Protein AF-A0A812ZH41-F1 (afdb_monomer_lite)

Foldseek 3Di:
DLVVLLVVLVDDFDFDPFDDVVPQDFQFWKWFQDPNDTFIWGFRDADPVQQWTWTQTPVGIDTDHSVNCRVGIDGAFEEEEEDDFLCCQNQLVVLVVVCVPSNYFYKYWFYPQFPQPAADPLDDRHDHPPHLQLSLVLCVVVVVQSRGQEYEHHDPCLQHNVLSCCQVPALNRHQYEYEALNVLAPHGDDLRQHHLAHAYEYEHELQECSCPPDFPVRSVVSSQVSHDQNHQRYKYWYWQHAASPGDNQLCNLQVNLSRQLRSVVNVVDVVSNVVSVVSSLVSCQVVQTWTKMWGGHPVGIDIDTGHDDDGHDHHDDDDDDDDQDDADDQDRSLRTRMGGSVLRNVQALVSLQVSLVVLQVVLVPDDQDPVGDVSSVVSNSPSSSSNSSSVSSVSVPPPPPPPPPPPPPPPPPDDPPDFDFDDDPPDDDTDGDDPDDDDDDDDD

Sequence (444 aa):
MAAQAMDLLAQPWVRGPPAHRDELQSGDKVFLRQANRWEAGTIVGADAKSQTVHVQLASGVYALSLAESASLLQKAARLLIVAPGAGVKTLGARFRALGAEPGFQVEVAGRKGVLYDRYPECWDTGAGAPNLRTFGEDLVRMGIHRRADCLIFGSRGGQVVLPLMWSALGDEVPPSVVVNGGCAMQLPGPVVRWPHRAVTVMLLGGQDFFRGNLSAEEYMMRTCQCVGPSNTTTAFFYVPEMKHMPQDAVIQATLGCLVEAALDWSKGGLTAVMKHLGEAQEALIRIGFGGVLRFTTQSGWQEQRFGPQVPDRPPAPLSPRAPKPPRPPCPPGTAVSVLPVDLAVEDSPESHQRLAAQARQLAAARPISSSGDPVRSRLLEFADGQLAEAWAAEDDAPKSQPAPKAVMPQRMVGYPPGAGISVDRSQTRPRITYPGATQRPLQR

pLDDT: mean 81.5, std 17.75, range [27.86, 98.5]

Radius of gyration: 27.04 Å; chains: 1; bounding box: 84×55×77 Å

Secondary structure (DSSP, 8-state):
-HHHHHHHHHS-----STT-GGG--TT-EEEEEETTEEEEEEEEEEETTTTEEEEEESS-EEEEEHHHHHHHEEEPEEEEEETTTS-HHHHHHHHHHHHHSTTEEEEEES-SSSTT-S-BTTSTT-BSSSSHHHHHHHHHHTTGGGG-SEEEEEHHIIIIIHHHHHHHHGGGS--EEEET-GGGS--SSS-PPPPTT--EEEEEEEE-GGGTT--HHHHHHHHHHHS-TT--SEEEEEEEEEESS--HHHHHHHHHHHHHHHHHHTTT-HHHHHHHHHHHHHHHHHTT--EEEEEEETTEEEEEEES--PPP-PPPPPPP-PPPPP-----TTTT--EEEHHHHHH--HHHHHHHHHHHHHHHHHS---TT--HHHHHHHHHHHHHHHHHHHHHHHS----------------PPPTT------TTSSS-----TT--PPP---

Structure (mmCIF, N/CA/C/O backbone):
data_AF-A0A812ZH41-F1
#
_entry.id   AF-A0A812ZH41-F1
#
loop_
_atom_site.group_PDB
_atom_site.id
_atom_site.type_symbol
_atom_site.label_atom_id
_atom_site.label_alt_id
_atom_site.label_comp_id
_atom_site.label_asym_id
_atom_site.label_entity_id
_atom_site.label_seq_id
_atom_site.pdbx_PDB_ins_code
_atom_site.Cartn_x
_atom_site.Cartn_y
_atom_site.Cartn_z
_atom_site.occupancy
_atom_site.B_iso_or_equiv
_atom_site.auth_seq_id
_atom_site.auth_comp_id
_atom_site.auth_asym_id
_atom_site.auth_atom_id
_atom_site.pdbx_PDB_model_num
ATOM 1 N N . MET A 1 1 ? 2.082 -3.961 24.107 1.00 40.06 1 MET A N 1
ATOM 2 C CA . MET A 1 1 ? 2.219 -4.191 22.651 1.00 40.06 1 MET A CA 1
ATOM 3 C C . MET A 1 1 ? 1.652 -5.534 22.207 1.00 40.06 1 MET A C 1
ATOM 5 O O . MET A 1 1 ? 0.681 -5.525 21.469 1.00 40.06 1 MET A O 1
ATOM 9 N N . ALA A 1 2 ? 2.149 -6.683 22.678 1.00 39.31 2 ALA A N 1
ATOM 10 C CA . ALA A 1 2 ? 1.603 -7.972 22.232 1.00 39.31 2 ALA A CA 1
ATOM 11 C C . ALA A 1 2 ? 0.127 -8.200 22.643 1.00 39.31 2 ALA A C 1
ATOM 13 O O . ALA A 1 2 ? -0.639 -8.744 21.865 1.00 39.31 2 ALA A O 1
ATOM 14 N N . ALA A 1 3 ? -0.323 -7.680 23.794 1.00 41.88 3 ALA A N 1
ATOM 15 C CA . ALA A 1 3 ? -1.749 -7.665 24.157 1.00 41.88 3 ALA A CA 1
ATOM 16 C C . ALA A 1 3 ? -2.635 -6.850 23.180 1.00 41.88 3 ALA A C 1
ATOM 18 O O . ALA A 1 3 ? -3.713 -7.306 22.827 1.00 41.88 3 ALA A O 1
ATOM 19 N N . GLN A 1 4 ? -2.153 -5.713 22.652 1.00 45.88 4 GLN A N 1
ATOM 20 C CA . GLN A 1 4 ? -2.891 -4.884 21.678 1.00 45.88 4 GLN A CA 1
ATOM 21 C C . GLN A 1 4 ? -3.083 -5.585 20.325 1.00 45.88 4 GLN A C 1
ATOM 23 O O . GLN A 1 4 ? -4.148 -5.481 19.729 1.00 45.88 4 GLN A O 1
ATOM 28 N N . ALA A 1 5 ? -2.078 -6.328 19.844 1.00 45.50 5 ALA A N 1
ATOM 29 C CA . ALA A 1 5 ? -2.214 -7.129 18.622 1.00 45.50 5 ALA A CA 1
ATOM 30 C C . ALA A 1 5 ? -3.290 -8.225 18.767 1.00 45.50 5 ALA A C 1
ATOM 32 O O . ALA A 1 5 ? -3.936 -8.598 17.790 1.00 45.50 5 ALA A O 1
ATOM 33 N N . MET A 1 6 ? -3.502 -8.710 19.993 1.00 53.78 6 MET A N 1
ATOM 34 C CA . MET A 1 6 ? -4.447 -9.783 20.302 1.00 53.78 6 MET A CA 1
ATOM 35 C C . MET A 1 6 ? -5.865 -9.266 20.556 1.00 53.78 6 MET A C 1
ATOM 37 O O . MET A 1 6 ? -6.817 -9.910 20.119 1.00 53.78 6 MET A O 1
ATOM 41 N N . ASP A 1 7 ? -6.012 -8.085 21.166 1.00 47.84 7 ASP A N 1
ATOM 42 C CA . ASP A 1 7 ? -7.301 -7.387 21.257 1.00 47.84 7 ASP A CA 1
ATOM 43 C C . ASP A 1 7 ? -7.842 -7.046 19.866 1.00 47.84 7 ASP A C 1
ATOM 45 O O . ASP A 1 7 ? -9.025 -7.249 19.601 1.00 47.84 7 ASP A O 1
ATOM 49 N N . LEU A 1 8 ? -6.966 -6.644 18.937 1.00 49.53 8 LEU A N 1
ATOM 50 C CA . LEU A 1 8 ? -7.339 -6.411 17.543 1.00 49.53 8 LEU A CA 1
ATOM 51 C C . LEU A 1 8 ? -7.978 -7.654 16.902 1.00 49.53 8 LEU A C 1
ATOM 53 O O . LEU A 1 8 ? -8.994 -7.517 16.237 1.00 49.53 8 LEU A O 1
ATOM 57 N N . LEU A 1 9 ? -7.458 -8.868 17.131 1.00 43.50 9 LEU A N 1
ATOM 58 C CA . LEU A 1 9 ? -8.024 -10.113 16.574 1.00 43.50 9 LEU A CA 1
ATOM 59 C C . LEU A 1 9 ? -9.399 -10.497 17.156 1.00 43.50 9 LEU A C 1
ATOM 61 O O . LEU A 1 9 ? -10.120 -11.293 16.543 1.00 43.50 9 LEU A O 1
ATOM 65 N N . ALA A 1 10 ? -9.756 -9.964 18.327 1.00 39.06 10 ALA A N 1
ATOM 66 C CA . ALA A 1 10 ? -10.977 -10.302 19.055 1.00 39.06 10 ALA A CA 1
ATOM 67 C C . ALA A 1 10 ? -12.159 -9.353 18.774 1.00 39.06 10 ALA A C 1
ATOM 69 O O . ALA A 1 10 ? -13.282 -9.661 19.177 1.00 39.06 10 ALA A O 1
ATOM 70 N N . GLN A 1 11 ? -11.942 -8.226 18.086 1.00 42.41 11 GLN A N 1
ATOM 71 C CA . GLN A 1 11 ? -12.984 -7.224 17.852 1.00 42.41 11 GLN A CA 1
ATOM 72 C C . GLN A 1 11 ? -13.826 -7.499 16.590 1.00 42.41 11 GLN A C 1
ATOM 74 O O . GLN A 1 11 ? -13.294 -7.930 15.563 1.00 42.41 11 GLN A O 1
ATOM 79 N N . PRO A 1 12 ? -15.150 -7.246 16.625 1.00 35.41 12 PRO A N 1
ATOM 80 C CA . PRO A 1 12 ? -15.993 -7.284 15.434 1.00 35.41 12 PRO A CA 1
ATOM 81 C C . PRO A 1 12 ? -15.591 -6.171 14.452 1.00 35.41 12 PRO A C 1
ATOM 83 O O . PRO A 1 12 ? -15.533 -4.994 14.796 1.00 35.41 12 PRO A O 1
ATOM 86 N N . TRP A 1 13 ? -15.292 -6.568 13.216 1.00 42.53 13 TRP A N 1
ATOM 87 C CA . TRP A 1 13 ? -14.715 -5.713 12.179 1.00 42.53 13 TRP A CA 1
ATOM 88 C C . TRP A 1 13 ? -15.789 -4.861 11.488 1.00 42.53 13 TRP A C 1
ATOM 90 O O . TRP A 1 13 ? -16.573 -5.387 10.695 1.00 42.53 13 TRP A O 1
ATOM 100 N N . VAL A 1 14 ? -15.808 -3.552 11.750 1.00 33.44 14 VAL A N 1
ATOM 101 C CA . VAL A 1 14 ? -16.703 -2.587 11.087 1.00 33.44 14 VAL A CA 1
ATOM 102 C C . VAL A 1 14 ? -15.865 -1.511 10.388 1.00 33.44 14 VAL A C 1
ATOM 104 O O . VAL A 1 14 ? -14.903 -0.997 10.955 1.00 33.44 14 VAL A O 1
ATOM 107 N N . ARG A 1 15 ? -16.212 -1.223 9.129 1.00 31.88 15 ARG A N 1
ATOM 108 C CA . ARG A 1 15 ? -15.662 -0.138 8.302 1.00 31.88 15 ARG A CA 1
ATOM 109 C C . ARG A 1 15 ? -16.492 1.115 8.594 1.00 31.88 15 ARG A C 1
ATOM 111 O O . ARG A 1 15 ? -17.716 1.012 8.547 1.00 31.88 15 ARG A O 1
ATOM 118 N N . GLY A 1 16 ? -15.861 2.257 8.849 1.00 27.86 16 GLY A N 1
ATOM 119 C CA . GLY A 1 16 ? -16.568 3.479 9.233 1.00 27.86 16 GLY A CA 1
ATOM 120 C C . GLY A 1 16 ? -16.010 4.753 8.595 1.00 27.86 16 GLY A C 1
ATOM 121 O O . GLY A 1 16 ? -14.794 4.946 8.638 1.00 27.86 16 GLY A O 1
ATOM 122 N N . PRO A 1 17 ? -16.849 5.628 7.998 1.00 33.75 17 PRO A N 1
ATOM 123 C CA . PRO A 1 17 ? -16.530 7.043 7.791 1.00 33.75 17 PRO A CA 1
ATOM 124 C C . PRO A 1 17 ? -16.693 7.806 9.141 1.00 33.75 17 PRO A C 1
ATOM 126 O O . PRO A 1 17 ? -16.861 7.150 10.163 1.00 33.75 17 PRO A O 1
ATOM 129 N N . PRO A 1 18 ? -16.557 9.153 9.199 1.00 41.50 18 PRO A N 1
ATOM 130 C CA . PRO A 1 18 ? -15.956 9.888 10.327 1.00 41.50 18 PRO A CA 1
ATOM 131 C C . PRO A 1 18 ? -16.470 9.438 11.693 1.00 41.50 18 PRO A C 1
ATOM 133 O O . PRO A 1 18 ? -17.672 9.277 11.853 1.00 41.50 18 PRO A O 1
ATOM 136 N N . ALA A 1 19 ? -15.543 9.293 12.646 1.00 42.78 19 ALA A N 1
ATOM 137 C CA . ALA A 1 19 ? -15.723 8.800 14.010 1.00 42.78 19 ALA A CA 1
ATOM 138 C C . ALA A 1 19 ? -17.108 9.093 14.622 1.00 42.78 19 ALA A C 1
ATOM 140 O O . ALA A 1 19 ? -17.282 10.009 15.427 1.00 42.78 19 ALA A O 1
ATOM 141 N N . HIS A 1 20 ? -18.097 8.272 14.273 1.00 46.06 20 HIS A N 1
ATOM 142 C CA . HIS A 1 20 ? -19.313 8.167 15.044 1.00 46.06 20 HIS A CA 1
ATOM 143 C C . HIS A 1 20 ? -18.928 7.471 16.348 1.00 46.06 20 HIS A C 1
ATOM 145 O O . HIS A 1 20 ? -18.070 6.586 16.367 1.00 46.06 20 HIS A O 1
ATOM 151 N N . ARG A 1 21 ? -19.528 7.920 17.453 1.00 42.94 21 ARG A N 1
ATOM 152 C CA . ARG A 1 21 ? -19.265 7.454 18.823 1.00 42.94 21 ARG A CA 1
ATOM 153 C C . ARG A 1 21 ? -19.041 5.944 18.928 1.00 42.94 21 ARG A C 1
ATOM 155 O O . ARG A 1 21 ? -18.167 5.515 19.673 1.00 42.94 21 ARG A O 1
ATOM 162 N N . ASP A 1 22 ? -19.826 5.174 18.185 1.00 48.16 22 ASP A N 1
ATOM 163 C CA . ASP A 1 22 ? -19.874 3.714 18.260 1.00 48.16 22 ASP A CA 1
ATOM 164 C C . ASP A 1 22 ? -18.604 3.034 17.723 1.00 48.16 22 ASP A C 1
ATOM 166 O O . ASP A 1 22 ? -18.435 1.825 17.862 1.00 48.16 22 ASP A O 1
ATOM 170 N N . GLU A 1 23 ? -17.680 3.807 17.151 1.00 62.31 23 GLU A N 1
ATOM 171 C CA . GLU A 1 23 ? -16.445 3.293 16.579 1.00 62.31 23 GLU A CA 1
ATOM 172 C C . GLU A 1 23 ? -15.175 3.735 17.309 1.00 62.31 23 GLU A C 1
ATOM 174 O O . GLU A 1 23 ? -14.107 3.231 16.963 1.00 62.31 23 GLU A O 1
ATOM 179 N N . LEU A 1 24 ? -15.238 4.698 18.237 1.00 72.19 24 LEU A N 1
ATOM 180 C CA . LEU A 1 24 ? -14.061 5.154 18.985 1.00 72.19 24 LEU A CA 1
ATOM 181 C C . LEU A 1 24 ? -13.848 4.264 20.206 1.00 72.19 24 LEU A C 1
ATOM 183 O O . LEU A 1 24 ? -14.658 4.256 21.133 1.00 72.19 24 LEU A O 1
ATOM 187 N N . GLN A 1 25 ? -12.738 3.536 20.220 1.00 79.75 25 GLN A N 1
ATOM 188 C CA . GLN A 1 25 ? -12.397 2.614 21.296 1.00 79.75 25 GLN A CA 1
ATOM 189 C C . GLN A 1 25 ? -11.159 3.073 22.058 1.00 79.75 25 GLN A C 1
ATOM 191 O O . GLN A 1 25 ? -10.279 3.725 21.503 1.00 79.75 25 GLN A O 1
ATOM 196 N N . SER A 1 26 ? -11.073 2.714 23.343 1.00 81.94 26 SER A N 1
ATOM 197 C CA . SER A 1 26 ? -9.855 2.953 24.123 1.00 81.94 26 SER A CA 1
ATOM 198 C C . SER A 1 26 ? -8.654 2.303 23.425 1.00 81.94 26 SER A C 1
ATOM 200 O O . SER A 1 26 ? -8.713 1.142 23.024 1.00 81.94 26 SER A O 1
ATOM 202 N N . GLY A 1 27 ? -7.580 3.068 23.248 1.00 78.31 27 GLY A N 1
ATOM 203 C CA . GLY A 1 27 ? -6.397 2.694 22.479 1.00 78.31 27 GLY A CA 1
ATOM 204 C C . GLY A 1 27 ? -6.391 3.168 21.022 1.00 78.31 27 GLY A C 1
ATOM 205 O O . GLY A 1 27 ? -5.328 3.115 20.402 1.00 78.31 27 GLY A O 1
ATOM 206 N N . ASP A 1 28 ? -7.508 3.665 20.476 1.00 76.56 28 ASP A N 1
ATOM 207 C CA . ASP A 1 28 ? -7.534 4.206 19.113 1.00 76.56 28 ASP A CA 1
ATOM 208 C C . ASP A 1 28 ? -6.623 5.432 18.991 1.00 76.56 28 ASP A C 1
ATOM 210 O O . ASP A 1 28 ? -6.720 6.381 19.776 1.00 76.56 28 ASP A O 1
ATOM 214 N N . LYS A 1 29 ? -5.767 5.433 17.962 1.00 75.88 29 LYS A N 1
ATOM 215 C CA . LYS A 1 29 ? -4.987 6.611 17.572 1.00 75.88 29 LYS A CA 1
ATOM 216 C C . LYS A 1 29 ? -5.894 7.609 16.859 1.00 75.88 29 LYS A C 1
ATOM 218 O O . LYS A 1 29 ? -6.523 7.287 15.848 1.00 75.88 29 LYS A O 1
ATOM 223 N N . VAL A 1 30 ? -5.931 8.828 17.376 1.00 81.00 30 VAL A N 1
ATOM 224 C CA . VAL A 1 30 ? -6.743 9.919 16.838 1.00 81.00 30 VAL A CA 1
ATOM 225 C C . VAL A 1 30 ? -5.931 11.196 16.743 1.00 81.00 30 VAL A C 1
ATOM 227 O O . VAL A 1 30 ? -4.846 11.321 17.302 1.00 81.00 30 VAL A O 1
ATOM 230 N N . PHE A 1 31 ? -6.504 12.171 16.070 1.00 75.50 31 PHE A N 1
ATOM 231 C CA . PHE A 1 31 ? -6.032 13.532 16.019 1.00 75.50 31 PHE A CA 1
ATOM 232 C C . PHE A 1 31 ? -7.056 14.450 16.621 1.00 75.50 31 PHE A C 1
ATOM 234 O O . PHE A 1 31 ? -8.205 14.389 16.206 1.00 75.50 31 PHE A O 1
ATOM 241 N N . LEU A 1 32 ? -6.634 15.327 17.524 1.00 82.69 32 LEU A N 1
ATOM 242 C CA . LEU A 1 32 ? -7.471 16.396 18.042 1.00 82.69 32 LEU A CA 1
ATOM 243 C C . LEU A 1 32 ? -7.082 17.720 17.388 1.00 82.69 32 LEU A C 1
ATOM 245 O O . LEU A 1 32 ? -5.932 18.153 17.467 1.00 82.69 32 LEU A O 1
ATOM 249 N N . ARG A 1 33 ? -8.040 18.381 16.738 1.00 80.56 33 ARG A N 1
ATOM 250 C CA . ARG A 1 33 ? -7.854 19.729 16.205 1.00 80.56 33 ARG A CA 1
ATOM 251 C C . ARG A 1 33 ? -7.844 20.747 17.348 1.00 80.56 33 ARG A C 1
ATOM 253 O O . ARG A 1 33 ? -8.880 21.020 17.944 1.00 80.56 33 ARG A O 1
ATOM 260 N N . GLN A 1 34 ? -6.693 21.365 17.603 1.00 79.25 34 GLN A N 1
ATOM 261 C CA . GLN A 1 34 ? -6.516 22.462 18.557 1.00 79.25 34 GLN A CA 1
ATOM 262 C C . GLN A 1 34 ? -5.941 23.694 17.860 1.00 79.25 34 GLN A C 1
ATOM 264 O O . GLN A 1 34 ? -4.915 23.608 17.193 1.00 79.25 34 GLN A O 1
ATOM 269 N N . ALA A 1 35 ? -6.588 24.857 18.004 1.00 79.00 35 ALA A N 1
ATOM 270 C CA . ALA A 1 35 ? -6.084 26.139 17.487 1.00 79.00 35 ALA A CA 1
ATOM 271 C C . ALA A 1 35 ? -5.582 26.080 16.020 1.00 79.00 35 ALA A C 1
ATOM 273 O O . ALA A 1 35 ? -4.521 26.605 15.685 1.00 79.00 35 ALA A O 1
ATOM 274 N N . ASN A 1 36 ? -6.349 25.419 15.140 1.00 70.88 36 ASN A N 1
ATOM 275 C CA . ASN A 1 36 ? -6.017 25.167 13.724 1.00 70.88 36 ASN A CA 1
ATOM 276 C C . ASN A 1 36 ? -4.796 24.269 13.456 1.00 70.88 36 ASN A C 1
ATOM 278 O O . ASN A 1 36 ? -4.291 24.239 12.336 1.00 70.88 36 ASN A O 1
ATOM 282 N N . ARG A 1 37 ? -4.352 23.497 14.444 1.00 74.00 37 ARG A N 1
ATOM 283 C CA . ARG A 1 37 ? -3.359 22.432 14.293 1.00 74.00 37 ARG A CA 1
ATOM 284 C C . ARG A 1 37 ? -3.976 21.102 14.694 1.00 74.00 37 ARG A C 1
ATOM 286 O O . ARG A 1 37 ? -4.887 21.064 15.513 1.00 74.00 37 ARG A O 1
ATOM 293 N N . TRP A 1 38 ? -3.490 20.021 14.107 1.00 76.94 38 TRP A N 1
ATOM 294 C CA . TRP A 1 38 ? -3.841 18.672 14.530 1.00 76.94 38 TRP A CA 1
ATOM 295 C C . TRP A 1 38 ? -2.767 18.169 15.490 1.00 76.94 38 TRP A C 1
ATOM 297 O O . TRP A 1 38 ? -1.584 18.197 15.151 1.00 76.94 38 TRP A O 1
ATOM 307 N N . GLU A 1 39 ? -3.171 17.736 16.681 1.00 81.94 39 GLU A N 1
ATOM 308 C CA . GLU A 1 39 ? -2.288 17.098 17.659 1.00 81.94 39 GLU A CA 1
ATOM 309 C C . GLU A 1 39 ? -2.610 15.604 17.745 1.00 81.94 39 GLU A C 1
ATOM 311 O O . GLU A 1 39 ? -3.777 15.211 17.803 1.00 81.94 39 GLU A O 1
ATOM 316 N N . ALA A 1 40 ? -1.570 14.770 17.725 1.00 81.06 40 ALA A N 1
ATOM 317 C CA . ALA A 1 40 ? -1.702 13.324 17.834 1.00 81.06 40 ALA A CA 1
ATOM 318 C C . ALA A 1 40 ? -2.143 12.926 19.247 1.00 81.06 40 ALA A C 1
ATOM 320 O O . ALA A 1 40 ? -1.605 13.418 20.240 1.00 81.06 40 ALA A O 1
ATOM 321 N N . GLY A 1 41 ? -3.082 11.992 19.326 1.00 85.56 41 GLY A N 1
ATOM 322 C CA . GLY A 1 41 ? -3.667 11.533 20.570 1.00 85.56 41 GLY A CA 1
ATOM 323 C C . GLY A 1 41 ? -4.043 10.065 20.569 1.00 85.56 41 GLY A C 1
ATOM 324 O O . GLY A 1 41 ? -3.988 9.367 19.557 1.00 85.56 41 GLY A O 1
ATOM 325 N N . THR A 1 42 ? -4.442 9.584 21.739 1.00 85.50 42 THR A N 1
ATOM 326 C CA . THR A 1 42 ? -5.017 8.250 21.919 1.00 85.50 42 THR A CA 1
ATOM 327 C C . THR A 1 42 ? -6.304 8.362 22.719 1.00 85.50 42 THR A C 1
ATOM 329 O O . THR A 1 42 ? -6.342 9.053 23.736 1.00 85.50 42 THR A O 1
ATOM 332 N N . ILE A 1 43 ? -7.364 7.686 22.284 1.00 85.81 43 ILE A N 1
ATOM 333 C CA . ILE A 1 43 ? -8.584 7.569 23.085 1.00 85.81 43 ILE A CA 1
ATOM 334 C C . ILE A 1 43 ? -8.247 6.777 24.347 1.00 85.81 43 ILE A C 1
ATOM 336 O O . ILE A 1 43 ? -7.798 5.640 24.257 1.00 85.81 43 ILE A O 1
ATOM 340 N N . VAL A 1 44 ? -8.455 7.349 25.530 1.00 92.50 44 VAL A N 1
ATOM 341 C CA . VAL A 1 44 ? -8.242 6.632 26.803 1.00 92.50 44 VAL A CA 1
ATOM 342 C C . VAL A 1 44 ? -9.541 6.087 27.380 1.00 92.50 44 VAL A C 1
ATOM 344 O O . VAL A 1 44 ? -9.525 5.091 28.100 1.00 92.50 44 VAL A O 1
ATOM 347 N N . GLY A 1 45 ? -10.680 6.661 26.997 1.00 89.44 45 GLY A N 1
ATOM 348 C CA . GLY A 1 45 ? -11.993 6.154 27.370 1.00 89.44 45 GLY A CA 1
ATOM 349 C C . GLY A 1 45 ? -13.127 6.947 26.736 1.00 89.44 45 GLY A C 1
ATOM 350 O O . GLY A 1 45 ? -12.919 8.025 26.183 1.00 89.44 45 GLY A O 1
ATOM 351 N N . ALA A 1 46 ? -14.335 6.413 26.847 1.00 87.94 46 ALA A N 1
ATOM 352 C CA . ALA A 1 46 ? -15.566 7.109 26.510 1.00 87.94 46 ALA A CA 1
ATOM 353 C C . ALA A 1 46 ? -16.564 6.896 27.648 1.00 87.94 46 ALA A C 1
ATOM 355 O O . ALA A 1 46 ? -16.709 5.777 28.145 1.00 87.94 46 ALA A O 1
ATOM 356 N N . ASP A 1 47 ? -17.247 7.957 28.065 1.00 87.06 47 ASP A N 1
ATOM 357 C CA . ASP A 1 47 ? -18.296 7.874 29.073 1.00 87.06 47 ASP A CA 1
ATOM 358 C C . ASP A 1 47 ? -19.668 7.943 28.398 1.00 87.06 47 ASP A C 1
ATOM 360 O O . ASP A 1 47 ? -20.091 8.946 27.808 1.00 87.06 47 ASP A O 1
ATOM 364 N N . ALA A 1 48 ? -20.384 6.822 28.495 1.00 82.88 48 ALA A N 1
ATOM 365 C CA . ALA A 1 48 ? -21.720 6.686 27.953 1.00 82.88 48 ALA A CA 1
ATOM 366 C C . ALA A 1 48 ? -22.710 7.677 28.592 1.00 82.88 48 ALA A C 1
ATOM 368 O O . ALA A 1 48 ? -23.578 8.213 27.902 1.00 82.88 48 ALA A O 1
ATOM 369 N N . LYS A 1 49 ? -22.574 7.941 29.897 1.00 85.50 49 LYS A N 1
ATOM 370 C CA . LYS A 1 49 ? -23.506 8.773 30.665 1.00 85.50 49 LYS A CA 1
ATOM 371 C C . LYS A 1 49 ? -23.301 10.252 30.377 1.00 85.50 49 LYS A C 1
ATOM 373 O O . LYS A 1 49 ? -24.275 10.940 30.092 1.00 85.50 49 LYS A O 1
ATOM 378 N N . SER A 1 50 ? -22.055 10.725 30.406 1.00 85.56 50 SER A N 1
ATOM 379 C CA . SER A 1 50 ? -21.745 12.133 30.126 1.00 85.56 50 SER A CA 1
ATOM 380 C C . SER A 1 50 ? -21.654 12.465 28.635 1.00 85.56 50 SER A C 1
ATOM 382 O O . SER A 1 50 ? -21.554 13.638 28.296 1.00 85.56 50 SER A O 1
ATOM 384 N N . GLN A 1 51 ? -21.734 11.467 27.743 1.00 88.88 51 GLN A N 1
ATOM 385 C CA . GLN A 1 51 ? -21.593 11.666 26.294 1.00 88.88 51 GLN A CA 1
ATOM 386 C C . GLN A 1 51 ? -20.258 12.353 25.964 1.00 88.88 51 GLN A C 1
ATOM 388 O O . GLN A 1 51 ? -20.206 13.303 25.180 1.00 88.88 51 GLN A O 1
ATOM 393 N N . THR A 1 52 ? -19.179 11.875 26.586 1.00 89.94 52 THR A N 1
ATOM 394 C CA . THR A 1 52 ? -17.832 12.406 26.370 1.00 89.94 52 THR A CA 1
ATOM 395 C C . THR A 1 52 ? -16.856 11.330 25.916 1.00 89.94 52 THR A C 1
ATOM 397 O O . THR A 1 52 ? -17.008 10.143 26.213 1.00 89.94 52 THR A O 1
ATOM 400 N N . VAL A 1 53 ? -15.847 11.763 25.168 1.00 89.06 53 VAL A N 1
ATOM 401 C CA . VAL A 1 53 ? -14.688 10.978 24.755 1.00 89.06 53 VAL A CA 1
ATOM 402 C C . VAL A 1 53 ? -13.451 11.624 25.363 1.00 89.06 53 VAL A C 1
ATOM 404 O O . VAL A 1 53 ? -13.243 12.830 25.233 1.00 89.06 53 VAL A O 1
ATOM 407 N N . HIS A 1 54 ? -12.626 10.819 26.022 1.00 92.88 54 HIS A N 1
ATOM 408 C CA . HIS A 1 54 ? -11.386 11.261 26.638 1.00 92.88 54 HIS A CA 1
ATOM 409 C C . HIS A 1 54 ? -10.209 10.940 25.724 1.00 92.88 54 HIS A C 1
ATOM 411 O O . HIS A 1 54 ? -9.977 9.779 25.378 1.00 92.88 54 HIS A O 1
ATOM 417 N N . VAL A 1 55 ? -9.446 11.967 25.365 1.00 90.38 55 VAL A N 1
ATOM 418 C CA . VAL A 1 55 ? -8.297 11.870 24.465 1.00 90.38 55 VAL A CA 1
ATOM 419 C C . VAL A 1 55 ? -7.038 12.279 25.211 1.00 90.38 55 VAL A C 1
ATOM 421 O O . VAL A 1 55 ? -6.934 13.402 25.696 1.00 90.38 55 VAL A O 1
ATOM 424 N N . GLN A 1 56 ? -6.077 11.365 25.303 1.00 93.50 56 GLN A N 1
ATOM 425 C CA . GLN A 1 56 ? -4.735 11.646 25.797 1.00 93.50 56 GLN A CA 1
ATOM 426 C C . GLN A 1 56 ? -3.897 12.220 24.659 1.00 93.50 56 GLN A C 1
ATOM 428 O O . GLN A 1 56 ? -3.611 11.525 23.686 1.00 93.50 56 GLN A O 1
ATOM 433 N N . LEU A 1 57 ? -3.486 13.471 24.814 1.00 90.19 57 LEU A N 1
ATOM 434 C CA . LEU A 1 57 ? -2.482 14.148 24.000 1.00 90.19 57 LEU A CA 1
ATOM 435 C C . LEU A 1 57 ? -1.151 14.237 24.760 1.00 90.19 57 LEU A C 1
ATOM 437 O O . LEU A 1 57 ? -1.080 13.887 25.942 1.00 90.19 57 LEU A O 1
ATOM 441 N N . ALA A 1 58 ? -0.099 14.744 24.113 1.00 88.38 58 ALA A N 1
ATOM 442 C CA . ALA A 1 58 ? 1.163 15.044 24.797 1.00 88.38 58 ALA A CA 1
ATOM 443 C C . ALA A 1 58 ? 0.994 16.184 25.819 1.00 88.38 58 ALA A C 1
ATOM 445 O O . ALA A 1 58 ? 1.656 16.202 26.855 1.00 88.38 58 ALA A O 1
ATOM 446 N N . SER A 1 59 ? 0.077 17.109 25.534 1.00 91.25 59 SER A N 1
ATOM 447 C CA . SER A 1 59 ? -0.270 18.262 26.366 1.00 91.25 59 SER A CA 1
ATOM 448 C C . SER A 1 59 ? -1.176 17.942 27.567 1.00 91.25 59 SER A C 1
ATOM 450 O O . SER A 1 59 ? -1.244 18.739 28.502 1.00 91.25 59 SER A O 1
ATOM 452 N N . GLY A 1 60 ? -1.850 16.785 27.588 1.00 94.56 60 GLY A N 1
ATOM 453 C CA . GLY A 1 60 ? -2.746 16.388 28.679 1.00 94.56 60 GLY A CA 1
ATOM 454 C C . GLY A 1 60 ? -3.903 15.494 28.231 1.00 94.56 60 GLY A C 1
ATOM 455 O O . GLY A 1 60 ? -3.939 15.028 27.095 1.00 94.56 60 GLY A O 1
ATOM 456 N N . VAL A 1 61 ? -4.859 15.247 29.132 1.00 95.06 61 VAL A N 1
ATOM 457 C CA . VAL A 1 61 ? -6.106 14.525 28.823 1.00 95.06 61 VAL A CA 1
ATOM 458 C C . VAL A 1 61 ? -7.229 15.527 28.597 1.00 95.06 61 VAL A C 1
ATOM 460 O O . VAL A 1 61 ? -7.496 16.368 29.452 1.00 95.06 61 VAL A O 1
ATOM 463 N N . TYR A 1 62 ? -7.920 15.394 27.472 1.00 94.44 62 TYR A N 1
ATOM 464 C CA . TYR A 1 62 ? -9.015 16.263 27.063 1.00 94.44 62 TYR A CA 1
ATOM 465 C C . TYR A 1 62 ? -10.314 15.470 27.048 1.00 94.44 62 TYR A C 1
ATOM 467 O O . TYR A 1 62 ? -10.372 14.397 26.454 1.00 94.44 62 TYR A O 1
ATOM 475 N N . ALA A 1 63 ? -11.352 15.993 27.694 1.00 94.44 63 ALA A N 1
ATOM 476 C CA . ALA A 1 63 ? -12.706 15.473 27.571 1.00 94.44 63 ALA A CA 1
ATOM 477 C C . ALA A 1 63 ? -13.435 16.280 26.494 1.00 94.44 63 ALA A C 1
ATOM 479 O O . ALA A 1 63 ? -13.560 17.496 26.615 1.00 94.44 63 ALA A O 1
ATOM 480 N N . LEU A 1 64 ? -13.887 15.605 25.446 1.00 90.38 64 LEU A N 1
ATOM 481 C CA . LEU A 1 64 ? -14.646 16.194 24.349 1.00 90.38 64 LEU A CA 1
ATOM 482 C C . LEU A 1 64 ? -16.070 15.670 24.426 1.00 90.38 64 LEU A C 1
ATOM 484 O O . LEU A 1 64 ? -16.264 14.465 24.581 1.00 90.38 64 LEU A O 1
ATOM 488 N N . SER A 1 65 ? -17.069 16.534 24.283 1.00 89.94 65 SER A N 1
ATOM 489 C CA . SER A 1 65 ? -18.429 16.068 24.007 1.00 89.94 65 SER A CA 1
ATOM 490 C C . SER A 1 65 ? -18.471 15.291 22.686 1.00 89.94 65 SER A C 1
ATOM 492 O O . SER A 1 65 ? -17.611 15.466 21.825 1.00 89.94 65 SER A O 1
ATOM 494 N N . LEU A 1 66 ? -19.490 14.456 22.469 1.00 81.50 66 LEU A N 1
ATOM 495 C CA . LEU A 1 66 ? -19.624 13.729 21.195 1.00 81.50 66 LEU A CA 1
ATOM 496 C C . LEU A 1 66 ? -19.730 14.639 19.965 1.00 81.50 66 LEU A C 1
ATOM 498 O O . LEU A 1 66 ? -19.251 14.295 18.883 1.00 81.50 66 LEU A O 1
ATOM 502 N N . ALA A 1 67 ? -20.370 15.797 20.122 1.00 82.12 67 ALA A N 1
ATOM 503 C CA . ALA A 1 67 ? -20.490 16.777 19.049 1.00 82.12 67 ALA A CA 1
ATOM 504 C C . ALA A 1 67 ? -19.120 17.390 18.706 1.00 82.12 67 ALA A C 1
ATOM 506 O O . ALA A 1 67 ? -18.765 17.528 17.532 1.00 82.12 67 ALA A O 1
ATOM 507 N N . GLU A 1 68 ? -18.316 17.696 19.727 1.00 85.31 68 GLU A N 1
ATOM 508 C CA . GLU A 1 68 ? -16.932 18.135 19.546 1.00 85.31 68 GLU A CA 1
ATOM 509 C C . GLU A 1 68 ? -16.077 17.017 18.958 1.00 85.31 68 GLU A C 1
ATOM 511 O O . GLU A 1 68 ? -15.332 17.264 18.019 1.00 85.31 68 GLU A O 1
ATOM 516 N N . SER A 1 69 ? -16.215 15.774 19.424 1.00 81.38 69 SER A N 1
ATOM 517 C CA . SER A 1 69 ? -15.413 14.666 18.910 1.00 81.38 69 SER A CA 1
ATOM 518 C C . SER A 1 69 ? -15.657 14.423 17.423 1.00 81.38 69 SER A C 1
ATOM 520 O O . SER A 1 69 ? -14.707 14.200 16.688 1.00 81.38 69 SER A O 1
ATOM 522 N N . ALA A 1 70 ? -16.898 14.540 16.944 1.00 75.06 70 ALA A N 1
ATOM 523 C CA . ALA A 1 70 ? -17.206 14.349 15.525 1.00 75.06 70 ALA A CA 1
ATOM 524 C C . ALA A 1 70 ? -16.567 15.411 14.604 1.00 75.06 70 ALA A C 1
ATOM 526 O O . ALA A 1 70 ? -16.340 15.148 13.426 1.00 75.06 70 ALA A O 1
ATOM 527 N N . SER A 1 71 ? -16.290 16.612 15.123 1.00 76.50 71 SER A N 1
ATOM 528 C CA . SER A 1 71 ? -15.742 17.737 14.346 1.00 76.50 71 SER A CA 1
ATOM 529 C C . SER A 1 71 ? -14.254 17.994 14.594 1.00 76.50 71 SER A C 1
ATOM 531 O O . SER A 1 71 ? -13.559 18.523 13.723 1.00 76.50 71 SER A O 1
ATOM 533 N N . LEU A 1 72 ? -13.765 17.627 15.776 1.00 81.81 72 LEU A N 1
ATOM 534 C CA . LEU A 1 72 ? -12.403 17.872 16.228 1.00 81.81 72 LEU A CA 1
ATOM 535 C C . LEU A 1 72 ? -11.556 16.605 16.255 1.00 81.81 72 LEU A C 1
ATOM 537 O O . LEU A 1 72 ? -10.341 16.751 16.357 1.00 81.81 72 LEU A O 1
ATOM 541 N N . LEU A 1 73 ? -12.148 15.404 16.165 1.00 81.56 73 LEU A N 1
ATOM 542 C CA . LEU A 1 73 ? -11.397 14.158 16.048 1.00 81.56 73 LEU A CA 1
ATOM 543 C C . LEU A 1 73 ? -11.351 13.617 14.628 1.00 81.56 73 LEU A C 1
ATOM 545 O O . LEU A 1 73 ? -12.360 13.504 13.938 1.00 81.56 73 LEU A O 1
ATOM 549 N N . GLN A 1 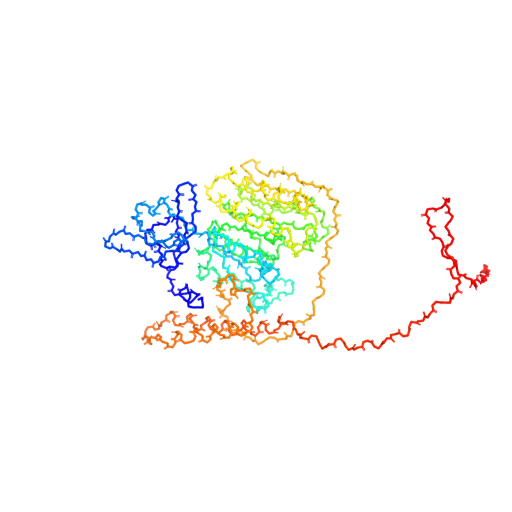74 ? -10.160 13.183 14.238 1.00 77.44 74 GLN A N 1
ATOM 550 C CA . GLN A 1 74 ? -9.946 12.382 13.043 1.00 77.44 74 GLN A CA 1
ATOM 551 C C . GLN A 1 74 ? -9.178 11.116 13.426 1.00 77.44 74 GLN A C 1
ATOM 553 O O . GLN A 1 74 ? -8.173 11.191 14.125 1.00 77.44 74 GLN A O 1
ATOM 558 N N . LYS A 1 75 ? -9.640 9.939 12.995 1.00 79.00 75 LYS A N 1
ATOM 559 C CA . LYS A 1 75 ? -8.865 8.701 13.162 1.00 79.00 75 LYS A CA 1
ATOM 560 C C . LYS A 1 75 ? -7.650 8.724 12.236 1.00 79.00 75 LYS A C 1
ATOM 562 O O . LYS A 1 75 ? -7.745 9.216 11.111 1.00 79.00 75 LYS A O 1
ATOM 567 N N . ALA A 1 76 ? -6.529 8.183 12.707 1.00 81.75 76 ALA A N 1
ATOM 568 C CA . ALA A 1 76 ? -5.392 7.915 11.832 1.00 81.75 76 ALA A CA 1
ATOM 569 C C . ALA A 1 76 ? -5.810 6.920 10.738 1.00 81.75 76 ALA A C 1
ATOM 571 O O . ALA A 1 76 ? -6.517 5.951 11.025 1.00 81.75 76 ALA A O 1
ATOM 572 N N . ALA A 1 77 ? -5.375 7.151 9.500 1.00 88.06 77 ALA A N 1
ATOM 573 C CA . ALA A 1 77 ? -5.698 6.258 8.398 1.00 88.06 77 ALA A CA 1
ATOM 574 C C . ALA A 1 77 ? -4.964 4.921 8.575 1.00 88.06 77 ALA A C 1
ATOM 576 O O . ALA A 1 77 ? -3.757 4.874 8.830 1.00 88.06 77 ALA A O 1
ATOM 577 N N . ARG A 1 78 ? -5.695 3.818 8.441 1.00 91.06 78 ARG A N 1
ATOM 578 C CA . ARG A 1 78 ? -5.169 2.460 8.568 1.00 91.06 78 ARG A CA 1
ATOM 579 C C . ARG A 1 78 ? -4.573 2.007 7.245 1.00 91.06 78 ARG A C 1
ATOM 581 O O . ARG A 1 78 ? -5.285 1.759 6.272 1.00 91.06 78 ARG A O 1
ATOM 588 N N . LEU A 1 79 ? -3.254 1.884 7.224 1.00 95.19 79 LEU A N 1
ATOM 589 C CA . LEU A 1 79 ? -2.489 1.416 6.080 1.00 95.19 79 LEU A CA 1
ATOM 590 C C . LEU A 1 79 ? -2.170 -0.060 6.278 1.00 95.19 79 LEU A C 1
ATOM 592 O O . LEU A 1 79 ? -1.531 -0.425 7.264 1.00 95.19 79 LEU A O 1
ATOM 596 N N . LEU A 1 80 ? -2.577 -0.907 5.337 1.00 96.00 80 LEU A N 1
ATOM 597 C CA . LEU A 1 80 ? -2.271 -2.332 5.392 1.00 96.00 80 LEU A CA 1
ATOM 598 C C . LEU A 1 80 ? -1.315 -2.723 4.272 1.00 96.00 80 LEU A C 1
ATOM 600 O O . LEU A 1 80 ? -1.666 -2.727 3.093 1.00 96.00 80 LEU A O 1
ATOM 604 N N . ILE A 1 81 ? -0.109 -3.116 4.659 1.00 95.94 81 ILE A N 1
ATOM 605 C CA . ILE A 1 81 ? 0.892 -3.651 3.747 1.00 95.94 81 ILE A CA 1
ATOM 606 C C . ILE A 1 81 ? 0.615 -5.134 3.535 1.00 95.94 81 ILE A C 1
ATOM 608 O O . ILE A 1 81 ? 0.641 -5.922 4.478 1.00 95.94 81 ILE A O 1
ATOM 612 N N . VAL A 1 82 ? 0.393 -5.532 2.289 1.00 94.44 82 VAL A N 1
ATOM 613 C CA . VAL A 1 82 ? 0.164 -6.928 1.924 1.00 94.44 82 VAL A CA 1
ATOM 614 C C . VAL A 1 82 ? 1.496 -7.570 1.549 1.00 94.44 82 VAL A C 1
ATOM 616 O O . VAL A 1 82 ? 2.107 -7.263 0.519 1.00 94.44 82 VAL A O 1
ATOM 619 N N . ALA A 1 83 ? 1.962 -8.468 2.411 1.00 89.50 83 ALA A N 1
ATOM 620 C CA . ALA A 1 83 ? 3.188 -9.223 2.242 1.00 89.50 83 ALA A CA 1
ATOM 621 C C . ALA A 1 83 ? 2.885 -10.696 1.917 1.00 89.50 83 ALA A C 1
ATOM 623 O O . ALA A 1 83 ? 1.960 -11.293 2.466 1.00 89.50 83 ALA A O 1
ATOM 624 N N . PRO A 1 84 ? 3.681 -11.312 1.032 1.00 82.44 84 PRO A N 1
ATOM 625 C CA . PRO A 1 84 ? 4.971 -10.854 0.528 1.00 82.44 84 PRO A CA 1
ATOM 626 C C . PRO A 1 84 ? 4.879 -9.938 -0.696 1.00 82.44 84 PRO A C 1
ATOM 628 O O . PRO A 1 84 ? 3.915 -9.945 -1.451 1.00 82.44 84 PRO A O 1
ATOM 631 N N . GLY A 1 85 ? 5.967 -9.203 -0.939 1.00 81.25 85 GLY A N 1
ATOM 632 C CA . GLY A 1 85 ? 6.192 -8.481 -2.195 1.00 81.25 85 GLY A CA 1
ATOM 633 C C . GLY A 1 85 ? 6.375 -6.974 -2.037 1.00 81.25 85 GLY A C 1
ATOM 634 O O . GLY A 1 85 ? 7.199 -6.408 -2.747 1.00 81.25 85 GLY A O 1
ATOM 635 N N . ALA A 1 86 ? 5.751 -6.353 -1.032 1.00 83.38 86 ALA A N 1
ATOM 636 C CA . ALA A 1 86 ? 5.969 -4.941 -0.690 1.00 83.38 86 ALA A CA 1
ATOM 637 C C . ALA A 1 86 ? 7.355 -4.646 -0.074 1.00 83.38 86 ALA A C 1
ATOM 639 O O . ALA A 1 86 ? 7.664 -3.510 0.257 1.00 83.38 86 ALA A O 1
ATOM 640 N N . GLY A 1 87 ? 8.205 -5.664 0.103 1.00 85.25 87 GLY A N 1
ATOM 641 C CA . GLY A 1 87 ? 9.572 -5.474 0.587 1.00 85.25 87 GLY A CA 1
ATOM 642 C C . GLY A 1 87 ? 9.688 -5.180 2.083 1.00 85.25 87 GLY A C 1
ATOM 643 O O . GLY A 1 87 ? 10.673 -4.568 2.464 1.00 85.25 87 GLY A O 1
ATOM 644 N N . VAL A 1 88 ? 8.757 -5.642 2.933 1.00 88.31 88 VAL A N 1
ATOM 645 C CA . VAL A 1 88 ? 8.715 -5.362 4.393 1.00 88.31 88 VAL A CA 1
ATOM 646 C C . VAL A 1 88 ? 10.074 -5.472 5.091 1.00 88.31 88 VAL A C 1
ATOM 648 O O . VAL A 1 88 ? 10.445 -4.574 5.830 1.00 88.31 88 VAL A O 1
ATOM 651 N N . LYS A 1 89 ? 10.874 -6.506 4.810 1.00 83.38 89 LYS A N 1
ATOM 652 C CA . LYS A 1 89 ? 12.214 -6.662 5.408 1.00 83.38 89 LYS A CA 1
ATOM 653 C C . LYS A 1 89 ? 13.229 -5.615 4.929 1.00 83.38 89 LYS A C 1
ATOM 655 O O . LYS A 1 89 ? 14.088 -5.191 5.689 1.00 83.38 89 LYS A O 1
ATOM 660 N N . THR A 1 90 ? 13.152 -5.212 3.663 1.00 84.88 90 THR A N 1
ATOM 661 C CA . THR A 1 90 ? 14.089 -4.257 3.045 1.00 84.88 90 THR A CA 1
ATOM 662 C C . THR A 1 90 ? 13.672 -2.808 3.295 1.00 84.88 90 THR A C 1
ATOM 664 O O . THR A 1 90 ? 14.525 -1.960 3.514 1.00 84.88 90 THR A O 1
ATOM 667 N N . LEU A 1 91 ? 12.367 -2.536 3.297 1.00 89.75 91 LEU A N 1
ATOM 668 C CA . LEU A 1 91 ? 11.762 -1.215 3.476 1.00 89.75 91 LEU A CA 1
ATOM 669 C C . LEU A 1 91 ? 11.188 -1.023 4.888 1.00 89.75 91 LEU A C 1
ATOM 671 O O . LEU A 1 91 ? 10.472 -0.060 5.141 1.00 89.75 91 LEU A O 1
ATOM 675 N N . GLY A 1 92 ? 11.493 -1.922 5.825 1.00 90.50 92 GLY A N 1
ATOM 676 C CA . GLY A 1 92 ? 10.878 -1.947 7.152 1.00 90.50 92 GLY A CA 1
ATOM 677 C C . GLY A 1 92 ? 11.086 -0.661 7.940 1.00 90.50 92 GLY A C 1
ATOM 678 O O . GLY A 1 92 ? 10.143 -0.150 8.533 1.00 90.50 92 GLY A O 1
ATOM 679 N N . ALA A 1 93 ? 12.281 -0.067 7.865 1.00 91.31 93 ALA A N 1
ATOM 680 C CA . ALA A 1 93 ? 12.551 1.240 8.466 1.00 91.31 93 ALA A CA 1
ATOM 681 C C . ALA A 1 93 ? 11.640 2.348 7.904 1.00 91.31 93 ALA A C 1
ATOM 683 O O . ALA A 1 93 ? 11.243 3.247 8.638 1.00 91.31 93 ALA A O 1
ATOM 684 N N . ARG A 1 94 ? 11.265 2.264 6.621 1.00 92.56 94 ARG A N 1
ATOM 685 C CA . ARG A 1 94 ? 10.370 3.225 5.960 1.00 92.56 94 ARG A CA 1
ATOM 686 C C . ARG A 1 94 ? 8.920 3.007 6.339 1.00 92.56 94 ARG A C 1
ATOM 688 O O . ARG A 1 94 ? 8.236 3.976 6.632 1.00 92.56 94 ARG A O 1
ATOM 695 N N . PHE A 1 95 ? 8.478 1.759 6.430 1.00 94.31 95 PHE A N 1
ATOM 696 C CA . PHE A 1 95 ? 7.140 1.465 6.937 1.00 94.31 95 PHE A CA 1
ATOM 697 C C . PHE A 1 95 ? 6.984 1.835 8.418 1.00 94.31 95 PHE A C 1
ATOM 699 O O . PHE A 1 95 ? 5.930 2.332 8.804 1.00 94.31 95 PHE A O 1
ATOM 706 N N . ARG A 1 96 ? 8.032 1.670 9.239 1.00 92.81 96 ARG A N 1
ATOM 707 C CA . ARG A 1 96 ? 8.047 2.177 10.621 1.00 92.81 96 ARG A CA 1
ATOM 708 C C . ARG A 1 96 ? 8.008 3.698 10.677 1.00 92.81 96 ARG A C 1
ATOM 710 O O . ARG A 1 96 ? 7.228 4.237 11.447 1.00 92.81 96 ARG A O 1
ATOM 717 N N . ALA A 1 97 ? 8.807 4.383 9.855 1.00 92.12 97 ALA A N 1
ATOM 718 C CA . ALA A 1 97 ? 8.766 5.842 9.770 1.00 92.12 97 ALA A CA 1
ATOM 719 C C . ALA A 1 97 ? 7.360 6.331 9.392 1.00 92.12 97 ALA A C 1
ATOM 721 O O . ALA A 1 97 ? 6.822 7.190 10.078 1.00 92.12 97 ALA A O 1
ATOM 722 N N . LEU A 1 98 ? 6.730 5.694 8.400 1.00 92.50 98 LEU A N 1
ATOM 723 C CA . LEU A 1 98 ? 5.350 5.973 8.007 1.00 92.50 98 LEU A CA 1
ATOM 724 C C . LEU A 1 98 ? 4.356 5.706 9.152 1.00 92.50 98 LEU A C 1
ATOM 726 O O . LEU A 1 98 ? 3.440 6.483 9.354 1.00 92.50 98 LEU A O 1
ATOM 730 N N . GLY A 1 99 ? 4.537 4.641 9.940 1.00 88.44 99 GLY A N 1
ATOM 731 C CA . GLY A 1 99 ? 3.690 4.351 11.110 1.00 88.44 99 GLY A CA 1
ATOM 732 C C . GLY A 1 99 ? 3.959 5.225 12.339 1.00 88.44 99 GLY A C 1
ATOM 733 O O . GLY A 1 99 ? 3.148 5.240 13.271 1.00 88.44 99 GLY A O 1
ATOM 734 N N . ALA A 1 100 ? 5.093 5.928 12.354 1.00 86.38 100 ALA A N 1
ATOM 735 C CA . ALA A 1 100 ? 5.423 6.950 13.337 1.00 86.38 100 ALA A CA 1
ATOM 736 C C . ALA A 1 100 ? 4.869 8.325 12.939 1.00 86.38 100 ALA A C 1
ATOM 738 O O . ALA A 1 100 ? 4.731 9.193 13.804 1.00 86.38 100 ALA A O 1
ATOM 739 N N . GLU A 1 101 ? 4.525 8.528 11.662 1.00 85.38 101 GLU A N 1
ATOM 740 C CA . GLU A 1 101 ? 3.760 9.698 11.257 1.00 85.38 101 GLU A CA 1
ATOM 741 C C . GLU A 1 101 ? 2.395 9.648 11.948 1.00 85.38 101 GLU A C 1
ATOM 743 O O . GLU A 1 101 ? 1.694 8.635 11.868 1.00 85.38 101 GLU A O 1
ATOM 748 N N . PRO A 1 102 ? 1.978 10.736 12.615 1.00 72.88 102 PRO A N 1
ATOM 749 C CA . PRO A 1 102 ? 0.696 10.777 13.306 1.00 72.88 102 PRO A CA 1
ATOM 750 C C . PRO A 1 102 ? -0.489 10.347 12.431 1.00 72.88 102 PRO A C 1
ATOM 752 O O . PRO A 1 102 ? -1.471 9.819 12.947 1.00 72.88 102 PRO A O 1
ATOM 755 N N . GLY A 1 103 ? -0.378 10.580 11.111 1.00 80.12 103 GLY A N 1
ATOM 756 C CA . GLY A 1 103 ? -1.407 10.372 10.084 1.00 80.12 103 GLY A CA 1
ATOM 757 C C . GLY A 1 103 ? -1.876 8.940 9.957 1.00 80.12 103 GLY A C 1
ATOM 758 O O . GLY A 1 103 ? -2.984 8.702 9.473 1.00 80.12 103 GLY A O 1
ATOM 759 N N . PHE A 1 104 ? -1.035 8.000 10.383 1.00 87.06 104 PHE A N 1
ATOM 760 C CA . PHE A 1 104 ? -1.114 6.635 9.918 1.00 87.06 104 PHE A CA 1
ATOM 761 C C . PHE A 1 104 ? -1.009 5.619 11.049 1.00 87.06 104 PHE A C 1
ATOM 763 O O . PHE A 1 104 ? -0.228 5.728 11.995 1.00 87.06 104 PHE A O 1
ATOM 770 N N . GLN A 1 105 ? -1.790 4.556 10.903 1.00 88.25 105 GLN A N 1
ATOM 771 C CA . GLN A 1 105 ? -1.596 3.300 11.604 1.00 88.25 105 GLN A CA 1
ATOM 772 C C . GLN A 1 105 ? -1.168 2.265 10.569 1.00 88.25 105 GLN A C 1
ATOM 774 O O . GLN A 1 105 ? -1.967 1.875 9.723 1.00 88.25 105 GLN A O 1
ATOM 779 N N . VAL A 1 106 ? 0.088 1.822 10.630 1.00 91.88 106 VAL A N 1
ATOM 780 C CA . VAL A 1 106 ? 0.634 0.869 9.656 1.00 91.88 106 VAL A CA 1
ATOM 781 C C . VAL A 1 106 ? 0.605 -0.547 10.218 1.00 91.88 106 VAL A C 1
ATOM 783 O O . VAL A 1 106 ? 1.202 -0.846 11.257 1.00 91.88 106 VAL A O 1
ATOM 786 N N . GLU A 1 107 ? -0.067 -1.428 9.491 1.00 93.06 107 GLU A N 1
ATOM 787 C CA . GLU A 1 107 ? -0.159 -2.858 9.751 1.00 93.06 107 GLU A CA 1
ATOM 788 C C . GLU A 1 107 ? 0.417 -3.642 8.566 1.00 93.06 107 GLU A C 1
ATOM 790 O O . GLU A 1 107 ? 0.473 -3.163 7.432 1.00 93.06 107 GLU A O 1
ATOM 795 N N . VAL A 1 108 ? 0.839 -4.875 8.820 1.00 92.25 108 VAL A N 1
ATOM 796 C CA . VAL A 1 108 ? 1.318 -5.808 7.802 1.00 92.25 108 VAL A CA 1
ATOM 797 C C . VAL A 1 108 ? 0.457 -7.059 7.859 1.00 92.25 108 VAL A C 1
ATOM 799 O O . VAL A 1 108 ? 0.359 -7.692 8.908 1.00 92.25 108 VAL A O 1
ATOM 802 N N . ALA A 1 109 ? -0.152 -7.416 6.730 1.00 90.56 109 ALA A N 1
ATOM 803 C CA . ALA A 1 109 ? -0.782 -8.709 6.521 1.00 90.56 109 ALA A CA 1
ATOM 804 C C . ALA A 1 109 ? 0.213 -9.654 5.852 1.00 90.56 109 ALA A C 1
ATOM 806 O O . ALA A 1 109 ? 0.619 -9.430 4.709 1.00 90.56 109 ALA A O 1
ATOM 807 N N . GLY A 1 110 ? 0.552 -10.732 6.550 1.00 87.56 110 GLY A N 1
ATOM 808 C CA . GLY A 1 110 ? 1.422 -11.771 6.026 1.00 87.56 110 GLY A CA 1
ATOM 809 C C . GLY A 1 110 ? 2.918 -11.432 6.028 1.00 87.56 110 GLY A C 1
ATOM 810 O O . GLY A 1 110 ? 3.351 -10.441 6.613 1.00 87.56 110 GLY A O 1
ATOM 811 N N . ARG A 1 111 ? 3.730 -12.263 5.360 1.00 81.69 111 ARG A N 1
ATOM 812 C CA . ARG A 1 111 ? 5.191 -12.186 5.366 1.00 81.69 111 ARG A CA 1
ATOM 813 C C . ARG A 1 111 ? 5.849 -12.817 4.132 1.00 81.69 111 ARG A C 1
ATOM 815 O O . ARG A 1 111 ? 5.257 -13.574 3.369 1.00 81.69 111 ARG A O 1
ATOM 822 N N . LYS A 1 112 ? 7.126 -12.491 3.924 1.00 79.69 112 LYS A N 1
ATOM 823 C CA . LYS A 1 112 ? 8.043 -13.157 2.989 1.00 79.69 112 LYS A CA 1
ATOM 824 C C . LYS A 1 112 ? 8.569 -14.466 3.559 1.00 79.69 112 LYS A C 1
ATOM 826 O O . LYS A 1 112 ? 8.838 -14.574 4.743 1.00 79.69 112 LYS A O 1
ATOM 831 N N . GLY A 1 113 ? 8.823 -15.425 2.671 1.00 72.81 113 GLY A N 1
ATOM 832 C CA . GLY A 1 113 ? 9.528 -16.637 3.055 1.00 72.81 113 GLY A CA 1
ATOM 833 C C . GLY A 1 113 ? 8.663 -17.615 3.832 1.00 72.81 113 GLY A C 1
ATOM 834 O O . GLY A 1 113 ? 9.218 -18.502 4.461 1.00 72.81 113 GLY A O 1
ATOM 835 N N . VAL A 1 114 ? 7.349 -17.554 3.682 1.00 74.62 114 VAL A N 1
ATOM 836 C CA . VAL A 1 114 ? 6.363 -18.523 4.188 1.00 74.62 114 VAL A CA 1
ATOM 837 C C . VAL A 1 114 ? 5.863 -19.437 3.073 1.00 74.62 114 VAL A C 1
ATOM 839 O O . VAL A 1 114 ? 6.230 -19.251 1.912 1.00 74.62 114 VAL A O 1
ATOM 842 N N . LEU A 1 115 ? 5.061 -20.460 3.390 1.00 78.38 115 LEU A N 1
ATOM 843 C CA . LEU A 1 115 ? 4.622 -21.425 2.374 1.00 78.38 115 LEU A CA 1
ATOM 844 C C . LEU A 1 115 ? 3.787 -20.784 1.267 1.00 78.38 115 LEU A C 1
ATOM 846 O O . LEU A 1 115 ? 3.932 -21.165 0.111 1.00 78.38 115 LEU A O 1
ATOM 850 N N . TYR A 1 116 ? 2.964 -19.789 1.581 1.00 84.25 116 TYR A N 1
ATOM 851 C CA . TYR A 1 116 ? 2.168 -19.128 0.556 1.00 84.25 116 TYR A CA 1
ATOM 852 C C . TYR A 1 116 ? 2.966 -18.115 -0.287 1.00 84.25 116 TYR A C 1
ATOM 854 O O . TYR A 1 116 ? 2.427 -17.595 -1.257 1.00 84.25 116 TYR A O 1
ATOM 862 N N . ASP A 1 117 ? 4.251 -17.860 0.010 1.00 87.69 117 ASP A N 1
ATOM 863 C CA . ASP A 1 117 ? 5.134 -16.954 -0.749 1.00 87.69 117 ASP A CA 1
ATOM 864 C C . ASP A 1 117 ? 5.613 -17.564 -2.086 1.00 87.69 117 ASP A C 1
ATOM 866 O O . ASP A 1 117 ? 6.809 -17.611 -2.403 1.00 87.69 117 ASP A O 1
ATOM 870 N N . ARG A 1 118 ? 4.662 -18.076 -2.867 1.00 88.94 118 ARG A N 1
ATOM 871 C CA . ARG A 1 118 ? 4.841 -18.772 -4.144 1.00 88.94 118 ARG A CA 1
ATOM 872 C C . ARG A 1 118 ? 3.731 -18.355 -5.101 1.00 88.94 118 ARG A C 1
ATOM 874 O O . ARG A 1 118 ? 2.608 -18.081 -4.671 1.00 88.94 118 ARG A O 1
ATOM 881 N N . TYR A 1 119 ? 4.043 -18.300 -6.392 1.00 92.81 119 TYR A N 1
ATOM 882 C CA . TYR A 1 119 ? 3.016 -18.063 -7.402 1.00 92.81 119 TYR A CA 1
ATOM 883 C C . TYR A 1 119 ? 2.018 -19.233 -7.456 1.00 92.81 119 TYR A C 1
ATOM 885 O O . TYR A 1 119 ? 2.359 -20.348 -7.048 1.00 92.81 119 TYR A O 1
ATOM 893 N N . PRO A 1 120 ? 0.787 -19.002 -7.941 1.00 92.62 120 PRO A N 1
ATOM 894 C CA . PRO A 1 120 ? -0.179 -20.071 -8.176 1.00 92.62 120 PRO A CA 1
ATOM 895 C C . PRO A 1 120 ? 0.331 -21.082 -9.207 1.00 92.62 120 PRO A C 1
ATOM 897 O O . PRO A 1 120 ? 1.091 -20.716 -10.094 1.00 92.62 120 PRO A O 1
ATOM 900 N N . GLU A 1 121 ? -0.136 -22.328 -9.136 1.00 92.69 121 GLU A N 1
ATOM 901 C CA . GLU A 1 121 ? 0.285 -23.442 -10.008 1.00 92.69 121 GLU A CA 1
ATOM 902 C C . GLU A 1 121 ? 0.187 -23.153 -11.517 1.00 92.69 121 GLU A C 1
ATOM 904 O O . GLU A 1 121 ? 0.975 -23.673 -12.294 1.00 92.69 121 GLU A O 1
ATOM 909 N N . CYS A 1 122 ? -0.723 -22.270 -11.940 1.00 90.25 122 CYS A N 1
ATOM 910 C CA . CYS A 1 122 ? -0.859 -21.872 -13.344 1.00 90.25 122 CYS A CA 1
ATOM 911 C C . CYS A 1 122 ? 0.226 -20.896 -13.848 1.00 90.25 122 CYS A C 1
ATOM 913 O O . CYS A 1 122 ? 0.116 -20.401 -14.966 1.00 90.25 122 CYS A O 1
ATOM 915 N N . TRP A 1 123 ? 1.217 -20.555 -13.022 1.00 92.38 123 TRP A N 1
ATOM 916 C CA . TRP A 1 123 ? 2.343 -19.685 -13.369 1.00 92.38 123 TRP A CA 1
ATOM 917 C C . TRP A 1 123 ? 3.625 -20.497 -13.518 1.00 92.38 123 TRP A C 1
ATOM 919 O O . TRP A 1 123 ? 3.804 -21.523 -12.860 1.00 92.38 123 TRP A O 1
ATOM 929 N N . ASP A 1 124 ? 4.575 -19.975 -14.290 1.00 83.69 124 ASP A N 1
ATOM 930 C CA . ASP A 1 124 ? 5.927 -20.526 -14.332 1.00 83.69 124 ASP A CA 1
ATOM 931 C C . ASP A 1 124 ? 6.538 -20.485 -12.925 1.00 83.69 124 ASP A C 1
ATOM 933 O O . ASP A 1 124 ? 6.544 -19.442 -12.269 1.00 83.69 124 ASP A O 1
ATOM 937 N N . THR A 1 125 ? 7.046 -21.622 -12.440 1.00 84.94 125 THR A N 1
ATOM 938 C CA . THR A 1 125 ? 7.513 -21.829 -11.046 1.00 84.94 125 THR A CA 1
ATOM 939 C C . THR A 1 125 ? 6.424 -21.759 -9.966 1.00 84.94 125 THR A C 1
ATOM 941 O O . THR A 1 125 ? 6.722 -21.642 -8.773 1.00 84.94 125 THR A O 1
ATOM 944 N N . GLY A 1 126 ? 5.158 -21.842 -10.373 1.00 89.00 126 GLY A N 1
ATOM 945 C CA . GLY A 1 126 ? 4.009 -21.922 -9.487 1.00 89.00 126 GLY A CA 1
ATOM 946 C C . GLY A 1 126 ? 4.006 -23.163 -8.595 1.00 89.00 126 GLY A C 1
ATOM 947 O O . GLY A 1 126 ? 4.704 -24.146 -8.843 1.00 89.00 126 GLY A O 1
ATOM 948 N N . ALA A 1 127 ? 3.200 -23.121 -7.537 1.00 89.75 127 ALA A N 1
ATOM 949 C CA . ALA A 1 127 ? 2.977 -24.255 -6.648 1.00 89.75 127 ALA A CA 1
ATOM 950 C C . ALA A 1 127 ? 1.499 -24.376 -6.257 1.00 89.75 127 ALA A C 1
ATOM 952 O O . ALA A 1 127 ? 0.761 -23.384 -6.235 1.00 89.75 127 ALA A O 1
ATOM 953 N N . GLY A 1 128 ? 1.087 -25.593 -5.892 1.00 89.69 128 GLY A N 1
ATOM 954 C CA . GLY A 1 128 ? -0.205 -25.845 -5.255 1.00 89.69 128 GLY A CA 1
ATOM 955 C C . GLY A 1 128 ? -0.364 -25.086 -3.931 1.00 89.69 128 GLY A C 1
ATOM 956 O O . GLY A 1 128 ? 0.585 -24.497 -3.402 1.00 89.69 128 GLY A O 1
ATOM 957 N N . ALA A 1 129 ? -1.583 -25.077 -3.397 1.00 87.88 129 ALA A N 1
ATOM 958 C CA . ALA A 1 129 ? -1.879 -24.423 -2.128 1.00 87.88 129 ALA A CA 1
ATOM 959 C C . ALA A 1 129 ? -1.026 -24.997 -0.967 1.00 87.88 129 ALA A C 1
ATOM 961 O O . ALA A 1 129 ? -0.758 -26.200 -0.941 1.00 87.88 129 ALA A O 1
ATOM 962 N N . PRO A 1 130 ? -0.623 -24.172 0.018 1.00 87.06 130 PRO A N 1
ATOM 963 C CA . PRO A 1 130 ? -0.850 -22.729 0.092 1.00 87.06 130 PRO A CA 1
ATOM 964 C C . PRO A 1 130 ? 0.107 -21.939 -0.827 1.00 87.06 130 PRO A C 1
ATOM 966 O O . PRO A 1 130 ? 1.301 -22.243 -0.917 1.00 87.06 130 PRO A O 1
ATOM 969 N N . ASN A 1 131 ? -0.428 -20.905 -1.485 1.00 90.81 131 ASN A N 1
ATOM 970 C CA . ASN A 1 131 ? 0.263 -19.985 -2.403 1.00 90.81 131 ASN A CA 1
ATOM 971 C C . ASN A 1 131 ? -0.375 -18.576 -2.337 1.00 90.81 131 ASN A C 1
ATOM 973 O O . ASN A 1 131 ? -1.316 -18.341 -1.578 1.00 90.81 131 ASN A O 1
ATOM 977 N N . LEU A 1 132 ? 0.116 -17.624 -3.133 1.00 92.00 132 LEU A N 1
ATOM 978 C CA . LEU A 1 132 ? -0.367 -16.237 -3.107 1.00 92.00 132 LEU A CA 1
ATOM 979 C C . LEU A 1 132 ? -1.854 -16.080 -3.444 1.00 92.00 132 LEU A C 1
ATOM 981 O O . LEU A 1 132 ? -2.480 -15.135 -2.968 1.00 92.00 132 LEU A O 1
ATOM 985 N N . ARG A 1 133 ? -2.423 -16.990 -4.246 1.00 93.12 133 ARG A N 1
ATOM 986 C CA . ARG A 1 133 ? -3.858 -16.983 -4.551 1.00 93.12 133 ARG A CA 1
ATOM 987 C C . ARG A 1 133 ? -4.660 -17.341 -3.305 1.00 93.12 133 ARG A C 1
ATOM 989 O O . ARG A 1 133 ? -5.503 -16.548 -2.906 1.00 93.12 133 ARG A O 1
ATOM 996 N N . THR A 1 134 ? -4.352 -18.464 -2.652 1.00 91.31 134 THR A N 1
ATOM 997 C CA . THR A 1 134 ? -5.079 -18.867 -1.433 1.00 91.31 134 THR A CA 1
ATOM 998 C C . THR A 1 134 ? -4.899 -17.858 -0.300 1.00 91.31 134 THR A C 1
ATOM 1000 O O . THR A 1 134 ? -5.824 -17.610 0.460 1.00 91.31 134 THR A O 1
ATOM 1003 N N . PHE A 1 135 ? -3.738 -17.199 -0.228 1.00 91.75 135 PHE A N 1
ATOM 1004 C CA . PHE A 1 135 ? -3.525 -16.081 0.694 1.00 91.75 135 PHE A CA 1
ATOM 1005 C C . PHE A 1 135 ? -4.442 -14.882 0.393 1.00 91.75 135 PHE A C 1
ATOM 1007 O O . PHE A 1 135 ? -5.051 -14.326 1.305 1.00 91.75 135 PHE A O 1
ATOM 1014 N N . GLY A 1 136 ? -4.585 -14.493 -0.879 1.00 93.00 136 GLY A N 1
ATOM 1015 C CA . GLY A 1 136 ? -5.532 -13.450 -1.280 1.00 93.00 136 GLY A CA 1
ATOM 1016 C C . GLY A 1 136 ? -6.991 -13.819 -0.997 1.00 93.00 136 GLY A C 1
ATOM 1017 O O . GLY A 1 136 ? -7.750 -12.978 -0.516 1.00 93.00 136 GLY A O 1
ATOM 1018 N N . GLU A 1 137 ? -7.372 -15.076 -1.233 1.00 92.38 137 GLU A N 1
ATOM 1019 C CA . GLU A 1 137 ? -8.697 -15.611 -0.884 1.00 92.38 137 GLU A CA 1
ATOM 1020 C C . GLU A 1 137 ? -8.958 -15.504 0.621 1.00 92.38 137 GLU A C 1
ATOM 1022 O O . GLU A 1 137 ? -10.026 -15.040 1.021 1.00 92.38 137 GLU A O 1
ATOM 1027 N N . ASP A 1 138 ? -7.973 -15.841 1.457 1.00 87.56 138 ASP A N 1
ATOM 1028 C CA . ASP A 1 138 ? -8.077 -15.705 2.909 1.00 87.56 138 ASP A CA 1
ATOM 1029 C C . ASP A 1 138 ? -8.234 -14.240 3.345 1.00 87.56 138 ASP A C 1
ATOM 1031 O O . ASP A 1 138 ? -9.113 -13.943 4.155 1.00 87.56 138 ASP A O 1
ATOM 1035 N N . LEU A 1 139 ? -7.482 -13.297 2.762 1.00 90.31 139 LEU A N 1
ATOM 1036 C CA . LEU A 1 139 ? -7.639 -11.859 3.048 1.00 90.31 139 LEU A CA 1
ATOM 1037 C C . LEU A 1 139 ? -9.054 -11.342 2.740 1.00 90.31 139 LEU A C 1
ATOM 1039 O O . LEU A 1 139 ? -9.596 -10.510 3.480 1.00 90.31 139 LEU A O 1
ATOM 1043 N N . VAL A 1 140 ? -9.659 -11.820 1.650 1.00 91.00 140 VAL A N 1
ATOM 1044 C CA . VAL A 1 140 ? -11.034 -11.471 1.268 1.00 91.00 140 VAL A CA 1
ATOM 1045 C C . VAL A 1 140 ? -12.037 -12.140 2.206 1.00 91.00 140 VAL A C 1
ATOM 1047 O O . VAL A 1 140 ? -12.859 -11.446 2.808 1.00 91.00 140 VAL A O 1
ATOM 1050 N N . ARG A 1 141 ? -11.936 -13.463 2.380 1.00 86.38 141 ARG A N 1
ATOM 1051 C CA . ARG A 1 141 ? -12.822 -14.291 3.214 1.00 86.38 141 ARG A CA 1
ATOM 1052 C C . ARG A 1 141 ? -12.863 -13.815 4.663 1.00 86.38 141 ARG A C 1
ATOM 1054 O O . ARG A 1 141 ? -13.930 -13.768 5.266 1.00 86.38 141 ARG A O 1
ATOM 1061 N N . MET A 1 142 ? -11.712 -13.446 5.218 1.00 81.00 142 MET A N 1
ATOM 1062 C CA . MET A 1 142 ? -11.585 -12.947 6.589 1.00 81.00 142 MET A CA 1
ATOM 1063 C C . MET A 1 142 ? -11.966 -11.466 6.725 1.00 81.00 142 MET A C 1
ATOM 1065 O O . MET A 1 142 ? -12.000 -10.948 7.839 1.00 81.00 142 MET A O 1
ATOM 1069 N N . GLY A 1 143 ? -12.248 -10.767 5.620 1.00 83.50 143 GLY A N 1
ATOM 1070 C CA . GLY A 1 143 ? -12.623 -9.354 5.639 1.00 83.50 143 GLY A CA 1
ATOM 1071 C C . GLY A 1 143 ? -11.479 -8.410 6.018 1.00 83.50 143 GLY A C 1
ATOM 1072 O O . GLY A 1 143 ? -11.744 -7.274 6.402 1.00 83.50 143 GLY A O 1
ATOM 1073 N N . ILE A 1 144 ? -10.217 -8.842 5.903 1.00 85.56 144 ILE A N 1
ATOM 1074 C CA . ILE A 1 144 ? -9.047 -8.058 6.336 1.00 85.56 144 ILE A CA 1
ATOM 1075 C C . ILE A 1 144 ? -8.955 -6.723 5.593 1.00 85.56 144 ILE A C 1
ATOM 1077 O O . ILE A 1 144 ? -8.666 -5.695 6.196 1.00 85.56 144 ILE A O 1
ATOM 1081 N N . HIS A 1 145 ? -9.294 -6.717 4.305 1.00 88.38 145 HIS A N 1
ATOM 1082 C CA . HIS A 1 145 ? -9.356 -5.511 3.477 1.00 88.38 145 HIS A CA 1
ATOM 1083 C C . HIS A 1 145 ? -10.286 -4.421 4.032 1.00 88.38 145 HIS A C 1
ATOM 1085 O O . HIS A 1 145 ? -10.040 -3.244 3.804 1.00 88.38 145 HIS A O 1
ATOM 1091 N N . ARG A 1 146 ? -11.333 -4.780 4.789 1.00 87.00 146 ARG A N 1
ATOM 1092 C CA . ARG A 1 146 ? -12.291 -3.813 5.357 1.00 87.00 146 ARG A CA 1
ATOM 1093 C C . ARG A 1 146 ? -11.701 -2.990 6.498 1.00 87.00 146 ARG A C 1
ATOM 1095 O O . ARG A 1 146 ? -12.301 -2.000 6.894 1.00 87.00 146 ARG A O 1
ATOM 1102 N N . ARG A 1 147 ? -10.554 -3.412 7.035 1.00 83.12 147 ARG A N 1
ATOM 1103 C CA . ARG A 1 147 ? -9.833 -2.717 8.108 1.00 83.12 147 ARG A CA 1
ATOM 1104 C C . ARG A 1 147 ? -8.951 -1.584 7.598 1.00 83.12 147 ARG A C 1
ATOM 1106 O O . ARG A 1 147 ? -8.499 -0.784 8.410 1.00 83.12 147 ARG A O 1
ATOM 1113 N N . ALA A 1 148 ? -8.643 -1.587 6.303 1.00 91.44 148 ALA A N 1
ATOM 1114 C CA . ALA A 1 148 ? -7.671 -0.697 5.701 1.00 91.44 148 ALA A CA 1
ATOM 1115 C C . ALA A 1 148 ? -8.373 0.450 4.971 1.00 91.44 148 ALA A C 1
ATOM 1117 O O . ALA A 1 148 ? -9.284 0.225 4.170 1.00 91.44 148 ALA A O 1
ATOM 1118 N N . ASP A 1 149 ? -7.888 1.662 5.209 1.00 93.62 149 ASP A N 1
ATOM 1119 C CA . ASP A 1 149 ? -8.225 2.843 4.417 1.00 93.62 149 ASP A CA 1
ATOM 1120 C C . ASP A 1 149 ? -7.378 2.896 3.141 1.00 93.62 149 ASP A C 1
ATOM 1122 O O . ASP A 1 149 ? -7.809 3.436 2.126 1.00 93.62 149 ASP A O 1
ATOM 1126 N N . CYS A 1 150 ? -6.181 2.301 3.174 1.00 97.69 150 CYS A N 1
ATOM 1127 C CA . CYS A 1 150 ? -5.320 2.136 2.011 1.00 97.69 150 CYS A CA 1
ATOM 1128 C C . CYS A 1 150 ? -4.520 0.828 2.099 1.00 97.69 150 CYS A C 1
ATOM 1130 O O . CYS A 1 150 ? -4.023 0.445 3.162 1.00 97.69 150 CYS A O 1
ATOM 1132 N N . LEU A 1 151 ? -4.401 0.132 0.971 1.00 97.94 151 LEU A N 1
ATOM 1133 C CA . LEU A 1 151 ? -3.627 -1.095 0.822 1.00 97.94 151 LEU A CA 1
ATOM 1134 C C . LEU A 1 151 ? -2.292 -0.796 0.140 1.00 97.94 151 LEU A C 1
ATOM 1136 O O . LEU A 1 151 ? -2.239 -0.067 -0.847 1.00 97.94 151 LEU A O 1
ATOM 1140 N N . ILE A 1 152 ? -1.207 -1.398 0.618 1.00 97.75 152 ILE A N 1
ATOM 1141 C CA . ILE A 1 152 ? 0.117 -1.260 0.007 1.00 97.75 152 ILE A CA 1
ATOM 1142 C C . ILE A 1 152 ? 0.578 -2.626 -0.484 1.00 97.75 152 ILE A C 1
ATOM 1144 O O . ILE A 1 152 ? 0.786 -3.553 0.300 1.00 97.75 152 ILE A O 1
ATOM 1148 N N . PHE A 1 153 ? 0.784 -2.741 -1.789 1.00 96.81 153 PHE A N 1
ATOM 1149 C CA . PHE A 1 153 ? 1.285 -3.946 -2.434 1.00 96.81 153 PHE A CA 1
ATOM 1150 C C . PHE A 1 153 ? 2.669 -3.700 -3.024 1.00 96.81 153 PHE A C 1
ATOM 1152 O O . PHE A 1 153 ? 3.052 -2.576 -3.345 1.00 96.81 153 PHE A O 1
ATOM 1159 N N . GLY A 1 154 ? 3.404 -4.780 -3.266 1.00 93.19 154 GLY A N 1
ATOM 1160 C CA . GLY A 1 154 ? 4.530 -4.720 -4.185 1.00 93.19 154 GLY A CA 1
ATOM 1161 C C . GLY A 1 154 ? 4.803 -6.053 -4.849 1.00 93.19 154 GLY A C 1
ATOM 1162 O O . GLY A 1 154 ? 4.370 -7.093 -4.344 1.00 93.19 154 GLY A O 1
ATOM 1163 N N . SER A 1 155 ? 5.526 -6.020 -5.972 1.00 89.06 155 SER A N 1
ATOM 1164 C CA . SER A 1 155 ? 6.007 -7.212 -6.685 1.00 89.06 155 SER A CA 1
ATOM 1165 C C . SER A 1 155 ? 4.893 -8.276 -6.803 1.00 89.06 155 SER A C 1
ATOM 1167 O O . SER A 1 155 ? 3.785 -7.986 -7.254 1.00 89.06 155 SER A O 1
ATOM 1169 N N . ARG A 1 156 ? 5.154 -9.486 -6.308 1.00 90.00 156 ARG A N 1
ATOM 1170 C CA . ARG A 1 156 ? 4.237 -10.630 -6.248 1.00 90.00 156 ARG A CA 1
ATOM 1171 C C . ARG A 1 156 ? 2.861 -10.350 -5.632 1.00 90.00 156 ARG A C 1
ATOM 1173 O O . ARG A 1 156 ? 1.861 -10.845 -6.146 1.00 90.00 156 ARG A O 1
ATOM 1180 N N . GLY A 1 157 ? 2.788 -9.546 -4.572 1.00 92.12 157 GLY A N 1
ATOM 1181 C CA . GLY A 1 157 ? 1.515 -9.155 -3.960 1.00 92.12 157 GLY A CA 1
ATOM 1182 C C . GLY A 1 157 ? 0.655 -8.325 -4.916 1.00 92.12 157 GLY A C 1
ATOM 1183 O O . GLY A 1 157 ? -0.536 -8.582 -5.055 1.00 92.12 157 GLY A O 1
ATOM 1184 N N . GLY A 1 158 ? 1.273 -7.394 -5.649 1.00 94.44 158 GLY A N 1
ATOM 1185 C CA . GLY A 1 158 ? 0.585 -6.607 -6.678 1.00 94.44 158 GLY A CA 1
ATOM 1186 C C . GLY A 1 158 ? 0.227 -7.426 -7.921 1.00 94.44 158 GLY A C 1
ATOM 1187 O O . GLY A 1 158 ? -0.778 -7.153 -8.559 1.00 94.44 158 GLY A O 1
ATOM 1188 N N . GLN A 1 159 ? 1.022 -8.445 -8.249 1.00 93.69 159 GLN A N 1
ATOM 1189 C CA . GLN A 1 159 ? 0.786 -9.336 -9.391 1.00 93.69 159 GLN A CA 1
ATOM 1190 C C . GLN A 1 159 ? -0.341 -10.345 -9.161 1.00 93.69 159 GLN A C 1
ATOM 1192 O O . GLN A 1 159 ? -1.029 -10.714 -10.103 1.00 93.69 159 GLN A O 1
ATOM 1197 N N . VAL A 1 160 ? -0.514 -10.837 -7.932 1.00 94.75 160 VAL A N 1
ATOM 1198 C CA . VAL A 1 160 ? -1.456 -11.933 -7.653 1.00 94.75 160 VAL A CA 1
ATOM 1199 C C . VAL A 1 160 ? -2.603 -11.479 -6.762 1.00 94.75 160 VAL A C 1
ATOM 1201 O O . VAL A 1 160 ? -3.764 -11.703 -7.093 1.00 94.75 160 VAL A O 1
ATOM 1204 N N . VAL A 1 161 ? -2.292 -10.841 -5.633 1.00 95.50 161 VAL A N 1
ATOM 1205 C CA . VAL A 1 161 ? -3.275 -10.597 -4.572 1.00 95.50 161 VAL A CA 1
ATOM 1206 C C . VAL A 1 161 ? -4.214 -9.453 -4.937 1.00 95.50 161 VAL A C 1
ATOM 1208 O O . VAL A 1 161 ? -5.424 -9.620 -4.830 1.00 95.50 161 VAL A O 1
ATOM 1211 N N . LEU A 1 162 ? -3.695 -8.320 -5.421 1.00 96.69 162 LEU A N 1
ATOM 1212 C CA . LEU A 1 162 ? -4.545 -7.186 -5.806 1.00 96.69 162 LEU A CA 1
ATOM 1213 C C . LEU A 1 162 ? -5.526 -7.538 -6.950 1.00 96.69 162 LEU A C 1
ATOM 1215 O O . LEU A 1 162 ? -6.723 -7.316 -6.771 1.00 96.69 162 LEU A O 1
ATOM 1219 N N . PRO A 1 163 ? -5.105 -8.168 -8.068 1.00 95.94 163 PRO A N 1
ATOM 1220 C CA . PRO A 1 163 ? -6.039 -8.619 -9.103 1.00 95.94 163 PRO A CA 1
ATOM 1221 C C . PRO A 1 163 ? -7.081 -9.628 -8.595 1.00 95.94 163 PRO A C 1
ATOM 1223 O O . PRO A 1 163 ? -8.247 -9.591 -8.995 1.00 95.94 163 PRO A O 1
ATOM 1226 N N . LEU A 1 164 ? -6.700 -10.517 -7.675 1.00 95.44 164 LEU A N 1
ATOM 1227 C CA . LEU A 1 164 ? -7.647 -11.430 -7.034 1.00 95.44 164 LEU A CA 1
ATOM 1228 C C . LEU A 1 164 ? -8.692 -10.662 -6.221 1.00 95.44 164 LEU A C 1
ATOM 1230 O O . LEU A 1 164 ? -9.887 -10.920 -6.355 1.00 95.44 164 LEU A O 1
ATOM 1234 N N . MET A 1 165 ? -8.259 -9.678 -5.431 1.00 96.62 165 MET A N 1
ATOM 1235 C CA . MET A 1 165 ? -9.161 -8.819 -4.668 1.00 96.62 165 MET A CA 1
ATOM 1236 C C . MET A 1 165 ? -10.093 -8.022 -5.583 1.00 96.62 165 MET A C 1
ATOM 1238 O O . MET A 1 165 ? -11.286 -7.978 -5.310 1.00 96.62 165 MET A O 1
ATOM 1242 N N . TRP A 1 166 ? -9.605 -7.466 -6.697 1.00 97.12 166 TRP A N 1
ATOM 1243 C CA . TRP A 1 166 ? -10.463 -6.810 -7.693 1.00 97.12 166 TRP A CA 1
ATOM 1244 C C . TRP A 1 166 ? -11.492 -7.760 -8.296 1.00 97.12 166 TRP A C 1
ATOM 1246 O O . TRP A 1 166 ? -12.647 -7.382 -8.456 1.00 97.12 166 TRP A O 1
ATOM 1256 N N . SER A 1 167 ? -11.103 -9.001 -8.585 1.00 95.81 167 SER A N 1
ATOM 1257 C CA . SER A 1 167 ? -12.032 -10.007 -9.110 1.00 95.81 167 SER A CA 1
ATOM 1258 C C . SER A 1 167 ? -13.141 -10.342 -8.111 1.00 95.81 167 SER A C 1
ATOM 1260 O O . SER A 1 167 ? -14.278 -10.569 -8.512 1.00 95.81 167 SER A O 1
ATOM 1262 N N . ALA A 1 168 ? -12.817 -10.372 -6.816 1.00 96.50 168 ALA A N 1
ATOM 1263 C CA . ALA A 1 168 ? -13.757 -10.736 -5.761 1.00 96.50 168 ALA A CA 1
ATOM 1264 C C . ALA A 1 168 ? -14.618 -9.562 -5.259 1.00 96.50 168 ALA A C 1
ATOM 1266 O O . ALA A 1 168 ? -15.756 -9.774 -4.849 1.00 96.50 168 ALA A O 1
ATOM 1267 N N . LEU A 1 169 ? -14.074 -8.343 -5.250 1.00 96.50 169 LEU A N 1
ATOM 1268 C CA . LEU A 1 169 ? -14.657 -7.182 -4.566 1.00 96.50 169 LEU A CA 1
ATOM 1269 C C . LEU A 1 169 ? -14.960 -6.002 -5.503 1.00 96.50 169 LEU A C 1
ATOM 1271 O O . LEU A 1 169 ? -15.710 -5.105 -5.125 1.00 96.50 169 LEU A O 1
ATOM 1275 N N . GLY A 1 170 ? -14.393 -5.970 -6.711 1.00 96.31 170 GLY A N 1
ATOM 1276 C CA . GLY A 1 170 ? -14.576 -4.872 -7.659 1.00 96.31 170 GLY A CA 1
ATOM 1277 C C . GLY A 1 170 ? -14.164 -3.518 -7.077 1.00 96.31 170 GLY A C 1
ATOM 1278 O O . GLY A 1 170 ? -13.041 -3.348 -6.603 1.00 96.31 170 GLY A O 1
ATOM 1279 N N . ASP A 1 171 ? -15.092 -2.561 -7.113 1.00 95.88 171 ASP A N 1
ATOM 1280 C CA . ASP A 1 171 ? -14.894 -1.187 -6.635 1.00 95.88 171 ASP A CA 1
ATOM 1281 C C . ASP A 1 171 ? -14.809 -1.071 -5.099 1.00 95.88 171 ASP A C 1
ATOM 1283 O O . ASP A 1 171 ? -14.460 -0.011 -4.587 1.00 95.88 171 ASP A O 1
ATOM 1287 N N . GLU A 1 172 ? -15.097 -2.143 -4.350 1.00 95.50 172 GLU A N 1
ATOM 1288 C CA . GLU A 1 172 ? -15.029 -2.133 -2.881 1.00 95.50 172 GLU A CA 1
ATOM 1289 C C . GLU A 1 172 ? -13.607 -2.293 -2.327 1.00 95.50 172 GLU A C 1
ATOM 1291 O O . GLU A 1 172 ? -13.380 -2.079 -1.127 1.00 95.50 172 GLU A O 1
ATOM 1296 N N . VAL A 1 173 ? -12.640 -2.658 -3.179 1.00 97.00 173 VAL A N 1
ATOM 1297 C CA . VAL A 1 173 ? -11.225 -2.710 -2.793 1.00 97.00 173 VAL A CA 1
ATOM 1298 C C . VAL A 1 173 ? -10.774 -1.309 -2.355 1.00 97.00 173 VAL A C 1
ATOM 1300 O O . VAL A 1 173 ? -10.942 -0.361 -3.123 1.00 97.00 173 VAL A O 1
ATOM 1303 N N . PRO A 1 174 ? -10.199 -1.151 -1.144 1.00 97.06 174 PRO A N 1
ATOM 1304 C CA . PRO A 1 174 ? -9.663 0.132 -0.708 1.00 97.06 174 PRO A CA 1
ATOM 1305 C C . PRO A 1 174 ? -8.633 0.710 -1.693 1.00 97.06 174 PRO A C 1
ATOM 1307 O O . PRO A 1 174 ? -7.980 -0.050 -2.423 1.00 97.06 174 PRO A O 1
ATOM 1310 N N . PRO A 1 175 ? -8.426 2.039 -1.677 1.00 98.06 175 PRO A N 1
ATOM 1311 C CA . PRO A 1 175 ? -7.337 2.679 -2.401 1.00 98.06 175 PRO A CA 1
ATOM 1312 C C . PRO A 1 175 ? -6.021 1.931 -2.234 1.00 98.06 175 PRO A C 1
ATOM 1314 O O . PRO A 1 175 ? -5.699 1.467 -1.143 1.00 98.06 175 PRO A O 1
ATOM 1317 N N . SER A 1 176 ? -5.284 1.766 -3.326 1.00 98.25 176 SER A N 1
ATOM 1318 C CA . SER A 1 176 ? -4.098 0.917 -3.343 1.00 98.25 176 SER A CA 1
ATOM 1319 C C . SER A 1 176 ? -2.868 1.674 -3.830 1.00 98.25 176 SER A C 1
ATOM 1321 O O . SER A 1 176 ? -2.886 2.288 -4.896 1.00 98.25 176 SER A O 1
ATOM 1323 N N . VAL A 1 177 ? -1.772 1.577 -3.080 1.00 98.06 177 VAL A N 1
ATOM 1324 C CA . VAL A 1 177 ? -0.433 1.950 -3.542 1.00 98.06 177 VAL A CA 1
ATOM 1325 C C . VAL A 1 177 ? 0.301 0.689 -3.982 1.00 98.06 177 VAL A C 1
ATOM 1327 O O . VAL A 1 177 ? 0.401 -0.276 -3.224 1.00 98.06 177 VAL A O 1
ATOM 1330 N N . VAL A 1 178 ? 0.826 0.676 -5.208 1.00 97.12 178 VAL A N 1
ATOM 1331 C CA . VAL A 1 178 ? 1.509 -0.502 -5.766 1.00 97.12 178 VAL A CA 1
ATOM 1332 C C . VAL A 1 178 ? 2.946 -0.167 -6.133 1.00 97.12 178 VAL A C 1
ATOM 1334 O O . VAL A 1 178 ? 3.225 0.554 -7.092 1.00 97.12 178 VAL A O 1
ATOM 1337 N N . VAL A 1 179 ? 3.881 -0.757 -5.396 1.00 94.88 179 VAL A N 1
ATOM 1338 C CA . VAL A 1 179 ? 5.311 -0.648 -5.672 1.00 94.88 179 VAL A CA 1
ATOM 1339 C C . VAL A 1 179 ? 5.710 -1.675 -6.733 1.00 94.88 179 VAL A C 1
ATOM 1341 O O . VAL A 1 179 ? 5.531 -2.884 -6.568 1.00 94.88 179 VAL A O 1
ATOM 1344 N N . ASN A 1 180 ? 6.275 -1.182 -7.830 1.00 88.38 180 ASN A N 1
ATOM 1345 C CA . ASN A 1 180 ? 6.642 -1.928 -9.031 1.00 88.38 180 ASN A CA 1
ATOM 1346 C C . ASN A 1 180 ? 5.476 -2.596 -9.769 1.00 88.38 180 ASN A C 1
ATOM 1348 O O . ASN A 1 180 ? 5.623 -3.676 -10.333 1.00 88.38 180 ASN A O 1
ATOM 1352 N N . GLY A 1 181 ? 4.317 -1.926 -9.781 1.00 75.19 181 GLY A N 1
ATOM 1353 C CA . GLY A 1 181 ? 3.306 -2.053 -10.841 1.00 75.19 181 GLY A CA 1
ATOM 1354 C C . GLY A 1 181 ? 2.771 -3.443 -11.153 1.00 75.19 181 GLY A C 1
ATOM 1355 O O . GLY A 1 181 ? 2.278 -3.654 -12.255 1.00 75.19 181 GLY A O 1
ATOM 1356 N N . GLY A 1 182 ? 2.878 -4.396 -10.226 1.00 82.44 182 GLY A N 1
ATOM 1357 C CA . GLY A 1 182 ? 2.618 -5.806 -10.508 1.00 82.44 182 GLY A CA 1
ATOM 1358 C C . GLY A 1 182 ? 1.254 -6.088 -11.147 1.00 82.44 182 GLY A C 1
ATOM 1359 O O . GLY A 1 182 ? 1.131 -7.006 -11.948 1.00 82.44 182 GLY A O 1
ATOM 1360 N N . CYS A 1 183 ? 0.245 -5.278 -10.831 1.00 89.94 183 CYS A N 1
ATOM 1361 C CA . CYS A 1 183 ? -1.121 -5.415 -11.332 1.00 89.94 183 CYS A CA 1
ATOM 1362 C C . CYS A 1 183 ? -1.321 -4.929 -12.778 1.00 89.94 183 CYS A C 1
ATOM 1364 O O . CYS A 1 183 ? -2.338 -5.252 -13.381 1.00 89.94 183 CYS A O 1
ATOM 1366 N N . ALA A 1 184 ? -0.377 -4.167 -13.336 1.00 91.06 184 ALA A N 1
ATOM 1367 C CA . ALA A 1 184 ? -0.428 -3.611 -14.691 1.00 91.06 184 ALA A CA 1
ATOM 1368 C C . ALA A 1 184 ? 0.524 -4.351 -15.651 1.00 91.06 184 ALA A C 1
ATOM 1370 O O . ALA A 1 184 ? 1.145 -3.759 -16.533 1.00 91.06 184 ALA A O 1
ATOM 1371 N N . MET A 1 185 ? 0.672 -5.660 -15.443 1.00 87.00 185 MET A N 1
ATOM 1372 C CA . MET A 1 185 ? 1.489 -6.551 -16.266 1.00 87.00 185 MET A CA 1
ATOM 1373 C C . MET A 1 185 ? 0.600 -7.560 -17.000 1.00 87.00 185 MET A C 1
ATOM 1375 O O . MET A 1 185 ? -0.560 -7.770 -16.649 1.00 87.00 185 MET A O 1
ATOM 1379 N N . GLN A 1 186 ? 1.153 -8.230 -18.011 1.00 85.56 186 GLN A N 1
ATOM 1380 C CA . GLN A 1 186 ? 0.481 -9.360 -18.649 1.00 85.56 186 GLN A CA 1
ATOM 1381 C C . GLN A 1 186 ? 0.658 -10.610 -17.777 1.00 85.56 186 GLN A C 1
ATOM 1383 O O . GLN A 1 186 ? 1.661 -11.315 -17.867 1.00 85.56 186 GLN A O 1
ATOM 1388 N N . LEU A 1 187 ? -0.297 -10.830 -16.878 1.00 86.44 187 LEU A N 1
ATOM 1389 C CA . LEU A 1 187 ? -0.249 -11.888 -15.871 1.00 86.44 187 LEU A CA 1
ATOM 1390 C C . LEU A 1 187 ? -0.807 -13.211 -16.435 1.00 86.44 187 LEU A C 1
ATOM 1392 O O . LEU A 1 187 ? -1.809 -13.179 -17.153 1.00 86.44 187 LEU A O 1
ATOM 1396 N N . PRO A 1 188 ? -0.221 -14.377 -16.102 1.00 87.31 188 PRO A N 1
ATOM 1397 C CA . PRO A 1 188 ? -0.803 -15.672 -16.440 1.00 87.31 188 PRO A CA 1
ATOM 1398 C C . PRO A 1 188 ? -2.191 -15.888 -15.822 1.00 87.31 188 PRO A C 1
ATOM 1400 O O . PRO A 1 188 ? -2.421 -15.600 -14.643 1.00 87.31 188 PRO A O 1
ATOM 1403 N N . GLY A 1 189 ? -3.085 -16.499 -16.600 1.00 84.56 189 GLY A N 1
ATOM 1404 C CA . GLY A 1 189 ? -4.446 -16.842 -16.188 1.00 84.56 189 GLY A CA 1
ATOM 1405 C C . GLY A 1 189 ? -5.518 -15.916 -16.777 1.00 84.56 189 GLY A C 1
ATOM 1406 O O . GLY A 1 189 ? -5.258 -15.206 -17.749 1.00 84.56 189 GLY A O 1
ATOM 1407 N N . PRO A 1 190 ? -6.751 -15.957 -16.238 1.00 83.94 190 PRO A N 1
ATOM 1408 C CA . PRO A 1 190 ? -7.840 -15.107 -16.702 1.00 83.94 190 PRO A CA 1
ATOM 1409 C C . PRO A 1 190 ? -7.496 -13.625 -16.548 1.00 83.94 190 PRO A C 1
ATOM 1411 O O . PRO A 1 190 ? -6.990 -13.204 -15.508 1.00 83.94 190 PRO A O 1
ATOM 1414 N N . VAL A 1 191 ? -7.821 -12.833 -17.571 1.00 86.31 191 VAL A N 1
ATOM 1415 C CA . VAL A 1 191 ? -7.655 -11.378 -17.521 1.00 86.31 191 VAL A CA 1
ATOM 1416 C C . VAL A 1 191 ? -8.580 -10.813 -16.448 1.00 86.31 191 VAL A C 1
ATOM 1418 O O . VAL A 1 191 ? -9.805 -10.861 -16.574 1.00 86.31 191 VAL A O 1
ATOM 1421 N N . VAL A 1 192 ? -7.983 -10.256 -15.399 1.00 89.50 192 VAL A N 1
ATOM 1422 C CA . VAL A 1 192 ? -8.710 -9.512 -14.373 1.00 89.50 192 VAL A CA 1
ATOM 1423 C C . VAL A 1 192 ? -9.032 -8.125 -14.912 1.00 89.50 192 VAL A C 1
ATOM 1425 O O . VAL A 1 192 ? -8.154 -7.418 -15.403 1.00 89.50 192 VAL A O 1
ATOM 1428 N N . ARG A 1 193 ? -10.301 -7.722 -14.811 1.00 93.06 193 ARG A N 1
ATOM 1429 C CA . ARG A 1 193 ? -10.722 -6.370 -15.185 1.00 93.06 193 ARG A CA 1
ATOM 1430 C C . ARG A 1 193 ? -10.330 -5.378 -14.097 1.00 93.06 193 ARG A C 1
ATOM 1432 O O . ARG A 1 193 ? -10.638 -5.594 -12.928 1.00 93.06 193 ARG A O 1
ATOM 1439 N N . TRP A 1 194 ? -9.722 -4.269 -14.504 1.00 96.00 194 TRP A N 1
ATOM 1440 C CA . TRP A 1 194 ? -9.499 -3.120 -13.633 1.00 96.00 194 TRP A CA 1
ATOM 1441 C C . TRP A 1 194 ? -10.853 -2.507 -13.231 1.00 96.00 194 TRP A C 1
ATOM 1443 O O . TRP A 1 194 ? -11.625 -2.148 -14.129 1.00 96.00 194 TRP A O 1
ATOM 1453 N N . PRO A 1 195 ? -11.189 -2.390 -11.934 1.00 97.12 195 PRO A N 1
ATOM 1454 C CA . PRO A 1 195 ? -12.483 -1.843 -11.530 1.00 97.12 195 PRO A CA 1
ATOM 1455 C C . PRO A 1 195 ? -12.646 -0.364 -11.907 1.00 97.12 195 PRO A C 1
ATOM 1457 O O . PRO A 1 195 ? -11.673 0.385 -12.039 1.00 97.12 195 PRO A O 1
ATOM 1460 N N . HIS A 1 196 ? -13.891 0.075 -12.087 1.00 96.19 196 HIS A N 1
ATOM 1461 C CA . HIS A 1 196 ? -14.191 1.398 -12.644 1.00 96.19 196 HIS A CA 1
ATOM 1462 C C . HIS A 1 196 ? -13.788 2.514 -11.681 1.00 96.19 196 HIS A C 1
ATOM 1464 O O . HIS A 1 196 ? -13.317 3.562 -12.114 1.00 96.19 196 HIS A O 1
ATOM 1470 N N . ARG A 1 197 ? -13.939 2.269 -10.378 1.00 96.38 197 ARG A N 1
ATOM 1471 C CA . ARG A 1 197 ? -13.678 3.232 -9.305 1.00 96.38 197 ARG A CA 1
ATOM 1472 C C . ARG A 1 197 ? -12.484 2.840 -8.438 1.00 96.38 197 ARG A C 1
ATOM 1474 O O . ARG A 1 197 ? -12.261 3.458 -7.401 1.00 96.38 197 ARG A O 1
ATOM 1481 N N . ALA A 1 198 ? -11.716 1.825 -8.845 1.00 96.88 198 ALA A N 1
ATOM 1482 C CA . ALA A 1 198 ? -10.497 1.446 -8.143 1.00 96.88 198 ALA A CA 1
ATOM 1483 C C . ALA A 1 198 ? -9.508 2.617 -8.140 1.00 96.88 198 ALA A C 1
ATOM 1485 O O . ALA A 1 198 ? -9.031 3.049 -9.195 1.00 96.88 198 ALA A O 1
ATOM 1486 N N . VAL A 1 199 ? -9.171 3.105 -6.947 1.00 98.19 199 VAL A N 1
ATOM 1487 C CA . VAL A 1 199 ? -8.105 4.090 -6.765 1.00 98.19 199 VAL A CA 1
ATOM 1488 C C . VAL A 1 199 ? -6.773 3.357 -6.705 1.00 98.19 199 VAL A C 1
ATOM 1490 O O . VAL A 1 199 ? -6.566 2.535 -5.811 1.00 98.19 199 VAL A O 1
ATOM 1493 N N . THR A 1 200 ? -5.866 3.647 -7.637 1.00 98.19 200 THR A N 1
ATOM 1494 C CA . THR A 1 200 ? -4.551 2.991 -7.683 1.00 98.19 200 THR A CA 1
ATOM 1495 C C . THR A 1 200 ? -3.443 3.991 -7.985 1.00 98.19 200 THR A C 1
ATOM 1497 O O . THR A 1 200 ? -3.447 4.632 -9.032 1.00 98.19 200 THR A O 1
ATOM 1500 N N . VAL A 1 201 ? -2.456 4.092 -7.098 1.00 98.31 201 VAL A N 1
ATOM 1501 C CA . VAL A 1 201 ? -1.256 4.915 -7.298 1.00 98.31 201 VAL A CA 1
ATOM 1502 C C . VAL A 1 201 ? -0.041 3.997 -7.365 1.00 98.31 201 VAL A C 1
ATOM 1504 O O . VAL A 1 201 ? 0.247 3.262 -6.423 1.00 98.31 201 VAL A O 1
ATOM 1507 N N . MET A 1 202 ? 0.676 3.991 -8.486 1.00 97.81 202 MET A N 1
ATOM 1508 C CA . MET A 1 202 ? 1.785 3.059 -8.708 1.00 97.81 202 MET A CA 1
ATOM 1509 C C . MET A 1 202 ? 3.134 3.769 -8.783 1.00 97.81 202 MET A C 1
ATOM 1511 O O . MET A 1 202 ? 3.245 4.898 -9.255 1.00 97.81 202 MET A O 1
ATOM 1515 N N . LEU A 1 203 ? 4.184 3.065 -8.377 1.00 97.25 203 LEU A N 1
ATOM 1516 C CA . LEU A 1 203 ? 5.571 3.464 -8.594 1.00 97.25 203 LEU A CA 1
ATOM 1517 C C . LEU A 1 203 ? 6.248 2.388 -9.448 1.00 97.25 203 LEU A C 1
ATOM 1519 O O . LEU A 1 203 ? 6.290 1.233 -9.041 1.00 97.25 203 LEU A O 1
ATOM 1523 N N . LEU A 1 204 ? 6.742 2.739 -10.631 1.00 96.44 204 LEU A N 1
ATOM 1524 C CA . LEU A 1 204 ? 7.250 1.825 -11.657 1.00 96.44 204 LEU A CA 1
ATOM 1525 C C . LEU A 1 204 ? 8.732 2.068 -11.915 1.00 96.44 204 LEU A C 1
ATOM 1527 O O . LEU A 1 204 ? 9.147 3.198 -12.176 1.00 96.44 204 LEU A O 1
ATOM 1531 N N . GLY A 1 205 ? 9.531 1.004 -11.861 1.00 95.50 205 GLY A N 1
ATOM 1532 C CA . GLY A 1 205 ? 10.965 1.087 -12.102 1.00 95.50 205 GLY A CA 1
ATOM 1533 C C . GLY A 1 205 ? 11.338 0.793 -13.544 1.00 95.50 205 GLY A C 1
ATOM 1534 O O . GLY A 1 205 ? 10.963 -0.246 -14.082 1.00 95.50 205 GLY A O 1
ATOM 1535 N N . GLY A 1 206 ? 12.132 1.668 -14.160 1.00 94.81 206 GLY A N 1
ATOM 1536 C CA . GLY A 1 206 ? 12.698 1.405 -15.483 1.00 94.81 206 GLY A CA 1
ATOM 1537 C C . GLY A 1 206 ? 13.710 0.262 -15.483 1.00 94.81 206 GLY A C 1
ATOM 1538 O O . GLY A 1 206 ? 13.805 -0.472 -16.456 1.00 94.81 206 GLY A O 1
ATOM 1539 N N . GLN A 1 207 ? 14.409 0.018 -14.375 1.00 95.00 207 GLN A N 1
ATOM 1540 C CA . GLN A 1 207 ? 15.307 -1.133 -14.235 1.00 95.00 207 GLN A CA 1
ATOM 1541 C C . GLN A 1 207 ? 14.635 -2.344 -13.575 1.00 95.00 207 GLN A C 1
ATOM 1543 O O . GLN A 1 207 ? 15.332 -3.256 -13.117 1.00 95.00 207 GLN A O 1
ATOM 1548 N N . ASP A 1 208 ? 13.304 -2.369 -13.486 1.00 92.75 208 ASP A N 1
ATOM 1549 C CA . ASP A 1 208 ? 12.584 -3.558 -13.044 1.00 92.75 208 ASP A CA 1
ATOM 1550 C C . ASP A 1 208 ? 12.733 -4.681 -14.079 1.00 92.75 208 ASP A C 1
ATOM 1552 O O . ASP A 1 208 ? 12.388 -4.510 -15.245 1.00 92.75 208 ASP A O 1
ATOM 1556 N N . PHE A 1 209 ? 13.223 -5.852 -13.663 1.00 90.38 209 PHE A N 1
ATOM 1557 C CA . PHE A 1 209 ? 13.353 -7.010 -14.549 1.00 90.38 209 PHE A CA 1
ATOM 1558 C C . PHE A 1 209 ? 12.017 -7.478 -15.132 1.00 90.38 209 PHE A C 1
ATOM 1560 O O . PHE A 1 209 ? 12.019 -8.048 -16.221 1.00 90.38 209 PHE A O 1
ATOM 1567 N N . PHE A 1 210 ? 10.885 -7.204 -14.474 1.00 89.12 210 PHE A N 1
ATOM 1568 C CA . PHE A 1 210 ? 9.561 -7.499 -15.028 1.00 89.12 210 PHE A CA 1
ATOM 1569 C C . PHE A 1 210 ? 9.200 -6.626 -16.236 1.00 89.12 210 PHE A C 1
ATOM 1571 O O . PHE A 1 210 ? 8.326 -7.006 -17.012 1.00 89.12 210 PHE A O 1
ATOM 1578 N N . ARG A 1 211 ? 9.905 -5.507 -16.456 1.00 91.19 211 ARG A N 1
ATOM 1579 C CA . ARG A 1 211 ? 9.814 -4.742 -17.706 1.00 91.19 211 ARG A CA 1
ATOM 1580 C C . ARG A 1 211 ? 10.253 -5.578 -18.913 1.00 91.19 211 ARG A C 1
ATOM 1582 O O . ARG A 1 211 ? 9.775 -5.365 -20.025 1.00 91.19 211 ARG A O 1
ATOM 1589 N N . GLY A 1 212 ? 11.180 -6.518 -18.710 1.00 90.12 212 GLY A N 1
ATOM 1590 C CA . GLY A 1 212 ? 11.811 -7.267 -19.791 1.00 90.12 212 GLY A CA 1
ATOM 1591 C C . GLY A 1 212 ? 12.504 -6.342 -20.798 1.00 90.12 212 GLY A C 1
ATOM 1592 O O . GLY A 1 212 ? 13.074 -5.312 -20.441 1.00 90.12 212 GLY A O 1
ATOM 1593 N N . ASN A 1 213 ? 12.433 -6.690 -22.080 1.00 91.50 213 ASN A N 1
ATOM 1594 C CA . ASN A 1 213 ? 13.125 -5.958 -23.148 1.00 91.50 213 ASN A CA 1
ATOM 1595 C C . ASN A 1 213 ? 12.351 -4.744 -23.684 1.00 91.50 213 ASN A C 1
ATOM 1597 O O . ASN A 1 213 ? 12.732 -4.199 -24.715 1.00 91.50 213 ASN A O 1
ATOM 1601 N N . LEU A 1 214 ? 11.266 -4.338 -23.020 1.00 93.38 214 LEU A N 1
ATOM 1602 C CA . LEU A 1 214 ? 10.488 -3.176 -23.439 1.00 93.38 214 LEU A CA 1
ATOM 1603 C C . LEU A 1 214 ? 11.280 -1.885 -23.225 1.00 93.38 214 LEU A C 1
ATOM 1605 O O . LEU A 1 214 ? 11.973 -1.728 -22.213 1.00 93.38 214 LEU A O 1
ATOM 1609 N N . SER A 1 215 ? 11.123 -0.949 -24.156 1.00 94.88 215 SER A N 1
ATOM 1610 C CA . SER A 1 215 ? 11.467 0.456 -23.930 1.00 94.88 215 SER A CA 1
ATOM 1611 C C . SER A 1 215 ? 10.573 1.073 -22.844 1.00 94.88 215 SER A C 1
ATOM 1613 O O . SER A 1 215 ? 9.504 0.541 -22.525 1.00 94.88 215 SER A O 1
ATOM 1615 N N . ALA A 1 216 ? 10.977 2.215 -22.278 1.00 94.44 216 ALA A N 1
ATOM 1616 C CA . ALA A 1 216 ? 10.146 2.991 -21.356 1.00 94.44 216 ALA A CA 1
ATOM 1617 C C . ALA A 1 216 ? 8.769 3.284 -21.945 1.00 94.44 216 ALA A C 1
ATOM 1619 O O . ALA A 1 216 ? 7.756 3.122 -21.270 1.00 94.44 216 ALA A O 1
ATOM 1620 N N . GLU A 1 217 ? 8.734 3.722 -23.201 1.00 95.44 217 GLU A N 1
ATOM 1621 C CA . GLU A 1 217 ? 7.501 4.124 -23.864 1.00 95.44 217 GLU A CA 1
ATOM 1622 C C . GLU A 1 217 ? 6.553 2.937 -24.045 1.00 95.44 217 GLU A C 1
ATOM 1624 O O . GLU A 1 217 ? 5.386 3.025 -23.662 1.00 95.44 217 GLU A O 1
ATOM 1629 N N . GLU A 1 218 ? 7.057 1.800 -24.533 1.00 95.94 218 GLU A N 1
ATOM 1630 C CA . GLU A 1 218 ? 6.267 0.572 -24.660 1.00 95.94 218 GLU A CA 1
ATOM 1631 C C . GLU A 1 218 ? 5.777 0.071 -23.301 1.00 95.94 218 GLU A C 1
ATOM 1633 O O . GLU A 1 218 ? 4.625 -0.346 -23.175 1.00 95.94 218 GLU A O 1
ATOM 1638 N N . TYR A 1 219 ? 6.624 0.129 -22.270 1.00 94.94 219 TYR A N 1
ATOM 1639 C CA . TYR A 1 219 ? 6.252 -0.304 -20.927 1.00 94.94 219 TYR A CA 1
ATOM 1640 C C . TYR A 1 219 ? 5.151 0.575 -20.325 1.00 94.94 219 TYR A C 1
ATOM 1642 O O . TYR A 1 219 ? 4.147 0.056 -19.829 1.00 94.94 219 TYR A O 1
ATOM 1650 N N . MET A 1 220 ? 5.281 1.900 -20.427 1.00 95.38 220 MET A N 1
ATOM 1651 C CA . MET A 1 220 ? 4.254 2.838 -19.968 1.00 95.38 220 MET A CA 1
ATOM 1652 C C . MET A 1 220 ? 2.959 2.701 -20.774 1.00 95.38 220 MET A C 1
ATOM 1654 O O . MET A 1 220 ? 1.876 2.732 -20.197 1.00 95.38 220 MET A O 1
ATOM 1658 N N . MET A 1 221 ? 3.046 2.527 -22.095 1.00 95.88 221 MET A N 1
ATOM 1659 C CA . MET A 1 221 ? 1.877 2.340 -22.955 1.00 95.88 221 MET A CA 1
ATOM 1660 C C . MET A 1 221 ? 1.115 1.061 -22.600 1.00 95.88 221 MET A C 1
ATOM 1662 O O . MET A 1 221 ? -0.102 1.109 -22.430 1.00 95.88 221 MET A O 1
ATOM 1666 N N . ARG A 1 222 ? 1.820 -0.063 -22.419 1.00 94.81 222 ARG A N 1
ATOM 1667 C CA . ARG A 1 222 ? 1.208 -1.323 -21.969 1.00 94.81 222 ARG A CA 1
ATOM 1668 C C . ARG A 1 222 ? 0.574 -1.184 -20.590 1.00 94.81 222 ARG A C 1
ATOM 1670 O O . ARG A 1 222 ? -0.553 -1.624 -20.404 1.00 94.81 222 ARG A O 1
ATOM 1677 N N . THR A 1 223 ? 1.252 -0.507 -19.663 1.00 95.00 223 THR A N 1
ATOM 1678 C CA . THR A 1 223 ? 0.700 -0.204 -18.332 1.00 95.00 223 THR A CA 1
ATOM 1679 C C . THR A 1 223 ? -0.621 0.566 -18.457 1.00 95.00 223 THR A C 1
ATOM 1681 O O . THR A 1 223 ? -1.611 0.193 -17.832 1.00 95.00 223 THR A O 1
ATOM 1684 N N . CYS A 1 224 ? -0.676 1.604 -19.302 1.00 96.25 224 CYS A N 1
ATOM 1685 C CA . CYS A 1 224 ? -1.900 2.372 -19.549 1.00 96.25 224 CYS A CA 1
ATOM 1686 C C . CYS A 1 224 ? -3.037 1.518 -20.136 1.00 96.25 224 CYS A C 1
ATOM 1688 O O . CYS A 1 224 ? -4.191 1.746 -19.789 1.00 96.25 224 CYS A O 1
ATOM 1690 N N . GLN A 1 225 ? -2.728 0.545 -21.001 1.00 95.12 225 GLN A N 1
ATOM 1691 C CA . GLN A 1 225 ? -3.717 -0.349 -21.623 1.00 95.12 225 GLN A CA 1
ATOM 1692 C C . GLN A 1 225 ? -4.342 -1.346 -20.637 1.00 95.12 225 GLN A C 1
ATOM 1694 O O . GLN A 1 225 ? -5.446 -1.829 -20.881 1.00 95.12 225 GLN A O 1
ATOM 1699 N N . CYS A 1 226 ? -3.664 -1.658 -19.528 1.00 94.50 226 CYS A N 1
ATOM 1700 C CA . CYS A 1 226 ? -4.221 -2.506 -18.472 1.00 94.50 226 CYS A CA 1
ATOM 1701 C C . CYS A 1 226 ? -5.336 -1.808 -17.678 1.00 94.50 226 CYS A C 1
ATOM 1703 O O . CYS A 1 226 ? -6.175 -2.481 -17.077 1.00 94.50 226 CYS A O 1
ATOM 1705 N N . VAL A 1 227 ? -5.346 -0.474 -17.657 1.00 95.62 227 VAL A N 1
ATOM 1706 C CA . VAL A 1 227 ? -6.337 0.316 -16.925 1.00 95.62 227 VAL A CA 1
ATOM 1707 C C . VAL A 1 227 ? -7.584 0.478 -17.788 1.00 95.62 227 VAL A C 1
ATOM 1709 O O . VAL A 1 227 ? -7.509 0.881 -18.949 1.00 95.62 227 VAL A O 1
ATOM 1712 N N . GLY A 1 228 ? -8.748 0.167 -17.217 1.00 93.69 228 GLY A N 1
ATOM 1713 C CA . GLY A 1 228 ? -10.022 0.308 -17.918 1.00 93.69 228 GLY A CA 1
ATOM 1714 C C . GLY A 1 228 ? -10.261 1.761 -18.358 1.00 93.69 228 GLY A C 1
ATOM 1715 O O . GLY A 1 228 ? -9.998 2.673 -17.574 1.00 93.69 228 GLY A O 1
ATOM 1716 N N . PRO A 1 229 ? -10.799 2.009 -19.568 1.00 94.44 229 PRO A N 1
ATOM 1717 C CA . PRO A 1 229 ? -10.937 3.363 -20.122 1.00 94.44 229 PRO A CA 1
ATOM 1718 C C . PRO A 1 229 ? -11.888 4.268 -19.325 1.00 94.44 229 PRO A C 1
ATOM 1720 O O . PRO A 1 229 ? -11.843 5.484 -19.464 1.00 94.44 229 PRO A O 1
ATOM 1723 N N . SER A 1 230 ? -12.754 3.683 -18.497 1.00 95.75 230 SER A N 1
ATOM 1724 C CA . SER A 1 230 ? -13.670 4.393 -17.604 1.00 95.75 230 SER A CA 1
ATOM 1725 C C . SER A 1 230 ? -13.060 4.745 -16.243 1.00 95.75 230 SER A C 1
ATOM 1727 O O . SER A 1 230 ? -13.715 5.426 -15.458 1.00 95.75 230 SER A O 1
ATOM 1729 N N . ASN A 1 231 ? -11.859 4.253 -15.918 1.00 97.31 231 ASN A N 1
ATOM 1730 C CA . ASN A 1 231 ? -11.216 4.544 -14.642 1.00 97.31 231 ASN A CA 1
ATOM 1731 C C . ASN A 1 231 ? -10.568 5.934 -14.690 1.00 97.31 231 ASN A C 1
ATOM 1733 O O . ASN A 1 231 ? -9.716 6.204 -15.532 1.00 97.31 231 ASN A O 1
ATOM 1737 N N . THR A 1 232 ? -10.970 6.806 -13.767 1.00 97.12 232 THR A N 1
ATOM 1738 C CA . THR A 1 232 ? -10.457 8.181 -13.647 1.00 97.12 232 THR A CA 1
ATOM 1739 C C . THR A 1 232 ? -9.683 8.399 -12.345 1.00 97.12 232 THR A C 1
ATOM 1741 O O . THR A 1 232 ? -9.573 9.529 -11.865 1.00 97.12 232 THR A O 1
ATOM 1744 N N . THR A 1 233 ? -9.212 7.318 -11.722 1.00 97.38 233 THR A N 1
ATOM 1745 C CA . THR A 1 233 ? -8.633 7.317 -10.372 1.00 97.38 233 THR A CA 1
ATOM 1746 C C . THR A 1 233 ? -7.315 6.551 -10.287 1.00 97.38 233 THR A C 1
ATOM 1748 O O . THR A 1 233 ? -6.968 6.006 -9.239 1.00 97.38 233 THR A O 1
ATOM 1751 N N . THR A 1 234 ? -6.575 6.487 -11.394 1.00 98.06 234 THR A N 1
ATOM 1752 C CA . THR A 1 234 ? -5.282 5.808 -11.465 1.00 98.06 234 THR A CA 1
ATOM 1753 C C . THR A 1 234 ? -4.161 6.791 -11.787 1.00 98.06 234 THR A C 1
ATOM 1755 O O . THR A 1 234 ? -4.283 7.618 -12.690 1.00 98.06 234 THR A O 1
ATOM 1758 N N . ALA A 1 235 ? -3.035 6.665 -11.087 1.00 98.19 235 ALA A N 1
ATOM 1759 C CA . ALA A 1 235 ? -1.785 7.336 -11.427 1.00 98.19 235 ALA A CA 1
ATOM 1760 C C . ALA A 1 235 ? -0.599 6.383 -11.338 1.00 98.19 235 ALA A C 1
ATOM 1762 O O . ALA A 1 235 ? -0.618 5.406 -10.587 1.00 98.19 235 ALA A O 1
ATOM 1763 N N . PHE A 1 236 ? 0.468 6.697 -12.063 1.00 97.75 236 PHE A N 1
ATOM 1764 C CA . PHE A 1 236 ? 1.755 6.065 -11.847 1.00 97.75 236 PHE A CA 1
ATOM 1765 C C . PHE A 1 236 ? 2.935 6.996 -12.092 1.00 97.75 236 PHE A C 1
ATOM 1767 O O . PHE A 1 236 ? 2.938 7.804 -13.019 1.00 97.75 236 PHE A O 1
ATOM 1774 N N . PHE A 1 237 ? 3.965 6.813 -11.273 1.00 98.06 237 PHE A N 1
ATOM 1775 C CA . PHE A 1 237 ? 5.297 7.362 -11.479 1.00 98.06 237 PHE A CA 1
ATOM 1776 C C . PHE A 1 237 ? 6.160 6.325 -12.181 1.00 98.06 237 PHE A C 1
ATOM 1778 O O . PHE A 1 237 ? 6.373 5.245 -11.641 1.00 98.06 237 PHE A O 1
ATOM 1785 N N . TYR A 1 238 ? 6.697 6.652 -13.348 1.00 97.75 238 TYR A N 1
ATOM 1786 C CA . TYR A 1 238 ? 7.778 5.906 -13.978 1.00 97.75 238 TYR A CA 1
ATOM 1787 C C . TYR A 1 238 ? 9.115 6.575 -13.662 1.00 97.75 238 TYR A C 1
ATOM 1789 O O . TYR A 1 238 ? 9.328 7.729 -14.033 1.00 97.75 238 TYR A O 1
ATOM 1797 N N . VAL A 1 239 ? 10.007 5.844 -12.990 1.00 97.44 239 VAL A N 1
ATOM 1798 C CA . VAL A 1 239 ? 11.353 6.298 -12.612 1.00 97.44 239 VAL A CA 1
ATOM 1799 C C . VAL A 1 239 ? 12.385 5.416 -13.331 1.00 97.44 239 VAL A C 1
ATOM 1801 O O . VAL A 1 239 ? 12.565 4.257 -12.934 1.00 97.44 239 VAL A O 1
ATOM 1804 N N . PRO A 1 240 ? 13.066 5.912 -14.386 1.00 96.69 240 PRO A N 1
ATOM 1805 C CA . PRO A 1 240 ? 13.921 5.094 -15.253 1.00 96.69 240 PRO A CA 1
ATOM 1806 C C . PRO A 1 240 ? 15.027 4.326 -14.514 1.00 96.69 240 PRO A C 1
ATOM 1808 O O . PRO A 1 240 ? 15.342 3.182 -14.842 1.00 96.69 240 PRO A O 1
ATOM 1811 N N . GLU A 1 241 ? 15.625 4.931 -13.491 1.00 95.44 241 GLU A N 1
ATOM 1812 C CA . GLU A 1 241 ? 16.738 4.358 -12.733 1.00 95.44 241 GLU A CA 1
ATOM 1813 C C . GLU A 1 241 ? 16.299 3.456 -11.579 1.00 95.44 241 GLU A C 1
ATOM 1815 O O . GLU A 1 241 ? 17.141 2.807 -10.943 1.00 95.44 241 GLU A O 1
ATOM 1820 N N . MET A 1 242 ? 15.000 3.413 -11.277 1.00 94.94 242 MET A N 1
ATOM 1821 C CA . MET A 1 242 ? 14.503 2.621 -10.164 1.00 94.94 242 MET A CA 1
ATOM 1822 C C . MET A 1 242 ? 14.521 1.131 -10.516 1.00 94.94 242 MET A C 1
ATOM 1824 O O . MET A 1 242 ? 14.068 0.710 -11.580 1.00 94.94 242 MET A O 1
ATOM 1828 N N . LYS A 1 243 ? 15.086 0.327 -9.611 1.00 93.38 243 LYS A N 1
ATOM 1829 C CA . LYS A 1 243 ? 15.208 -1.133 -9.742 1.00 93.38 243 LYS A CA 1
ATOM 1830 C C . LYS A 1 243 ? 13.943 -1.842 -9.246 1.00 93.38 243 LYS A C 1
ATOM 1832 O O . LYS A 1 243 ? 13.096 -1.247 -8.584 1.00 93.38 243 LYS A O 1
ATOM 1837 N N . HIS A 1 244 ? 13.876 -3.160 -9.458 1.00 91.00 244 HIS A N 1
ATOM 1838 C CA . HIS A 1 244 ? 12.790 -3.988 -8.915 1.00 91.00 244 HIS A CA 1
ATOM 1839 C C . HIS A 1 244 ? 12.667 -3.944 -7.380 1.00 91.00 244 HIS A C 1
ATOM 1841 O O . HIS A 1 244 ? 11.581 -4.077 -6.826 1.00 91.00 244 HIS A O 1
ATOM 1847 N N . MET A 1 245 ? 13.778 -3.794 -6.663 1.00 89.69 245 MET A N 1
ATOM 1848 C CA . MET A 1 245 ? 13.727 -3.329 -5.279 1.00 89.69 245 MET A CA 1
ATOM 1849 C C . MET A 1 245 ? 14.061 -1.844 -5.335 1.00 89.69 245 MET A C 1
ATOM 1851 O O . MET A 1 245 ? 15.210 -1.521 -5.658 1.00 89.69 245 MET A O 1
ATOM 1855 N N . PRO A 1 246 ? 13.083 -0.955 -5.101 1.00 91.19 246 PRO A N 1
ATOM 1856 C CA . PRO A 1 246 ? 13.326 0.474 -5.143 1.00 91.19 246 PRO A CA 1
ATOM 1857 C C . PRO A 1 246 ? 14.455 0.870 -4.203 1.00 91.19 246 PRO A C 1
ATOM 1859 O O . PRO A 1 246 ? 14.618 0.303 -3.120 1.00 91.19 246 PRO A O 1
ATOM 1862 N N . GLN A 1 247 ? 15.237 1.854 -4.626 1.00 93.12 247 GLN A N 1
ATOM 1863 C CA . GLN A 1 247 ? 16.238 2.464 -3.772 1.00 93.12 247 GLN A CA 1
ATOM 1864 C C . GLN A 1 247 ? 15.542 3.100 -2.566 1.00 93.12 247 GLN A C 1
ATOM 1866 O O . GLN A 1 247 ? 14.487 3.721 -2.694 1.00 93.12 247 GLN A O 1
ATOM 1871 N N . ASP A 1 248 ? 16.168 2.981 -1.402 1.00 92.62 248 ASP A N 1
ATOM 1872 C CA . ASP A 1 248 ? 15.614 3.469 -0.140 1.00 92.62 248 ASP A CA 1
ATOM 1873 C C . ASP A 1 248 ? 15.267 4.971 -0.186 1.00 92.62 248 ASP A C 1
ATOM 1875 O O . ASP A 1 248 ? 14.189 5.368 0.248 1.00 92.62 248 ASP A O 1
ATOM 1879 N N . ALA A 1 249 ? 16.113 5.785 -0.828 1.00 95.19 249 ALA A N 1
ATOM 1880 C CA . ALA A 1 249 ? 15.863 7.213 -1.031 1.00 95.19 249 ALA A CA 1
ATOM 1881 C C . ALA A 1 249 ? 14.598 7.497 -1.865 1.00 95.19 249 ALA A C 1
ATOM 1883 O O . ALA A 1 249 ? 13.861 8.427 -1.553 1.00 95.19 249 ALA A O 1
ATOM 1884 N N . VAL A 1 250 ? 14.316 6.685 -2.891 1.00 96.00 250 VAL A N 1
ATOM 1885 C CA . VAL A 1 250 ? 13.132 6.848 -3.754 1.00 96.00 250 VAL A CA 1
ATOM 1886 C C . VAL A 1 250 ? 11.857 6.563 -2.962 1.00 96.00 250 VAL A C 1
ATOM 1888 O O . VAL A 1 250 ? 10.908 7.341 -3.021 1.00 96.00 250 VAL A O 1
ATOM 1891 N N . ILE A 1 251 ? 11.839 5.482 -2.176 1.00 95.62 251 ILE A N 1
ATOM 1892 C CA . ILE A 1 251 ? 10.687 5.141 -1.326 1.00 95.62 251 ILE A CA 1
ATOM 1893 C C . ILE A 1 251 ? 10.504 6.168 -0.217 1.00 95.62 251 ILE A C 1
ATOM 1895 O O . ILE A 1 251 ? 9.382 6.612 0.007 1.00 95.62 251 ILE A O 1
ATOM 1899 N N . GLN A 1 252 ? 11.592 6.585 0.437 1.00 94.62 252 GLN A N 1
ATOM 1900 C CA . GLN A 1 252 ? 11.550 7.636 1.450 1.00 94.62 252 GLN A CA 1
ATOM 1901 C C . GLN A 1 252 ? 10.951 8.935 0.898 1.00 94.62 252 GLN A C 1
ATOM 1903 O O . GLN A 1 252 ? 10.188 9.590 1.596 1.00 94.62 252 GLN A O 1
ATOM 1908 N N . ALA A 1 253 ? 11.298 9.303 -0.335 1.00 96.31 253 ALA A N 1
ATOM 1909 C CA . ALA A 1 253 ? 10.827 10.531 -0.961 1.00 96.31 253 ALA A CA 1
ATOM 1910 C C . ALA A 1 253 ? 9.348 10.485 -1.377 1.00 96.31 253 ALA A C 1
ATOM 1912 O O . ALA A 1 253 ? 8.734 11.536 -1.508 1.00 96.31 253 ALA A O 1
ATOM 1913 N N . THR A 1 254 ? 8.784 9.299 -1.624 1.00 97.06 254 THR A N 1
ATOM 1914 C CA . THR A 1 254 ? 7.492 9.184 -2.323 1.00 97.06 254 THR A CA 1
ATOM 1915 C C . THR A 1 254 ? 6.387 8.533 -1.505 1.00 97.06 254 THR A C 1
ATOM 1917 O O . THR A 1 254 ? 5.244 8.959 -1.619 1.00 97.06 254 THR A O 1
ATOM 1920 N N . LEU A 1 255 ? 6.680 7.521 -0.680 1.00 96.44 255 LEU A N 1
ATOM 1921 C CA . LEU A 1 255 ? 5.651 6.616 -0.152 1.00 96.44 255 LEU A CA 1
ATOM 1922 C C . LEU A 1 255 ? 4.522 7.331 0.606 1.00 96.44 255 LEU A C 1
ATOM 1924 O O . LEU A 1 255 ? 3.360 7.031 0.340 1.00 96.44 255 LEU A O 1
ATOM 1928 N N . GLY A 1 256 ? 4.851 8.273 1.497 1.00 96.31 256 GLY A N 1
ATOM 1929 C CA . GLY A 1 256 ? 3.854 9.058 2.237 1.00 96.31 256 GLY A CA 1
ATOM 1930 C C . GLY A 1 256 ? 2.924 9.824 1.294 1.00 96.31 256 GLY A C 1
ATOM 1931 O O . GLY A 1 256 ? 1.716 9.602 1.303 1.00 96.31 256 GLY A O 1
ATOM 1932 N N . CYS A 1 257 ? 3.495 10.609 0.376 1.00 97.69 257 CYS A N 1
ATOM 1933 C CA . CYS A 1 257 ? 2.740 11.361 -0.628 1.00 97.69 257 CYS A CA 1
ATOM 1934 C C . CYS A 1 257 ? 1.869 10.459 -1.525 1.00 97.69 257 CYS A C 1
ATOM 1936 O O . CYS A 1 257 ? 0.746 10.824 -1.863 1.00 97.69 257 CYS A O 1
ATOM 1938 N N . LEU A 1 258 ? 2.346 9.267 -1.912 1.00 98.12 258 LEU A N 1
ATOM 1939 C CA . LEU A 1 258 ? 1.548 8.333 -2.723 1.00 98.12 258 LEU A CA 1
ATOM 1940 C C . LEU A 1 258 ? 0.349 7.775 -1.945 1.00 98.12 258 LEU A C 1
ATOM 1942 O O . LEU A 1 258 ? -0.727 7.605 -2.519 1.00 98.12 258 LEU A O 1
ATOM 1946 N N . VAL A 1 259 ? 0.528 7.496 -0.651 1.00 97.75 259 VAL A N 1
ATOM 1947 C CA . VAL A 1 259 ? -0.554 7.054 0.236 1.00 97.75 259 VAL A CA 1
ATOM 1948 C C . VAL A 1 259 ? -1.587 8.161 0.417 1.00 97.75 259 VAL A C 1
ATOM 1950 O O . VAL A 1 259 ? -2.777 7.900 0.257 1.00 97.75 259 VAL A O 1
ATOM 1953 N N . GLU A 1 260 ? -1.152 9.388 0.699 1.00 96.81 260 GLU A N 1
ATOM 1954 C CA . GLU A 1 260 ? -2.049 10.540 0.835 1.00 96.81 260 GLU A CA 1
ATOM 1955 C C . GLU A 1 260 ? -2.825 10.802 -0.457 1.00 96.81 260 GLU A C 1
ATOM 1957 O O . GLU A 1 260 ? -4.048 10.938 -0.422 1.00 96.81 260 GLU A O 1
ATOM 1962 N N . ALA A 1 261 ? -2.147 10.759 -1.609 1.00 97.88 261 ALA A N 1
ATOM 1963 C CA . ALA A 1 261 ? -2.793 10.870 -2.911 1.00 97.88 261 ALA A CA 1
ATOM 1964 C C . ALA A 1 261 ? -3.876 9.796 -3.099 1.00 97.88 261 ALA A C 1
ATOM 1966 O O . ALA A 1 261 ? -4.983 10.119 -3.523 1.00 97.88 261 ALA A O 1
ATOM 1967 N N . ALA A 1 262 ? -3.597 8.532 -2.761 1.00 97.94 262 ALA A N 1
ATOM 1968 C CA . ALA A 1 262 ? -4.578 7.451 -2.865 1.00 97.94 262 ALA A CA 1
ATOM 1969 C C . ALA A 1 262 ? -5.780 7.663 -1.921 1.00 97.94 262 ALA A C 1
ATOM 1971 O O . ALA A 1 262 ? -6.934 7.497 -2.326 1.00 97.94 262 ALA A O 1
ATOM 1972 N N . LEU A 1 263 ? -5.531 8.076 -0.677 1.00 95.88 263 LEU A N 1
ATOM 1973 C CA . LEU A 1 263 ? -6.582 8.357 0.302 1.00 95.88 263 LEU A CA 1
ATOM 1974 C C . LEU A 1 263 ? -7.474 9.523 -0.142 1.00 95.88 263 LEU A C 1
ATOM 1976 O O . LEU A 1 263 ? -8.698 9.418 -0.069 1.00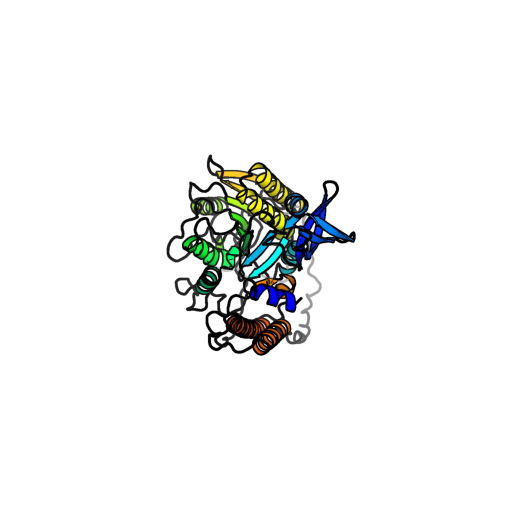 95.88 263 LEU A O 1
ATOM 1980 N N . ASP A 1 264 ? -6.899 10.614 -0.641 1.00 95.31 264 ASP A N 1
ATOM 1981 C CA . ASP A 1 264 ? -7.665 11.787 -1.066 1.00 95.31 264 ASP A CA 1
ATOM 1982 C C . ASP A 1 264 ? -8.385 11.591 -2.400 1.00 95.31 264 ASP A C 1
ATOM 1984 O O . ASP A 1 264 ? -9.481 12.130 -2.594 1.00 95.31 264 ASP A O 1
ATOM 1988 N N . TRP A 1 265 ? -7.858 10.748 -3.293 1.00 95.88 265 TRP A N 1
ATOM 1989 C CA . TRP A 1 265 ? -8.562 10.418 -4.533 1.00 95.88 265 TRP A CA 1
ATOM 1990 C C . TRP A 1 265 ? -9.890 9.720 -4.266 1.00 95.88 265 TRP A C 1
ATOM 1992 O O . TRP A 1 265 ? -10.880 9.992 -4.945 1.00 95.88 265 TRP A O 1
ATOM 2002 N N . SER A 1 266 ? -9.935 8.866 -3.239 1.00 91.94 266 SER A N 1
ATOM 2003 C CA . SER A 1 266 ? -11.157 8.163 -2.832 1.00 91.94 266 SER A CA 1
ATOM 2004 C C . SER A 1 266 ? -12.276 9.108 -2.379 1.00 91.94 266 SER A C 1
ATOM 2006 O O . SER A 1 266 ? -13.454 8.766 -2.471 1.00 91.94 266 SER A O 1
ATOM 2008 N N . LYS A 1 267 ? -11.912 10.327 -1.962 1.00 91.56 267 LYS A N 1
ATOM 2009 C CA . LYS A 1 267 ? -12.826 11.397 -1.542 1.00 91.56 267 LYS A CA 1
ATOM 2010 C C . LYS A 1 267 ? -13.261 12.300 -2.707 1.00 91.56 267 LYS A C 1
ATOM 2012 O O . LYS A 1 267 ? -14.057 13.210 -2.503 1.00 91.56 267 LYS A O 1
ATOM 2017 N N . GLY A 1 268 ? -12.747 12.070 -3.921 1.00 86.12 268 GLY A N 1
ATOM 2018 C CA . GLY A 1 268 ? -13.115 12.799 -5.142 1.00 86.12 268 GLY A CA 1
ATOM 2019 C C . GLY A 1 268 ? -12.365 14.117 -5.387 1.00 86.12 268 GLY A C 1
ATOM 2020 O O . GLY A 1 268 ? -12.732 14.863 -6.293 1.00 86.12 268 GLY A O 1
ATOM 2021 N N . GLY A 1 269 ? -11.319 14.429 -4.615 1.00 86.06 269 GLY A N 1
ATOM 2022 C CA . GLY A 1 269 ? -10.614 15.713 -4.694 1.00 86.06 269 GLY A CA 1
ATOM 2023 C C . GLY A 1 269 ? -9.369 15.702 -5.585 1.00 86.06 269 GLY A C 1
ATOM 2024 O O . GLY A 1 269 ? -8.262 15.614 -5.062 1.00 86.06 269 GLY A O 1
ATOM 2025 N N . LEU A 1 270 ? -9.506 15.877 -6.910 1.00 90.94 270 LEU A N 1
ATOM 2026 C CA . LEU A 1 270 ? -8.346 15.880 -7.828 1.00 90.94 270 LEU A CA 1
ATOM 202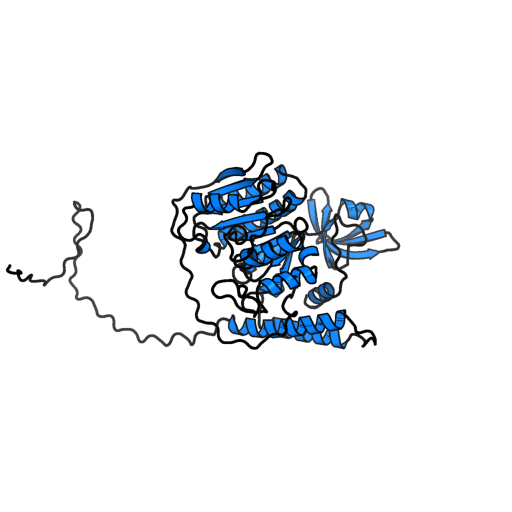7 C C . LEU A 1 270 ? -7.296 16.950 -7.471 1.00 90.94 270 LEU A C 1
ATOM 2029 O O . LEU A 1 270 ? -6.103 16.699 -7.587 1.00 90.94 270 LEU A O 1
ATOM 2033 N N . THR A 1 271 ? -7.704 18.128 -6.997 1.00 94.44 271 THR A N 1
ATOM 2034 C CA . THR A 1 271 ? -6.759 19.181 -6.583 1.00 94.44 271 THR A CA 1
ATOM 2035 C C . THR A 1 271 ? -5.864 18.735 -5.424 1.00 94.44 271 THR A C 1
ATOM 2037 O O . THR A 1 271 ? -4.659 18.973 -5.463 1.00 94.44 271 THR A O 1
ATOM 2040 N N . ALA A 1 272 ? -6.434 18.068 -4.414 1.00 93.69 272 ALA A N 1
ATOM 2041 C CA . ALA A 1 272 ? -5.673 17.546 -3.280 1.00 93.69 272 ALA A CA 1
ATOM 2042 C C . ALA A 1 272 ? -4.741 16.410 -3.725 1.00 93.69 272 ALA A C 1
ATOM 2044 O O . ALA A 1 272 ? -3.551 16.432 -3.425 1.00 93.69 272 ALA A O 1
ATOM 2045 N N . VAL A 1 273 ? -5.247 15.496 -4.558 1.00 96.56 273 VAL A N 1
ATOM 2046 C CA . VAL A 1 273 ? -4.447 14.434 -5.185 1.00 96.56 273 VAL A CA 1
ATOM 2047 C C . VAL A 1 273 ? -3.233 15.012 -5.912 1.00 96.56 273 VAL A C 1
ATOM 2049 O O . VAL A 1 273 ? -2.105 14.599 -5.655 1.00 96.56 273 VAL A O 1
ATOM 2052 N N . MET A 1 274 ? -3.441 15.994 -6.794 1.00 97.81 274 MET A N 1
ATOM 2053 C CA . MET A 1 274 ? -2.359 16.585 -7.584 1.00 97.81 274 MET A CA 1
ATOM 2054 C C . MET A 1 274 ? -1.333 17.318 -6.723 1.00 97.81 274 MET A C 1
ATOM 2056 O O . MET A 1 274 ? -0.159 17.334 -7.084 1.00 97.81 274 MET A O 1
ATOM 2060 N N . LYS A 1 275 ? -1.740 17.881 -5.580 1.00 97.88 275 LYS A N 1
ATOM 2061 C CA . LYS A 1 275 ? -0.807 18.455 -4.608 1.00 97.88 275 LYS A CA 1
ATOM 2062 C C . LYS A 1 275 ? 0.164 17.385 -4.090 1.00 97.88 275 LYS A C 1
ATOM 2064 O O . LYS A 1 275 ? 1.370 17.577 -4.203 1.00 97.88 275 LYS A O 1
ATOM 2069 N N . HIS A 1 276 ? -0.344 16.251 -3.605 1.00 97.94 276 HIS A N 1
ATOM 2070 C CA . HIS A 1 276 ? 0.494 15.158 -3.093 1.00 97.94 276 HIS A CA 1
ATOM 2071 C C . HIS A 1 276 ? 1.365 14.522 -4.189 1.00 97.94 276 HIS A C 1
ATOM 2073 O O . HIS A 1 276 ? 2.543 14.241 -3.971 1.00 97.94 276 HIS A O 1
ATOM 2079 N N . LEU A 1 277 ? 0.824 14.339 -5.402 1.00 98.38 277 LEU A N 1
ATOM 2080 C CA . LEU A 1 277 ? 1.617 13.860 -6.541 1.00 98.38 277 LEU A CA 1
ATOM 2081 C C . LEU A 1 277 ? 2.737 14.857 -6.904 1.00 98.38 277 LEU A C 1
ATOM 2083 O O . LEU A 1 277 ? 3.864 14.435 -7.156 1.00 98.38 277 LEU A O 1
ATOM 2087 N N . GLY A 1 278 ? 2.463 16.163 -6.866 1.00 98.38 278 GLY A N 1
ATOM 2088 C CA . GLY A 1 278 ? 3.467 17.211 -7.070 1.00 98.38 278 GLY A CA 1
ATOM 2089 C C . GLY A 1 278 ? 4.567 17.204 -6.006 1.00 98.38 278 GLY A C 1
ATOM 2090 O O . GLY A 1 278 ? 5.748 17.285 -6.336 1.00 98.38 278 GLY A O 1
ATOM 2091 N N . GLU A 1 279 ? 4.208 17.024 -4.733 1.00 98.50 279 GLU A N 1
ATOM 2092 C CA . GLU A 1 279 ? 5.174 16.893 -3.633 1.00 98.50 279 GLU A CA 1
ATOM 2093 C C . GLU A 1 279 ? 6.100 15.679 -3.826 1.00 98.50 279 GLU A C 1
ATOM 2095 O O . GLU A 1 279 ? 7.314 15.800 -3.648 1.00 98.50 279 GLU A O 1
ATOM 2100 N N . ALA A 1 280 ? 5.564 14.540 -4.282 1.00 98.31 280 ALA A N 1
ATOM 2101 C CA . ALA A 1 280 ? 6.368 13.368 -4.631 1.00 98.31 280 ALA A CA 1
ATOM 2102 C C . ALA A 1 280 ? 7.320 13.633 -5.816 1.00 98.31 280 ALA A C 1
ATOM 2104 O O . ALA A 1 280 ? 8.479 13.211 -5.772 1.00 98.31 280 ALA A O 1
ATOM 2105 N N . GLN A 1 281 ? 6.870 14.345 -6.861 1.00 98.38 281 GLN A N 1
ATOM 2106 C CA . GLN A 1 281 ? 7.730 14.751 -7.985 1.00 98.38 281 GLN A CA 1
ATOM 2107 C C . GLN A 1 281 ? 8.890 15.627 -7.499 1.00 98.38 281 GLN A C 1
ATOM 2109 O O . GLN A 1 281 ? 10.049 15.327 -7.783 1.00 98.38 281 GLN A O 1
ATOM 2114 N N . GLU A 1 282 ? 8.595 16.675 -6.729 1.00 98.44 282 GLU A N 1
ATOM 2115 C CA . GLU A 1 282 ? 9.594 17.598 -6.177 1.00 98.44 282 GLU A CA 1
ATOM 2116 C C . GLU A 1 282 ? 10.596 16.886 -5.259 1.00 98.44 282 GLU A C 1
ATOM 2118 O O . GLU A 1 282 ? 11.802 17.155 -5.301 1.00 98.44 282 GLU A O 1
ATOM 2123 N N . ALA A 1 283 ? 10.125 15.934 -4.450 1.00 98.12 283 ALA A N 1
ATOM 2124 C CA . ALA A 1 283 ? 10.988 15.125 -3.601 1.00 98.12 283 ALA A CA 1
ATOM 2125 C C . ALA A 1 283 ? 11.960 14.268 -4.432 1.00 98.12 283 ALA A C 1
ATOM 2127 O O . ALA A 1 283 ? 13.151 14.240 -4.118 1.00 98.12 283 ALA A O 1
ATOM 2128 N N . LEU A 1 284 ? 11.491 13.638 -5.519 1.00 98.25 284 LEU A N 1
ATOM 2129 C CA . LEU A 1 284 ? 12.338 12.881 -6.450 1.00 98.25 284 LEU A CA 1
ATOM 2130 C C . LEU A 1 284 ? 13.364 13.772 -7.162 1.00 98.25 284 LEU A C 1
ATOM 2132 O O . LEU A 1 284 ? 14.545 13.419 -7.202 1.00 98.25 284 LEU A O 1
ATOM 2136 N N . ILE A 1 285 ? 12.949 14.943 -7.658 1.00 98.25 285 ILE A N 1
ATOM 2137 C CA . ILE A 1 285 ? 13.849 15.918 -8.298 1.00 98.25 285 ILE A CA 1
ATOM 2138 C C . ILE A 1 285 ? 14.986 16.292 -7.344 1.00 98.25 285 ILE A C 1
ATOM 2140 O O . ILE A 1 285 ? 16.156 16.292 -7.730 1.00 98.25 285 ILE A O 1
ATOM 2144 N N . ARG A 1 286 ? 14.657 16.564 -6.077 1.00 98.12 286 ARG A N 1
ATOM 2145 C CA . ARG A 1 286 ? 15.625 16.980 -5.054 1.00 98.12 286 ARG A CA 1
ATOM 2146 C C . ARG A 1 286 ? 16.698 15.932 -4.778 1.00 98.12 286 ARG A C 1
ATOM 2148 O O . ARG A 1 286 ? 17.836 16.295 -4.492 1.00 98.12 286 ARG A O 1
ATOM 2155 N N . ILE A 1 287 ? 16.352 14.649 -4.868 1.00 97.19 287 ILE A N 1
ATOM 2156 C CA . ILE A 1 287 ? 17.307 13.542 -4.713 1.00 97.19 287 ILE A CA 1
ATOM 2157 C C . ILE A 1 287 ? 17.959 13.122 -6.042 1.00 97.19 287 ILE A C 1
ATOM 2159 O O . ILE A 1 287 ? 18.639 12.098 -6.094 1.00 97.19 287 ILE A O 1
ATOM 2163 N N . GLY A 1 288 ? 17.784 13.916 -7.104 1.00 96.88 288 GLY A N 1
ATOM 2164 C CA . GLY A 1 288 ? 18.448 13.741 -8.396 1.00 96.88 288 GLY A CA 1
ATOM 2165 C C . GLY A 1 288 ? 17.775 12.747 -9.340 1.00 96.88 288 GLY A C 1
ATOM 2166 O O . GLY A 1 288 ? 18.398 12.348 -10.320 1.00 96.88 288 GLY A O 1
ATOM 2167 N N . PHE A 1 289 ? 16.534 12.341 -9.066 1.00 97.44 289 PHE A N 1
ATOM 2168 C CA . PHE A 1 289 ? 15.765 11.451 -9.934 1.00 97.44 289 PHE A CA 1
ATOM 2169 C C . PHE A 1 289 ? 14.833 12.251 -10.850 1.00 97.44 289 PHE A C 1
ATOM 2171 O O . PHE A 1 289 ? 14.293 13.292 -10.475 1.00 97.44 289 PHE A O 1
ATOM 2178 N N . GLY A 1 290 ? 14.626 11.740 -12.061 1.00 97.25 290 GLY A N 1
ATOM 2179 C CA . GLY A 1 290 ? 13.605 12.220 -12.985 1.00 97.25 290 GLY A CA 1
ATOM 2180 C C . GLY A 1 290 ? 12.668 11.100 -13.413 1.00 97.25 290 GLY A C 1
ATOM 2181 O O . GLY A 1 290 ? 12.775 9.960 -12.955 1.00 97.25 290 GLY A O 1
ATOM 2182 N N . GLY A 1 291 ? 11.723 11.430 -14.284 1.00 97.44 291 GLY A N 1
ATOM 2183 C CA . GLY A 1 291 ? 10.761 10.456 -14.764 1.00 97.44 291 GLY A CA 1
ATOM 2184 C C . GLY A 1 291 ? 9.514 11.062 -15.381 1.00 97.44 291 GLY A C 1
ATOM 2185 O O . GLY A 1 291 ? 9.509 12.195 -15.875 1.00 97.44 291 GLY A O 1
ATOM 2186 N N . VAL A 1 292 ? 8.457 10.256 -15.359 1.00 98.19 292 VAL A N 1
ATOM 2187 C CA . VAL A 1 292 ? 7.150 10.576 -15.929 1.00 98.19 292 VAL A CA 1
ATOM 2188 C C . VAL A 1 292 ? 6.066 10.236 -14.913 1.00 98.19 292 VAL A C 1
ATOM 2190 O O . VAL A 1 292 ? 5.989 9.107 -14.439 1.00 98.19 292 VAL A O 1
ATOM 2193 N N . LEU A 1 293 ? 5.218 11.202 -14.585 1.00 98.50 293 LEU A N 1
ATOM 2194 C CA . LEU A 1 293 ? 3.949 10.981 -13.906 1.00 98.50 293 LEU A CA 1
ATOM 2195 C C . LEU A 1 293 ? 2.860 10.872 -14.974 1.00 98.50 293 LEU A C 1
ATOM 2197 O O . LEU A 1 293 ? 2.682 11.794 -15.769 1.00 98.50 293 LEU A O 1
ATOM 2201 N N . ARG A 1 294 ? 2.110 9.771 -14.983 1.00 98.31 294 ARG A N 1
ATOM 2202 C CA . ARG A 1 294 ? 0.872 9.648 -15.759 1.00 98.31 294 ARG A CA 1
ATOM 2203 C C . ARG A 1 294 ? -0.310 9.456 -14.836 1.00 98.31 294 ARG A C 1
ATOM 2205 O O . ARG A 1 294 ? -0.204 8.745 -13.842 1.00 98.31 294 ARG A O 1
ATOM 2212 N N . PHE A 1 295 ? -1.439 10.059 -15.174 1.00 98.25 295 PHE A N 1
ATOM 2213 C CA . PHE A 1 295 ? -2.665 9.915 -14.400 1.00 98.25 295 PHE A CA 1
ATOM 2214 C C . PHE A 1 295 ? -3.910 10.029 -15.269 1.00 98.25 295 PHE A C 1
ATOM 2216 O O . PHE A 1 295 ? -3.911 10.711 -16.289 1.00 98.25 295 PHE A O 1
ATOM 2223 N N . THR A 1 296 ? -4.975 9.348 -14.871 1.00 97.69 296 THR A N 1
ATOM 2224 C CA . THR A 1 296 ? -6.262 9.372 -15.567 1.00 97.69 296 THR A CA 1
ATOM 2225 C C . THR A 1 296 ? -7.113 10.553 -15.109 1.00 97.69 296 THR A C 1
ATOM 2227 O O . THR A 1 296 ? -7.219 10.816 -13.911 1.00 97.69 296 THR A O 1
ATOM 2230 N N . THR A 1 297 ? -7.786 11.211 -16.045 1.00 95.56 297 THR A N 1
ATOM 2231 C CA . THR A 1 297 ? -8.849 12.197 -15.807 1.00 95.56 297 THR A CA 1
ATOM 2232 C C . THR A 1 297 ? -10.094 11.811 -16.612 1.00 95.56 297 THR A C 1
ATOM 2234 O O . THR A 1 297 ? -10.102 10.809 -17.325 1.00 95.56 297 THR A O 1
ATOM 2237 N N . GLN A 1 298 ? -11.152 12.625 -16.551 1.00 93.31 298 GLN A N 1
ATOM 2238 C CA . GLN A 1 298 ? -12.335 12.449 -17.405 1.00 93.31 298 GLN A CA 1
ATOM 2239 C C . GLN A 1 298 ? -12.017 12.539 -18.910 1.00 93.31 298 GLN A C 1
ATOM 2241 O O . GLN A 1 298 ? -12.758 11.994 -19.720 1.00 93.31 298 GLN A O 1
ATOM 2246 N N . SER A 1 299 ? -10.921 13.205 -19.289 1.00 94.75 299 SER A N 1
ATOM 2247 C CA . SER A 1 299 ? -10.454 13.317 -20.677 1.00 94.75 299 SER A CA 1
ATOM 2248 C C . SER A 1 299 ? -9.438 12.235 -21.068 1.00 94.75 299 SER A C 1
ATOM 2250 O O . SER A 1 299 ? -8.864 12.301 -22.153 1.00 94.75 299 SER A O 1
ATOM 2252 N N . GLY A 1 300 ? -9.207 11.239 -20.206 1.00 95.94 300 GLY A N 1
ATOM 2253 C CA . GLY A 1 300 ? -8.238 10.166 -20.422 1.00 95.94 300 GLY A CA 1
ATOM 2254 C C . GLY A 1 300 ? -6.895 10.424 -19.737 1.00 95.94 300 GLY A C 1
ATOM 2255 O O . GLY A 1 300 ? -6.813 11.113 -18.722 1.00 95.94 300 GLY A O 1
ATOM 2256 N N . TRP A 1 301 ? -5.828 9.826 -20.263 1.00 97.88 301 TRP A N 1
ATOM 2257 C CA . TRP A 1 301 ? -4.493 9.922 -19.673 1.00 97.88 301 TRP A CA 1
ATOM 2258 C C . TRP A 1 301 ? -3.874 11.312 -19.853 1.00 97.88 301 TRP A C 1
ATOM 2260 O O . TRP A 1 301 ? -3.844 11.855 -20.953 1.00 97.88 301 TRP A O 1
ATOM 2270 N N . GLN A 1 302 ? -3.330 11.846 -18.766 1.00 97.94 302 GLN A N 1
ATOM 2271 C CA . GLN A 1 302 ? -2.481 13.031 -18.722 1.00 97.94 302 GLN A CA 1
ATOM 2272 C C . GLN A 1 302 ? -1.046 12.615 -18.388 1.00 97.94 302 GLN A C 1
ATOM 2274 O O . GLN A 1 302 ? -0.830 11.608 -17.708 1.00 97.94 302 GLN A O 1
ATOM 2279 N N . GLU A 1 303 ? -0.067 13.388 -18.855 1.00 98.00 303 GLU A N 1
ATOM 2280 C CA . GLU A 1 303 ? 1.360 13.135 -18.638 1.00 98.00 303 GLU A CA 1
ATOM 2281 C C . GLU A 1 303 ? 2.066 14.396 -18.129 1.00 98.00 303 GLU A C 1
ATOM 2283 O O . GLU A 1 303 ? 1.853 15.493 -18.643 1.00 98.00 303 GLU A O 1
ATOM 2288 N N . GLN A 1 304 ? 2.945 14.226 -17.143 1.00 98.00 304 GLN A N 1
ATOM 2289 C CA . GLN A 1 304 ? 3.856 15.253 -16.652 1.00 98.00 304 GLN A CA 1
ATOM 2290 C C . GLN A 1 304 ? 5.260 14.673 -16.503 1.00 98.00 304 GLN A C 1
ATOM 2292 O O . GLN A 1 304 ? 5.485 13.725 -15.751 1.00 98.00 304 GLN A O 1
ATOM 2297 N N . ARG A 1 305 ? 6.226 15.262 -17.203 1.00 97.94 305 ARG A N 1
ATOM 2298 C CA . ARG A 1 305 ? 7.641 14.909 -17.060 1.00 97.94 305 ARG A CA 1
ATOM 2299 C C . ARG A 1 305 ? 8.265 15.719 -15.936 1.00 97.94 305 ARG A C 1
ATOM 2301 O O . ARG A 1 305 ? 7.945 16.894 -15.778 1.00 97.94 305 ARG A O 1
ATOM 2308 N N . PHE A 1 306 ? 9.165 15.101 -15.182 1.00 97.94 306 PHE A N 1
ATOM 2309 C CA . PHE A 1 306 ? 9.844 15.746 -14.062 1.00 97.94 306 PHE A CA 1
ATOM 2310 C C . PHE A 1 306 ? 11.324 15.362 -14.015 1.00 97.94 306 PHE A C 1
ATOM 2312 O O . PHE A 1 306 ? 11.711 14.282 -14.463 1.00 97.94 306 PHE A O 1
ATOM 2319 N N . GLY A 1 307 ? 12.148 16.253 -13.461 1.00 97.12 307 GLY A N 1
ATOM 2320 C CA . GLY A 1 307 ? 13.576 16.021 -13.234 1.00 97.12 307 GLY A CA 1
ATOM 2321 C C . GLY A 1 307 ? 14.411 15.728 -14.492 1.00 97.12 307 GLY A C 1
ATOM 2322 O O . GLY A 1 307 ? 13.936 15.871 -15.627 1.00 97.12 307 GLY A O 1
ATOM 2323 N N . PRO A 1 308 ? 15.683 15.328 -14.302 1.00 93.50 308 PRO A N 1
ATOM 2324 C CA . PRO A 1 308 ? 16.583 14.979 -15.394 1.00 93.50 308 PRO A CA 1
ATOM 2325 C C . PRO A 1 308 ? 16.042 13.801 -16.205 1.00 93.50 308 PRO A C 1
ATOM 2327 O O . PRO A 1 308 ? 15.709 12.753 -15.660 1.00 93.50 308 PRO A O 1
ATOM 2330 N N . GLN A 1 309 ? 15.972 13.959 -17.523 1.00 90.81 309 GLN A N 1
ATOM 2331 C CA . GLN A 1 309 ? 15.567 12.874 -18.409 1.00 90.81 309 GLN A CA 1
ATOM 2332 C C . GLN A 1 309 ? 16.797 12.028 -18.730 1.00 90.81 309 GLN A C 1
ATOM 2334 O O . GLN A 1 309 ? 17.708 12.485 -19.423 1.00 90.81 309 GLN A O 1
ATOM 2339 N N . VAL A 1 310 ? 16.838 10.805 -18.207 1.00 89.25 310 VAL A N 1
ATOM 2340 C CA . VAL A 1 310 ? 17.919 9.864 -18.502 1.00 89.25 310 VAL A CA 1
ATOM 2341 C C . VAL A 1 310 ? 17.510 8.877 -19.597 1.00 89.25 310 VAL A C 1
ATOM 2343 O O . VAL A 1 310 ? 16.338 8.508 -19.686 1.00 89.25 310 VAL A O 1
ATOM 2346 N N . PRO A 1 311 ? 18.463 8.411 -20.422 1.00 88.00 311 PRO A N 1
ATOM 2347 C CA . PRO A 1 311 ? 18.209 7.323 -21.352 1.00 88.00 311 PRO A CA 1
ATOM 2348 C C . PRO A 1 311 ? 17.808 6.038 -20.629 1.00 88.00 311 PRO A C 1
ATOM 2350 O O . PRO A 1 311 ? 18.264 5.765 -19.511 1.00 88.00 311 PRO A O 1
ATOM 2353 N N . ASP A 1 312 ? 17.031 5.208 -21.320 1.00 86.88 312 ASP A N 1
ATOM 2354 C CA . ASP A 1 312 ? 16.690 3.883 -20.829 1.00 86.88 312 ASP A CA 1
ATOM 2355 C C . ASP A 1 312 ? 17.931 3.032 -20.591 1.00 86.88 312 ASP A C 1
ATOM 2357 O O . ASP A 1 312 ? 18.848 2.944 -21.411 1.00 86.88 312 ASP A O 1
ATOM 2361 N N . ARG A 1 313 ? 17.927 2.352 -19.447 1.00 90.19 313 ARG A N 1
ATOM 2362 C CA . ARG A 1 313 ? 18.901 1.314 -19.125 1.00 90.19 313 ARG A CA 1
ATOM 2363 C C . ARG A 1 313 ? 18.231 -0.047 -19.238 1.00 90.19 313 ARG A C 1
ATOM 2365 O O . ARG A 1 313 ? 17.028 -0.137 -18.993 1.00 90.19 313 ARG A O 1
ATOM 2372 N N . PRO A 1 314 ? 18.968 -1.106 -19.603 1.00 87.94 314 PRO A N 1
ATOM 2373 C CA . PRO A 1 314 ? 18.422 -2.454 -19.560 1.00 87.94 314 PRO A CA 1
ATOM 2374 C C . PRO A 1 314 ? 17.986 -2.803 -18.127 1.00 87.94 314 PRO A C 1
ATOM 2376 O O . PRO A 1 314 ? 18.556 -2.264 -17.169 1.00 87.94 314 PRO A O 1
ATOM 2379 N N . PRO A 1 315 ? 17.001 -3.700 -17.956 1.00 88.00 315 PRO A N 1
ATOM 2380 C CA . PRO A 1 315 ? 16.598 -4.130 -16.629 1.00 88.00 315 PRO A CA 1
ATOM 2381 C C . PRO A 1 315 ? 17.756 -4.763 -15.862 1.00 88.00 315 PRO A C 1
ATOM 2383 O O . PRO A 1 315 ? 18.597 -5.458 -16.437 1.00 88.00 315 PRO A O 1
ATOM 2386 N N . ALA A 1 316 ? 17.787 -4.553 -14.548 1.00 86.00 316 ALA A N 1
ATOM 2387 C CA . ALA A 1 316 ? 18.777 -5.211 -13.709 1.00 86.00 316 ALA A CA 1
ATOM 2388 C C . ALA A 1 316 ? 18.426 -6.706 -13.596 1.00 86.00 316 ALA A C 1
ATOM 2390 O O . ALA A 1 316 ? 17.293 -7.018 -13.230 1.00 86.00 316 ALA A O 1
ATOM 2391 N N . PRO A 1 317 ? 19.355 -7.641 -13.870 1.00 82.25 317 PRO A N 1
ATOM 2392 C CA . PRO A 1 317 ? 19.059 -9.063 -13.764 1.00 82.25 317 PRO A CA 1
ATOM 2393 C C . PRO A 1 317 ? 18.678 -9.436 -12.330 1.00 82.25 317 PRO A C 1
ATOM 2395 O O . PRO A 1 317 ? 19.135 -8.824 -11.357 1.00 82.25 317 PRO A O 1
ATOM 2398 N N . LEU A 1 318 ? 17.866 -10.485 -12.196 1.00 77.44 318 LEU A N 1
ATOM 2399 C CA . LEU A 1 318 ? 17.582 -11.090 -10.901 1.00 77.44 318 LEU A CA 1
ATOM 2400 C C . LEU A 1 318 ? 18.895 -11.496 -10.228 1.00 77.44 318 LEU A C 1
ATOM 2402 O O . LEU A 1 318 ? 19.696 -12.237 -10.798 1.00 77.44 318 LEU A O 1
ATOM 2406 N N . SER A 1 319 ? 19.110 -11.039 -8.994 1.00 71.56 319 SER A N 1
ATOM 2407 C CA . SER A 1 319 ? 20.216 -11.554 -8.191 1.00 71.56 319 SER A CA 1
ATOM 2408 C C . SER A 1 319 ? 19.996 -13.054 -7.962 1.00 71.56 319 SER A C 1
ATOM 2410 O O . SER A 1 319 ? 18.918 -13.417 -7.472 1.00 71.56 319 SER A O 1
ATOM 2412 N N . PRO A 1 320 ? 20.974 -13.922 -8.290 1.00 67.00 320 PRO A N 1
ATOM 2413 C CA . PRO A 1 320 ? 20.859 -15.352 -8.050 1.00 67.00 320 PRO A CA 1
ATOM 2414 C C . PRO A 1 320 ? 20.492 -15.609 -6.590 1.00 67.00 320 PRO A C 1
ATOM 2416 O O . PRO A 1 320 ? 21.152 -15.112 -5.675 1.00 67.00 320 PRO A O 1
ATOM 2419 N N . ARG A 1 321 ? 19.421 -16.369 -6.362 1.00 67.44 321 ARG A N 1
ATOM 2420 C CA . ARG A 1 321 ? 19.060 -16.839 -5.024 1.00 67.44 321 ARG A CA 1
ATOM 2421 C C . ARG A 1 321 ? 19.433 -18.305 -4.927 1.00 67.44 321 ARG A C 1
ATOM 2423 O O . ARG A 1 321 ? 19.069 -19.085 -5.802 1.00 67.44 321 ARG A O 1
ATOM 2430 N N . ALA A 1 322 ? 20.140 -18.670 -3.862 1.00 71.31 322 ALA A N 1
ATOM 2431 C CA . ALA A 1 322 ? 20.348 -20.073 -3.544 1.00 71.31 322 ALA A CA 1
ATOM 2432 C C . ALA A 1 322 ? 18.980 -20.769 -3.382 1.00 71.31 322 ALA A C 1
ATOM 2434 O O . ALA A 1 322 ? 18.046 -20.142 -2.859 1.00 71.31 322 ALA A O 1
ATOM 2435 N N . PRO A 1 323 ? 18.841 -22.031 -3.828 1.00 69.44 323 PRO A N 1
ATOM 2436 C CA . PRO A 1 323 ? 17.627 -22.795 -3.593 1.00 69.44 323 PRO A CA 1
ATOM 2437 C C . PRO A 1 323 ? 17.351 -22.857 -2.091 1.00 69.44 323 PRO A C 1
ATOM 2439 O O . PRO A 1 323 ? 18.256 -23.078 -1.281 1.00 69.44 323 PRO A O 1
ATOM 2442 N N . LYS A 1 324 ? 16.095 -22.610 -1.716 1.00 67.19 324 LYS A N 1
ATOM 2443 C CA . LYS A 1 324 ? 15.675 -22.712 -0.320 1.00 67.19 324 LYS A CA 1
ATOM 2444 C C . LYS A 1 324 ? 15.588 -24.191 0.079 1.00 67.19 324 LYS A C 1
ATOM 2446 O O . LYS A 1 324 ? 15.165 -25.000 -0.748 1.00 67.19 324 LYS A O 1
ATOM 2451 N N . PRO A 1 325 ? 15.967 -24.553 1.316 1.00 69.62 325 PRO A N 1
ATOM 2452 C CA . PRO A 1 325 ? 15.749 -25.901 1.822 1.00 69.62 325 PRO A CA 1
ATOM 2453 C C . PRO A 1 325 ? 14.245 -26.249 1.844 1.00 69.62 325 PRO A C 1
ATOM 2455 O O . PRO A 1 325 ? 13.403 -25.345 1.912 1.00 69.62 325 PRO A O 1
ATOM 2458 N N . PRO A 1 326 ? 13.891 -27.546 1.766 1.00 69.31 326 PRO A N 1
ATOM 2459 C CA . PRO A 1 326 ? 12.510 -27.996 1.893 1.00 69.31 326 PRO A CA 1
ATOM 2460 C C . PRO A 1 326 ? 11.940 -27.621 3.266 1.00 69.31 326 PRO A C 1
ATOM 2462 O O . PRO A 1 326 ? 12.658 -27.579 4.263 1.00 69.31 326 PRO A O 1
ATOM 2465 N N . ARG A 1 327 ? 10.637 -27.335 3.298 1.00 66.06 327 ARG A N 1
ATOM 2466 C CA . ARG A 1 327 ? 9.951 -26.743 4.450 1.00 66.06 327 ARG A CA 1
ATOM 2467 C C . ARG A 1 327 ? 8.898 -27.693 5.007 1.00 66.06 327 ARG A C 1
ATOM 2469 O O . ARG A 1 327 ? 8.241 -28.356 4.201 1.00 66.06 327 ARG A O 1
ATOM 2476 N N . PRO A 1 328 ? 8.698 -27.757 6.333 1.00 65.50 328 PRO A N 1
ATOM 2477 C CA . PRO A 1 328 ? 7.594 -28.510 6.900 1.00 65.50 328 PRO A CA 1
ATOM 2478 C C . PRO A 1 328 ? 6.256 -27.918 6.420 1.00 65.50 328 PRO A C 1
ATOM 2480 O O . PRO A 1 328 ? 6.150 -26.702 6.218 1.00 65.50 328 PRO A O 1
ATOM 2483 N N . PRO A 1 329 ? 5.233 -28.757 6.198 1.00 63.38 329 PRO A N 1
ATOM 2484 C CA . PRO A 1 329 ? 3.911 -28.291 5.811 1.00 63.38 329 PRO A CA 1
ATOM 2485 C C . PRO A 1 329 ? 3.277 -27.470 6.942 1.00 63.38 329 PRO A C 1
ATOM 2487 O O . PRO A 1 329 ? 3.373 -27.816 8.115 1.00 63.38 329 PRO A O 1
ATOM 2490 N N . CYS A 1 330 ? 2.600 -26.389 6.568 1.00 54.91 330 CYS A N 1
ATOM 2491 C CA . CYS A 1 330 ? 1.783 -25.564 7.445 1.00 54.91 330 CYS A CA 1
ATOM 2492 C C . CYS A 1 330 ? 0.315 -25.817 7.073 1.00 54.91 330 CYS A C 1
ATOM 2494 O O . CYS A 1 330 ? 0.011 -25.845 5.872 1.00 54.91 330 CYS A O 1
ATOM 2496 N N . PRO A 1 331 ? -0.587 -26.026 8.048 1.00 55.97 331 PRO A N 1
ATOM 2497 C CA . PRO A 1 331 ? -2.006 -26.198 7.770 1.00 55.97 331 PRO A CA 1
ATOM 2498 C C . PRO A 1 331 ? -2.583 -24.992 6.999 1.00 55.97 331 PRO A C 1
ATOM 2500 O O . PRO A 1 331 ? -2.261 -23.850 7.342 1.00 55.97 331 PRO A O 1
ATOM 2503 N N . PRO A 1 332 ? -3.439 -25.208 5.982 1.00 49.34 332 PRO A N 1
ATOM 2504 C CA . PRO A 1 332 ? -4.162 -24.136 5.290 1.00 49.34 332 PRO A CA 1
ATOM 2505 C C . PRO A 1 332 ? -4.985 -23.264 6.259 1.00 49.34 332 PRO A C 1
ATOM 2507 O O . PRO A 1 332 ? -5.503 -23.777 7.246 1.00 49.34 332 PRO A O 1
ATOM 2510 N N . GLY A 1 333 ? -5.122 -21.963 5.976 1.00 52.25 333 GLY A N 1
ATOM 2511 C CA . GLY A 1 333 ? -5.908 -21.002 6.778 1.00 52.25 333 GLY A CA 1
ATOM 2512 C C . GLY A 1 333 ? -5.108 -20.207 7.822 1.00 52.25 333 GLY A C 1
ATOM 2513 O O . GLY A 1 333 ? -5.429 -19.062 8.115 1.00 52.25 333 GLY A O 1
ATOM 2514 N N . THR A 1 334 ? -3.966 -20.727 8.270 1.00 52.44 334 THR A N 1
ATOM 2515 C CA . THR A 1 334 ? -3.096 -20.094 9.286 1.00 52.44 334 THR A CA 1
ATOM 2516 C C . THR A 1 334 ? -2.253 -18.911 8.768 1.00 52.44 334 THR A C 1
ATOM 2518 O O . THR A 1 334 ? -1.473 -18.314 9.508 1.00 52.44 334 THR A O 1
ATOM 2521 N N . ALA A 1 335 ? -2.386 -18.567 7.483 1.00 52.41 335 ALA A N 1
ATOM 2522 C CA . ALA A 1 335 ? -1.448 -17.732 6.731 1.00 52.41 335 ALA A CA 1
ATOM 2523 C C . ALA A 1 335 ? -1.603 -16.216 6.939 1.00 52.41 335 ALA A C 1
ATOM 2525 O O . ALA A 1 335 ? -0.714 -15.450 6.566 1.00 52.41 335 ALA A O 1
ATOM 2526 N N . VAL A 1 336 ? -2.730 -15.756 7.485 1.00 64.94 336 VAL A N 1
ATOM 2527 C CA . VAL A 1 336 ? -3.032 -14.323 7.563 1.00 64.94 336 VAL A CA 1
ATOM 2528 C C . VAL A 1 336 ? -2.884 -13.824 8.994 1.00 64.94 336 VAL A C 1
ATOM 2530 O O . VAL A 1 336 ? -3.858 -13.648 9.724 1.00 64.94 336 VAL A O 1
ATOM 2533 N N . SER A 1 337 ? -1.646 -13.550 9.398 1.00 75.69 337 SER A N 1
ATOM 2534 C CA . SER A 1 337 ? -1.399 -12.695 10.559 1.00 75.69 337 SER A CA 1
ATOM 2535 C C . SER A 1 337 ? -1.407 -11.231 10.137 1.00 75.69 337 SER A C 1
ATOM 2537 O O . SER A 1 337 ? -0.689 -10.859 9.208 1.00 75.69 337 SER A O 1
ATOM 2539 N N . VAL A 1 338 ? -2.185 -10.404 10.839 1.00 82.56 338 VAL A N 1
ATOM 2540 C CA . VAL A 1 338 ? -2.093 -8.943 10.748 1.00 82.56 338 VAL A CA 1
ATOM 2541 C C . VAL A 1 338 ? -1.368 -8.440 11.983 1.00 82.56 338 VAL A C 1
ATOM 2543 O O . VAL A 1 338 ? -1.846 -8.637 13.099 1.00 82.56 338 VAL A O 1
ATOM 2546 N N . LEU A 1 339 ? -0.212 -7.818 11.786 1.00 84.69 339 LEU A N 1
ATOM 2547 C CA . LEU A 1 339 ? 0.639 -7.331 12.865 1.00 84.69 339 LEU A CA 1
ATOM 2548 C C . LEU A 1 339 ? 0.908 -5.831 12.694 1.00 84.69 339 LEU A C 1
ATOM 2550 O O . LEU A 1 339 ? 1.076 -5.376 11.562 1.00 84.69 339 LEU A O 1
ATOM 2554 N N . PRO A 1 340 ? 1.013 -5.056 13.788 1.00 87.06 340 PRO A N 1
ATOM 2555 C CA . PRO A 1 340 ? 1.605 -3.724 13.738 1.00 87.06 340 PRO A CA 1
ATOM 2556 C C . PRO A 1 340 ? 2.986 -3.762 13.074 1.00 87.06 340 PRO A C 1
ATOM 2558 O O . PRO A 1 340 ? 3.757 -4.702 13.298 1.00 87.06 340 PRO A O 1
ATOM 2561 N N . VAL A 1 341 ? 3.314 -2.730 12.293 1.00 89.69 341 VAL A N 1
ATOM 2562 C CA . VAL A 1 341 ? 4.565 -2.677 11.519 1.00 89.69 341 VAL A CA 1
ATOM 2563 C C . VAL A 1 341 ? 5.821 -2.885 12.366 1.00 89.69 341 VAL A C 1
ATOM 2565 O O . VAL A 1 341 ? 6.750 -3.556 11.922 1.00 89.69 341 VAL A O 1
ATOM 2568 N N . ASP A 1 342 ? 5.846 -2.381 13.601 1.00 86.62 342 ASP A N 1
ATOM 2569 C CA . ASP A 1 342 ? 7.007 -2.522 14.481 1.00 86.62 342 ASP A CA 1
ATOM 2570 C C . ASP A 1 342 ? 7.318 -3.993 14.757 1.00 86.62 342 ASP A C 1
ATOM 2572 O O . ASP A 1 342 ? 8.455 -4.424 14.562 1.00 86.62 342 ASP A O 1
ATOM 2576 N N . LEU A 1 343 ? 6.281 -4.775 15.076 1.00 83.94 343 LEU A N 1
ATOM 2577 C CA . LEU A 1 343 ? 6.392 -6.213 15.316 1.00 83.94 343 LEU A CA 1
ATOM 2578 C C . LEU A 1 343 ? 6.717 -6.974 14.028 1.00 83.94 343 LEU A C 1
ATOM 2580 O O . LEU A 1 343 ? 7.568 -7.861 14.038 1.00 83.94 343 LEU A O 1
ATOM 2584 N N . ALA A 1 344 ? 6.075 -6.603 12.917 1.00 86.06 344 ALA A N 1
ATOM 2585 C CA . ALA A 1 344 ? 6.268 -7.256 11.624 1.00 86.06 344 ALA A CA 1
ATOM 2586 C C . ALA A 1 344 ? 7.674 -7.051 11.035 1.00 86.06 344 ALA A C 1
ATOM 2588 O O . ALA A 1 344 ? 8.112 -7.849 10.213 1.00 86.06 344 ALA A O 1
ATOM 2589 N N . VAL A 1 345 ? 8.378 -5.981 11.420 1.00 86.69 345 VAL A N 1
ATOM 2590 C CA . VAL A 1 345 ? 9.747 -5.699 10.957 1.00 86.69 345 VAL A CA 1
ATOM 2591 C C . VAL A 1 345 ? 10.809 -6.270 11.911 1.00 86.69 345 VAL A C 1
ATOM 2593 O O . VAL A 1 345 ? 11.923 -6.538 11.469 1.00 86.69 345 VAL A O 1
ATOM 2596 N N . GLU A 1 346 ? 10.506 -6.465 13.203 1.00 82.50 346 GLU A N 1
ATOM 2597 C CA . GLU A 1 346 ? 11.437 -7.106 14.159 1.00 82.50 346 GLU A CA 1
ATOM 2598 C C . GLU A 1 346 ? 11.578 -8.618 13.941 1.00 82.50 346 GLU A C 1
ATOM 2600 O O . GLU A 1 346 ? 12.615 -9.175 14.282 1.00 82.50 346 GLU A O 1
ATOM 2605 N N . ASP A 1 347 ? 10.560 -9.249 13.352 1.00 74.00 347 ASP A N 1
ATOM 2606 C CA . ASP A 1 347 ? 10.585 -10.489 12.561 1.00 74.00 347 ASP A CA 1
ATOM 2607 C C . ASP A 1 347 ? 11.620 -11.576 12.933 1.00 74.00 347 ASP A C 1
ATOM 2609 O O . ASP A 1 347 ? 12.303 -12.134 12.067 1.00 74.00 347 ASP A O 1
ATOM 2613 N N . SER A 1 348 ? 11.753 -11.880 14.228 1.00 81.62 348 SER A N 1
ATOM 2614 C CA . SER A 1 348 ? 12.647 -12.925 14.737 1.00 81.62 348 SER A CA 1
ATOM 2615 C C . SER A 1 348 ? 11.877 -14.219 15.042 1.00 81.62 348 SER A C 1
ATOM 2617 O O . SER A 1 348 ? 10.699 -14.148 15.421 1.00 81.62 348 SER A O 1
ATOM 2619 N N . PRO A 1 349 ? 12.518 -15.402 14.929 1.00 83.12 349 PRO A N 1
ATOM 2620 C CA . PRO A 1 349 ? 11.911 -16.670 15.339 1.00 83.12 349 PRO A CA 1
ATOM 2621 C C . PRO A 1 349 ? 11.322 -16.610 16.753 1.00 83.12 349 PRO A C 1
ATOM 2623 O O . PRO A 1 349 ? 10.187 -17.024 16.989 1.00 83.12 349 PRO A O 1
ATOM 2626 N N . GLU A 1 350 ? 12.061 -16.014 17.687 1.00 86.75 350 GLU A N 1
ATOM 2627 C CA . GLU A 1 350 ? 11.683 -15.885 19.094 1.00 86.75 350 GLU A CA 1
ATOM 2628 C C . GLU A 1 350 ? 10.464 -14.975 19.265 1.00 86.75 350 GLU A C 1
ATOM 2630 O O . GLU A 1 350 ? 9.589 -15.246 20.091 1.00 86.75 350 GLU A O 1
ATOM 2635 N N . SER A 1 351 ? 10.374 -13.899 18.475 1.00 83.62 351 SER A N 1
ATOM 2636 C CA . SER A 1 351 ? 9.225 -12.996 18.513 1.00 83.62 351 SER A CA 1
ATOM 2637 C C . SER A 1 351 ? 7.940 -13.722 18.111 1.00 83.62 351 SER A C 1
ATOM 2639 O O . SER A 1 351 ? 6.934 -13.631 18.818 1.00 83.62 351 SER A O 1
ATOM 2641 N N . HIS A 1 352 ? 7.996 -14.520 17.044 1.00 84.38 352 HIS A N 1
ATOM 2642 C CA . HIS A 1 352 ? 6.880 -15.345 16.592 1.00 84.38 352 HIS A CA 1
ATOM 2643 C C . HIS A 1 352 ? 6.508 -16.451 17.587 1.00 84.38 352 HIS A C 1
ATOM 2645 O O . HIS A 1 352 ? 5.333 -16.614 17.917 1.00 84.38 352 HIS A O 1
ATOM 2651 N N . GLN A 1 353 ? 7.4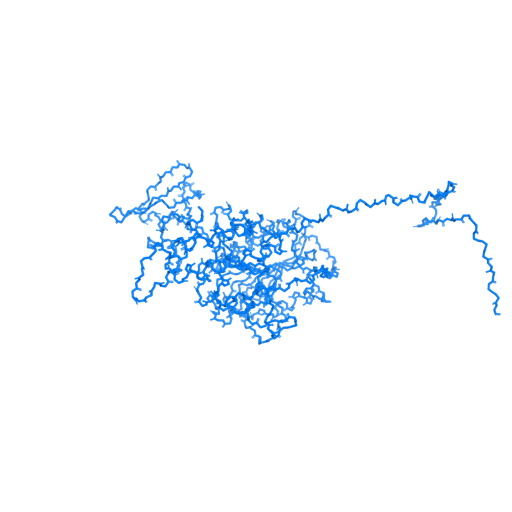92 -17.172 18.134 1.00 87.81 353 GLN A N 1
ATOM 2652 C CA . GLN A 1 353 ? 7.256 -18.193 19.164 1.00 87.81 353 GLN A CA 1
ATOM 2653 C C . GLN A 1 353 ? 6.570 -17.598 20.400 1.00 87.81 353 GLN A C 1
ATOM 2655 O O . GLN A 1 353 ? 5.634 -18.187 20.945 1.00 87.81 353 GLN A O 1
ATOM 2660 N N . ARG A 1 354 ? 6.985 -16.398 20.818 1.00 88.12 354 ARG A N 1
ATOM 2661 C CA . ARG A 1 354 ? 6.368 -15.661 21.925 1.00 88.12 354 ARG A CA 1
ATOM 2662 C C . ARG A 1 354 ? 4.921 -15.266 21.620 1.00 88.12 354 ARG A C 1
ATOM 2664 O O . ARG A 1 354 ? 4.063 -15.455 22.482 1.00 88.12 354 ARG A O 1
ATOM 2671 N N . LEU A 1 355 ? 4.630 -14.765 20.415 1.00 84.75 355 LEU A N 1
ATOM 2672 C CA . LEU A 1 355 ? 3.257 -14.454 19.988 1.00 84.75 355 LEU A CA 1
ATOM 2673 C C . LEU A 1 355 ? 2.377 -15.713 19.958 1.00 84.75 355 LEU A C 1
ATOM 2675 O O . LEU A 1 355 ? 1.250 -15.683 20.453 1.00 84.75 355 LEU A O 1
ATOM 2679 N N . ALA A 1 356 ? 2.905 -16.834 19.461 1.00 87.62 356 ALA A N 1
ATOM 2680 C CA . ALA A 1 356 ? 2.206 -18.116 19.469 1.00 87.62 356 ALA A CA 1
ATOM 2681 C C . ALA A 1 356 ? 1.893 -18.605 20.890 1.00 87.62 356 ALA A C 1
ATOM 2683 O O . ALA A 1 356 ? 0.767 -19.014 21.185 1.00 87.62 356 ALA A O 1
ATOM 2684 N N . ALA A 1 357 ? 2.876 -18.539 21.792 1.00 89.88 357 ALA A N 1
ATOM 2685 C CA . ALA A 1 357 ? 2.705 -18.926 23.188 1.00 89.88 357 ALA A CA 1
ATOM 2686 C C . ALA A 1 357 ? 1.635 -18.070 23.880 1.00 89.88 357 ALA A C 1
ATOM 2688 O O . ALA A 1 357 ? 0.744 -18.609 24.537 1.00 89.88 357 ALA A O 1
ATOM 2689 N N . GLN A 1 358 ? 1.668 -16.752 23.674 1.00 87.69 358 GLN A N 1
ATOM 2690 C CA . GLN A 1 358 ? 0.670 -15.839 24.226 1.00 87.69 358 GLN A CA 1
ATOM 2691 C C . GLN A 1 358 ? -0.735 -16.118 23.675 1.00 87.69 358 GLN A C 1
ATOM 2693 O O . GLN A 1 358 ? -1.705 -16.130 24.432 1.00 87.69 358 GLN A O 1
ATOM 2698 N N . ALA A 1 359 ? -0.862 -16.389 22.377 1.00 85.69 359 ALA A N 1
ATOM 2699 C CA . ALA A 1 359 ? -2.135 -16.745 21.760 1.00 85.69 359 ALA A CA 1
ATOM 2700 C C . ALA A 1 359 ? -2.738 -18.026 22.341 1.00 85.69 359 ALA A C 1
ATOM 2702 O O . ALA A 1 359 ? -3.929 -18.060 22.655 1.00 85.69 359 ALA A O 1
ATOM 2703 N N . ARG A 1 360 ? -1.908 -19.046 22.584 1.00 91.38 360 ARG A N 1
ATOM 2704 C CA . ARG A 1 360 ? -2.329 -20.280 23.264 1.00 91.38 360 ARG A CA 1
ATOM 2705 C C . ARG A 1 360 ? -2.738 -20.033 24.713 1.00 91.38 360 ARG A C 1
ATOM 2707 O O . ARG A 1 360 ? -3.739 -20.594 25.150 1.00 91.38 360 ARG A O 1
ATOM 2714 N N . GLN A 1 361 ? -2.017 -19.179 25.442 1.00 91.62 361 GLN A N 1
ATOM 2715 C CA . GLN A 1 361 ? -2.389 -18.792 26.808 1.00 91.62 361 GLN A CA 1
ATOM 2716 C C . GLN A 1 361 ? -3.755 -18.094 26.842 1.00 91.62 361 GLN A C 1
ATOM 2718 O O . GLN A 1 361 ? -4.611 -18.468 27.641 1.00 91.62 361 GLN A O 1
ATOM 2723 N N . LEU A 1 362 ? -3.998 -17.142 25.935 1.00 85.88 362 LEU A N 1
ATOM 2724 C CA . LEU A 1 362 ? -5.289 -16.458 25.818 1.00 85.88 362 LEU A CA 1
ATOM 2725 C C . LEU A 1 362 ? -6.409 -17.422 25.416 1.00 85.88 362 LEU A C 1
ATOM 2727 O O . LEU A 1 362 ? -7.490 -17.372 25.992 1.00 85.88 362 LEU A O 1
ATOM 2731 N N . ALA A 1 363 ? -6.155 -18.335 24.479 1.00 87.94 363 ALA A N 1
ATOM 2732 C CA . ALA A 1 363 ? -7.113 -19.367 24.093 1.00 87.94 363 ALA A CA 1
ATOM 2733 C C . ALA A 1 363 ? -7.470 -20.298 25.266 1.00 87.94 363 ALA A C 1
ATOM 2735 O O . ALA A 1 363 ? -8.630 -20.680 25.412 1.00 87.94 363 ALA A O 1
ATOM 2736 N N . ALA A 1 364 ? -6.488 -20.655 26.101 1.00 90.50 364 ALA A N 1
ATOM 2737 C CA . ALA A 1 364 ? -6.673 -21.513 27.270 1.00 90.50 364 ALA A CA 1
ATOM 2738 C C . ALA A 1 364 ? -7.423 -20.815 28.415 1.00 90.50 364 ALA A C 1
ATOM 2740 O O . ALA A 1 364 ? -8.181 -21.467 29.128 1.00 90.50 364 ALA A O 1
ATOM 2741 N N . ALA A 1 365 ? -7.251 -19.499 28.569 1.00 90.62 365 ALA A N 1
ATOM 2742 C CA . ALA A 1 365 ? -7.969 -18.702 29.563 1.00 90.62 365 ALA A CA 1
ATOM 2743 C C . ALA A 1 365 ? -9.461 -18.507 29.227 1.00 90.62 365 ALA A C 1
ATOM 2745 O O . ALA A 1 365 ? -10.231 -18.065 30.081 1.00 90.62 365 ALA A O 1
ATOM 2746 N N . ARG A 1 366 ? -9.889 -18.819 27.994 1.00 86.56 366 ARG A N 1
ATOM 2747 C CA . ARG A 1 366 ? -11.286 -18.677 27.567 1.00 86.56 366 ARG A CA 1
ATOM 2748 C C . ARG A 1 366 ? -12.111 -19.920 27.932 1.00 86.56 366 ARG A C 1
ATOM 2750 O O . ARG A 1 366 ? -11.682 -21.043 27.651 1.00 86.56 366 ARG A O 1
ATOM 2757 N N . PRO A 1 367 ? -13.309 -19.745 28.521 1.00 84.25 367 PRO A N 1
ATOM 2758 C CA . PRO A 1 367 ? -14.161 -20.859 28.920 1.00 84.25 367 PRO A CA 1
ATOM 2759 C C . PRO A 1 367 ? -14.598 -21.691 27.708 1.00 84.25 367 PRO A C 1
ATOM 2761 O O . PRO A 1 367 ? -14.869 -21.167 26.627 1.00 84.25 367 PRO A O 1
ATOM 2764 N N . ILE A 1 368 ? -14.666 -23.011 27.886 1.00 80.69 368 ILE A N 1
ATOM 2765 C CA . ILE A 1 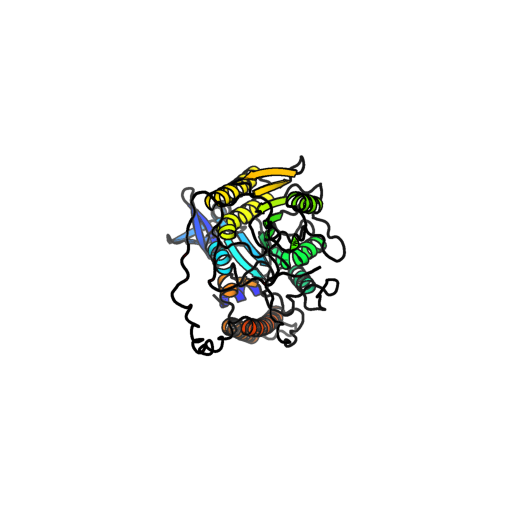368 ? -15.080 -23.940 26.829 1.00 80.69 368 ILE A CA 1
ATOM 2766 C C . ILE A 1 368 ? -16.606 -23.875 26.710 1.00 80.69 368 ILE A C 1
ATOM 2768 O O . ILE A 1 368 ? -17.315 -24.517 27.479 1.00 80.69 368 ILE A O 1
ATOM 2772 N N . SER A 1 369 ? -17.122 -23.073 25.776 1.00 77.00 369 SER A N 1
ATOM 2773 C CA . SER A 1 369 ? -18.550 -23.108 25.436 1.00 77.00 369 SER A CA 1
ATOM 2774 C C . SER A 1 369 ? -18.887 -24.407 24.699 1.00 77.00 369 SER A C 1
ATOM 2776 O O . SER A 1 369 ? -18.133 -24.844 23.827 1.00 77.00 369 SER A O 1
ATOM 2778 N N . SER A 1 370 ? -20.053 -24.986 24.990 1.00 66.00 370 SER A N 1
ATOM 2779 C CA . SER A 1 370 ? -20.605 -26.147 24.279 1.00 66.00 370 SER A CA 1
ATOM 2780 C C . SER A 1 370 ? -20.866 -25.881 22.790 1.00 66.00 370 SER A C 1
ATOM 2782 O O . SER A 1 370 ? -20.908 -26.822 22.004 1.00 66.00 370 SER A O 1
ATOM 2784 N N . SER A 1 371 ? -20.993 -24.614 22.382 1.00 69.75 371 SER A N 1
ATOM 2785 C CA . SER A 1 371 ? -21.223 -24.204 20.989 1.00 69.75 371 SER A CA 1
ATOM 2786 C C . SER A 1 371 ? -19.942 -23.977 20.173 1.00 69.75 371 SER A C 1
ATOM 2788 O O . SER A 1 371 ? -20.023 -23.510 19.039 1.00 69.75 371 SER A O 1
ATOM 2790 N N . GLY A 1 372 ? -18.763 -24.247 20.747 1.00 74.88 372 GLY A N 1
ATOM 2791 C CA . GLY A 1 372 ? -17.485 -23.793 20.200 1.00 74.88 372 GLY A CA 1
ATOM 2792 C C . GLY A 1 372 ? -17.292 -22.284 20.398 1.00 74.88 372 GLY A C 1
ATOM 2793 O O . GLY A 1 372 ? -18.214 -21.488 20.225 1.00 74.88 372 GLY A O 1
ATOM 2794 N N . ASP A 1 373 ? -16.087 -21.876 20.798 1.00 80.69 373 ASP A N 1
ATOM 2795 C CA . ASP A 1 373 ? -15.715 -20.461 20.875 1.00 80.69 373 ASP A CA 1
ATOM 2796 C C . ASP A 1 373 ? -14.934 -20.084 19.600 1.00 80.69 373 ASP A C 1
ATOM 2798 O O . ASP A 1 373 ? -13.771 -20.487 19.455 1.00 80.69 373 ASP A O 1
ATOM 2802 N N . PRO A 1 374 ? -15.534 -19.328 18.658 1.00 75.62 374 PRO A N 1
ATOM 2803 C CA . PRO A 1 374 ? -14.873 -18.958 17.409 1.00 75.62 374 PRO A CA 1
ATOM 2804 C C . PRO A 1 374 ? -13.627 -18.095 17.645 1.00 75.62 374 PRO A C 1
ATOM 2806 O O . PRO A 1 374 ? -12.680 -18.161 16.862 1.00 75.62 374 PRO A O 1
ATOM 2809 N N . VAL A 1 375 ? -13.585 -17.325 18.737 1.00 76.88 375 VAL A N 1
ATOM 2810 C CA . VAL A 1 375 ? -12.407 -16.532 19.111 1.00 76.88 375 VAL A CA 1
ATOM 2811 C C . VAL A 1 375 ? -11.288 -17.458 19.569 1.00 76.88 375 VAL A C 1
ATOM 2813 O O . VAL A 1 375 ? -10.151 -17.311 19.128 1.00 76.88 375 VAL A O 1
ATOM 2816 N N . ARG A 1 376 ? -11.604 -18.465 20.394 1.00 83.56 376 ARG A N 1
ATOM 2817 C CA . ARG A 1 376 ? -10.624 -19.479 20.807 1.00 83.56 376 ARG A CA 1
ATOM 2818 C C . ARG A 1 376 ? -10.040 -20.222 19.605 1.00 83.56 376 ARG A C 1
ATOM 2820 O O . ARG A 1 376 ? -8.826 -20.394 19.548 1.00 83.56 376 ARG A O 1
ATOM 2827 N N . SER A 1 377 ? -10.876 -20.625 18.646 1.00 80.50 377 SER A N 1
ATOM 2828 C CA . SER A 1 377 ? -10.414 -21.287 17.417 1.00 80.50 377 SER A CA 1
ATOM 2829 C C . SER A 1 377 ? -9.448 -20.401 16.628 1.00 80.50 377 SER A C 1
ATOM 2831 O O . SER A 1 377 ? -8.380 -20.863 16.241 1.00 80.50 377 SER A O 1
ATOM 2833 N N . ARG A 1 378 ? -9.776 -19.113 16.455 1.00 75.00 378 ARG A N 1
ATOM 2834 C CA . ARG A 1 378 ? -8.910 -18.144 15.763 1.00 75.00 378 ARG A CA 1
ATOM 2835 C C . ARG A 1 378 ? -7.595 -17.887 16.492 1.00 75.00 378 ARG A C 1
ATOM 2837 O O . ARG A 1 378 ? -6.572 -17.714 15.845 1.00 75.00 378 ARG A O 1
ATOM 2844 N N . LEU A 1 379 ? -7.602 -17.860 17.825 1.00 81.00 379 LEU A N 1
ATOM 2845 C CA . LEU A 1 379 ? -6.378 -17.703 18.617 1.00 81.00 379 LEU A CA 1
ATOM 2846 C C . LEU A 1 379 ? -5.437 -18.902 18.446 1.00 81.00 379 LEU A C 1
ATOM 2848 O O . LEU A 1 379 ? -4.227 -18.713 18.349 1.00 81.00 379 LEU A O 1
ATOM 2852 N N . LEU A 1 380 ? -5.979 -20.121 18.388 1.00 84.06 380 LEU A N 1
ATOM 2853 C CA . LEU A 1 380 ? -5.191 -21.327 18.121 1.00 84.06 380 LEU A CA 1
ATOM 2854 C C . LEU A 1 380 ? -4.665 -21.349 16.679 1.00 84.06 380 LEU A C 1
ATOM 2856 O O . LEU A 1 380 ? -3.480 -21.589 16.479 1.00 84.06 380 LEU A O 1
ATOM 2860 N N . GLU A 1 381 ? -5.504 -21.002 15.700 1.00 77.69 381 GLU A N 1
ATOM 2861 C CA . GLU A 1 381 ? -5.109 -20.853 14.291 1.00 77.69 381 GLU A CA 1
ATOM 2862 C C . GLU A 1 381 ? -3.997 -19.805 14.120 1.00 77.69 381 GLU A C 1
ATOM 2864 O O . GLU A 1 381 ? -2.991 -20.064 13.460 1.00 77.69 381 GLU A O 1
ATOM 2869 N N . PHE A 1 382 ? -4.127 -18.649 14.780 1.00 80.19 382 PHE A N 1
ATOM 2870 C CA . PHE A 1 382 ? -3.089 -17.620 14.817 1.00 80.19 382 PHE A CA 1
ATOM 2871 C C . PHE A 1 382 ? -1.804 -18.140 15.467 1.00 80.19 382 PHE A C 1
ATOM 2873 O O . PHE A 1 382 ? -0.721 -17.882 14.949 1.00 80.19 382 PHE A O 1
ATOM 2880 N N . ALA A 1 383 ? -1.897 -18.885 16.573 1.00 83.81 383 ALA A N 1
ATOM 2881 C CA . ALA A 1 383 ? -0.722 -19.450 17.229 1.00 83.81 383 ALA A CA 1
ATOM 2882 C C . ALA A 1 383 ? 0.045 -20.415 16.317 1.00 83.81 383 ALA A C 1
ATOM 2884 O O . ALA A 1 383 ? 1.272 -20.354 16.249 1.00 83.81 383 ALA A O 1
ATOM 2885 N N . ASP A 1 384 ? -0.671 -21.283 15.606 1.00 81.69 384 ASP A N 1
ATOM 2886 C CA . ASP A 1 384 ? -0.069 -22.238 14.677 1.00 81.69 384 ASP A CA 1
ATOM 2887 C C . ASP A 1 384 ? 0.529 -21.525 13.455 1.00 81.69 384 ASP A C 1
ATOM 2889 O O . ASP A 1 384 ? 1.634 -21.868 13.025 1.00 81.69 384 ASP A O 1
ATOM 2893 N N . GLY A 1 385 ? -0.128 -20.464 12.971 1.00 77.75 385 GLY A N 1
ATOM 2894 C CA . GLY A 1 385 ? 0.426 -19.555 11.967 1.00 77.75 385 GLY A CA 1
ATOM 2895 C C . GLY A 1 385 ? 1.727 -18.904 12.430 1.00 77.75 385 GLY A C 1
ATOM 2896 O O . GLY A 1 385 ? 2.736 -18.983 11.738 1.00 77.75 385 GLY A O 1
ATOM 2897 N N . GLN A 1 386 ? 1.757 -18.346 13.645 1.00 83.12 386 GLN A N 1
ATOM 2898 C CA . GLN A 1 386 ? 2.967 -17.755 14.221 1.00 83.12 386 GLN A CA 1
ATOM 2899 C C . GLN A 1 386 ? 4.094 -18.784 14.409 1.00 83.12 386 GLN A C 1
ATOM 2901 O O . GLN A 1 386 ? 5.253 -18.457 14.193 1.00 83.12 386 GLN A O 1
ATOM 2906 N N . LEU A 1 387 ? 3.815 -20.045 14.748 1.00 82.75 387 LEU A N 1
ATOM 2907 C CA . LEU A 1 387 ? 4.873 -21.066 14.802 1.00 82.75 387 LEU A CA 1
ATOM 2908 C C . LEU A 1 387 ? 5.450 -21.393 13.421 1.00 82.75 387 LEU A C 1
ATOM 2910 O O . LEU A 1 387 ? 6.662 -21.569 13.290 1.00 82.75 387 LEU A O 1
ATOM 2914 N N . ALA A 1 388 ? 4.611 -21.442 12.386 1.00 75.94 388 ALA A N 1
ATOM 2915 C CA . ALA A 1 388 ? 5.089 -21.604 11.016 1.00 75.94 388 ALA A CA 1
ATOM 2916 C C . ALA A 1 388 ? 5.921 -20.395 10.557 1.00 75.94 388 ALA A C 1
ATOM 2918 O O . ALA A 1 388 ? 6.935 -20.556 9.873 1.00 75.94 388 ALA A O 1
ATOM 2919 N N . GLU A 1 389 ? 5.532 -19.195 10.989 1.00 76.88 389 GLU A N 1
ATOM 2920 C CA . GLU A 1 389 ? 6.300 -17.968 10.795 1.00 76.88 389 GLU A CA 1
ATOM 2921 C C . GLU A 1 389 ? 7.648 -18.008 11.532 1.00 76.88 389 GLU A C 1
ATOM 2923 O O . GLU A 1 389 ? 8.675 -17.651 10.959 1.00 76.88 389 GLU A O 1
ATOM 2928 N N . ALA A 1 390 ? 7.707 -18.508 12.768 1.00 82.12 390 ALA A N 1
ATOM 2929 C CA . ALA A 1 390 ? 8.971 -18.645 13.492 1.00 82.12 390 ALA A CA 1
ATOM 2930 C C . ALA A 1 390 ? 9.991 -19.473 12.700 1.00 82.12 390 ALA A C 1
ATOM 2932 O O . ALA A 1 390 ? 11.134 -19.058 12.526 1.00 82.12 390 ALA A O 1
ATOM 2933 N N . TRP A 1 391 ? 9.546 -20.593 12.131 1.00 77.62 391 TRP A N 1
ATOM 2934 C CA . TRP A 1 391 ? 10.387 -21.452 11.302 1.00 77.62 391 TRP A CA 1
ATOM 2935 C C . TRP A 1 391 ? 10.836 -20.756 10.005 1.00 77.62 391 TRP A C 1
ATOM 2937 O O . TRP A 1 391 ? 12.003 -20.814 9.620 1.00 77.62 391 TRP A O 1
ATOM 2947 N N . ALA A 1 392 ? 9.931 -20.021 9.349 1.00 74.19 392 ALA A N 1
ATOM 2948 C CA . ALA A 1 392 ? 10.276 -19.200 8.188 1.00 74.19 392 ALA A CA 1
ATOM 2949 C C . ALA A 1 392 ? 11.315 -18.112 8.517 1.00 74.19 392 ALA A C 1
ATOM 2951 O O . ALA A 1 392 ? 12.123 -17.767 7.654 1.00 74.19 392 ALA A O 1
ATOM 2952 N N . ALA A 1 393 ? 11.311 -17.595 9.749 1.00 76.75 393 ALA A N 1
ATOM 2953 C CA . ALA A 1 393 ? 12.271 -16.606 10.221 1.00 76.75 393 ALA A CA 1
ATOM 2954 C C . ALA A 1 393 ? 13.680 -17.182 10.385 1.00 76.75 393 ALA A C 1
ATOM 2956 O O . ALA A 1 393 ? 14.650 -16.496 10.069 1.00 76.75 393 ALA A O 1
ATOM 2957 N N . GLU A 1 394 ? 13.802 -18.435 10.828 1.00 80.44 394 GLU A N 1
ATOM 2958 C CA . GLU A 1 394 ? 15.093 -19.116 11.011 1.00 80.44 394 GLU A CA 1
ATOM 2959 C C . GLU A 1 394 ? 15.844 -19.270 9.679 1.00 80.44 394 GLU A C 1
ATOM 2961 O O . GLU A 1 394 ? 17.052 -19.049 9.607 1.00 80.44 394 GLU A O 1
ATOM 2966 N N . ASP A 1 395 ? 15.113 -19.575 8.602 1.00 72.00 395 ASP A N 1
ATOM 2967 C CA . ASP A 1 395 ? 15.630 -19.639 7.226 1.00 72.00 395 ASP A CA 1
ATOM 2968 C C . ASP A 1 395 ? 16.215 -18.300 6.746 1.00 72.00 395 ASP A C 1
ATOM 2970 O O . ASP A 1 395 ? 17.144 -18.251 5.933 1.00 72.00 395 ASP A O 1
ATOM 2974 N N . ASP A 1 396 ? 15.587 -17.216 7.191 1.00 68.44 396 ASP A N 1
ATOM 2975 C CA . ASP A 1 396 ? 15.787 -15.854 6.716 1.00 68.44 396 ASP A CA 1
ATOM 2976 C C . ASP A 1 396 ? 16.769 -15.072 7.607 1.00 68.44 396 ASP A C 1
ATOM 2978 O O . ASP A 1 396 ? 17.259 -14.006 7.200 1.00 68.44 396 ASP A O 1
ATOM 2982 N N . ALA A 1 397 ? 17.052 -15.584 8.808 1.00 72.06 397 ALA A N 1
ATOM 2983 C CA . ALA A 1 397 ? 18.109 -15.102 9.674 1.00 72.06 397 ALA A CA 1
ATOM 2984 C C . ALA A 1 397 ? 19.444 -15.219 8.925 1.00 72.06 397 ALA A C 1
ATOM 2986 O O . ALA A 1 397 ? 19.683 -16.216 8.232 1.00 72.06 397 ALA A O 1
ATOM 2987 N N . PRO A 1 398 ? 20.328 -14.209 9.007 1.00 68.44 398 PRO A N 1
ATOM 2988 C CA . PRO A 1 398 ? 21.656 -14.329 8.437 1.00 68.44 398 PRO A CA 1
ATOM 2989 C C . PRO A 1 398 ? 22.320 -15.532 9.102 1.00 68.44 398 PRO A C 1
ATOM 2991 O O . PRO A 1 398 ? 22.727 -15.452 10.259 1.00 68.44 398 PRO A O 1
ATOM 2994 N N . LYS A 1 399 ? 22.405 -16.661 8.379 1.00 64.50 399 LYS A N 1
ATOM 2995 C CA . LYS A 1 399 ? 23.249 -17.782 8.788 1.00 64.50 399 LYS A CA 1
ATOM 2996 C C . LYS A 1 399 ? 24.599 -17.146 9.020 1.00 64.50 399 LYS A C 1
ATOM 2998 O O . LYS A 1 399 ? 25.131 -16.560 8.073 1.00 64.50 399 LYS A O 1
ATOM 3003 N N . SER A 1 400 ? 25.074 -17.162 10.266 1.00 50.19 400 SER A N 1
ATOM 3004 C CA . SER A 1 400 ? 26.408 -16.693 10.602 1.00 50.19 400 SER A CA 1
ATOM 3005 C C . SER A 1 400 ? 27.316 -17.344 9.579 1.00 50.19 400 SER A C 1
ATOM 3007 O O . SER A 1 400 ? 27.468 -18.568 9.553 1.00 50.19 400 SER A O 1
ATOM 3009 N N . GLN A 1 401 ? 27.786 -16.551 8.612 1.00 49.00 401 GLN A N 1
ATOM 3010 C CA . GLN A 1 401 ? 28.701 -17.098 7.637 1.00 49.00 401 GLN A CA 1
ATOM 3011 C C . GLN A 1 401 ? 29.850 -17.616 8.494 1.00 49.00 401 GLN A C 1
ATOM 3013 O O . GLN A 1 401 ? 30.319 -16.857 9.353 1.00 49.00 401 GLN A O 1
ATOM 3018 N N . PRO A 1 402 ? 30.249 -18.896 8.362 1.00 48.75 402 PRO A N 1
ATOM 3019 C CA . PRO A 1 402 ? 31.453 -19.349 9.031 1.00 48.75 402 PRO A CA 1
ATOM 3020 C C . PRO A 1 402 ? 32.511 -18.311 8.688 1.00 48.75 402 PRO A C 1
ATOM 3022 O O . PRO A 1 402 ? 32.653 -17.988 7.502 1.00 48.75 402 PRO A O 1
ATOM 3025 N N . ALA A 1 403 ? 33.112 -17.711 9.728 1.00 44.28 403 ALA A N 1
ATOM 3026 C CA . ALA A 1 403 ? 34.045 -16.599 9.592 1.00 44.28 403 ALA A CA 1
ATOM 3027 C C . ALA A 1 403 ? 34.911 -16.873 8.364 1.00 44.28 403 ALA A C 1
ATOM 3029 O O . ALA A 1 403 ? 35.384 -18.014 8.261 1.00 44.28 403 ALA A O 1
ATOM 3030 N N . PRO A 1 404 ? 35.014 -15.925 7.408 1.00 47.09 404 PRO A N 1
ATOM 3031 C CA . PRO A 1 404 ? 35.632 -16.183 6.116 1.00 47.09 404 PRO A CA 1
ATOM 3032 C C . PRO A 1 404 ? 36.919 -16.942 6.384 1.00 47.09 404 PRO A C 1
ATOM 3034 O O . PRO A 1 404 ? 37.787 -16.413 7.082 1.00 47.09 404 PRO A O 1
ATOM 3037 N N . LYS A 1 405 ? 36.976 -18.220 5.960 1.00 48.81 405 LYS A N 1
ATOM 3038 C CA . LYS A 1 405 ? 38.158 -19.062 6.173 1.00 48.81 405 LYS A CA 1
ATOM 3039 C C . LYS A 1 405 ? 39.315 -18.202 5.725 1.00 48.81 405 LYS A C 1
ATOM 3041 O O . LYS A 1 405 ? 39.294 -17.803 4.561 1.00 48.81 405 LYS A O 1
ATOM 3046 N N . ALA A 1 406 ? 40.204 -17.848 6.660 1.00 49.41 406 ALA A N 1
ATOM 3047 C CA . ALA A 1 406 ? 41.278 -16.901 6.419 1.00 49.41 406 ALA A CA 1
ATOM 3048 C C . ALA A 1 406 ? 41.889 -17.260 5.0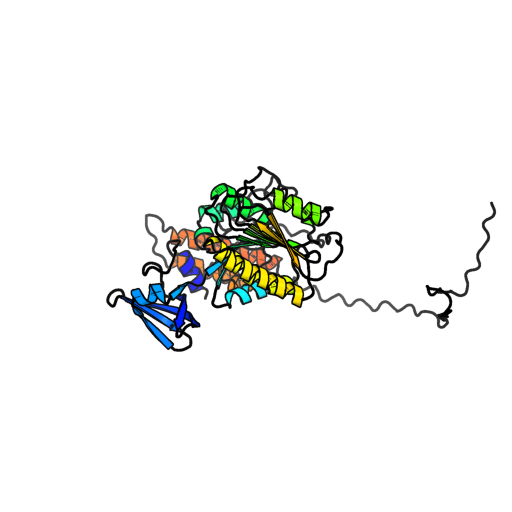70 1.00 49.41 406 ALA A C 1
ATOM 3050 O O . ALA A 1 406 ? 42.459 -18.343 4.915 1.00 49.41 406 ALA A O 1
ATOM 3051 N N . VAL A 1 407 ? 41.632 -16.421 4.064 1.00 44.59 407 VAL A N 1
ATOM 3052 C CA . VAL A 1 407 ? 42.181 -16.636 2.736 1.00 44.59 407 VAL A CA 1
ATOM 3053 C C . VAL A 1 407 ? 43.670 -16.512 2.977 1.00 44.59 407 VAL A C 1
ATOM 3055 O O . VAL A 1 407 ? 44.140 -15.420 3.299 1.00 44.59 407 VAL A O 1
ATOM 3058 N N . MET A 1 408 ? 44.387 -17.644 2.951 1.00 43.38 408 MET A N 1
ATOM 3059 C CA . MET A 1 408 ? 45.841 -17.621 3.041 1.00 43.38 408 MET A CA 1
ATOM 3060 C C . MET A 1 408 ? 46.300 -16.567 2.042 1.00 43.38 408 MET A C 1
ATOM 3062 O O . MET A 1 408 ? 45.832 -16.617 0.899 1.00 43.38 408 MET A O 1
ATOM 3066 N N . PRO A 1 409 ? 47.127 -15.593 2.457 1.00 45.75 409 PRO A N 1
ATOM 3067 C CA . PRO A 1 409 ? 47.550 -14.528 1.572 1.00 45.75 409 PRO A CA 1
ATOM 3068 C C . PRO A 1 409 ? 48.116 -15.188 0.323 1.00 45.75 409 PRO A C 1
ATOM 3070 O O . PRO A 1 409 ? 49.137 -15.878 0.381 1.00 45.75 409 PRO A O 1
ATOM 3073 N N . GLN A 1 410 ? 47.411 -15.036 -0.801 1.00 49.16 410 GLN A N 1
ATOM 3074 C CA . GLN A 1 410 ? 47.982 -15.369 -2.088 1.00 49.16 410 GLN A CA 1
ATOM 3075 C C . GLN A 1 410 ? 49.248 -14.531 -2.167 1.00 49.16 410 GLN A C 1
ATOM 3077 O O . GLN A 1 410 ? 49.186 -13.301 -2.126 1.00 49.16 410 GLN A O 1
ATOM 3082 N N . ARG A 1 411 ? 50.398 -15.214 -2.177 1.00 45.06 411 ARG A N 1
ATOM 3083 C CA . ARG A 1 411 ? 51.702 -14.624 -2.465 1.00 45.06 411 ARG A CA 1
ATOM 3084 C C . ARG A 1 411 ? 51.491 -13.689 -3.650 1.00 45.06 411 ARG A C 1
ATOM 3086 O O . ARG A 1 411 ? 51.208 -14.166 -4.747 1.00 45.06 411 ARG A O 1
ATOM 3093 N N . MET A 1 412 ? 51.575 -12.379 -3.413 1.00 37.53 412 MET A N 1
ATOM 3094 C CA . MET A 1 412 ? 51.623 -11.414 -4.500 1.00 37.53 412 MET A CA 1
ATOM 3095 C C . MET A 1 412 ? 52.774 -11.846 -5.398 1.00 37.53 412 MET A C 1
ATOM 3097 O O . MET A 1 412 ? 53.933 -11.831 -4.983 1.00 37.53 412 MET A O 1
ATOM 3101 N N . VAL A 1 413 ? 52.446 -12.277 -6.612 1.00 48.62 413 VAL A N 1
ATOM 3102 C CA . VAL A 1 413 ? 53.428 -12.392 -7.679 1.00 48.62 413 VAL A CA 1
ATOM 3103 C C . VAL A 1 413 ? 53.848 -10.955 -7.960 1.00 48.62 413 VAL A C 1
ATOM 3105 O O . VAL A 1 413 ? 53.090 -10.182 -8.543 1.00 48.62 413 VAL A O 1
ATOM 3108 N N . GLY A 1 414 ? 55.001 -10.563 -7.417 1.00 40.56 414 GLY A N 1
ATOM 3109 C CA . GLY A 1 414 ? 55.569 -9.243 -7.633 1.00 40.56 414 GLY A CA 1
ATOM 3110 C C . GLY A 1 414 ? 55.737 -9.013 -9.129 1.00 40.56 414 GLY A C 1
ATOM 3111 O O . GLY A 1 414 ? 56.350 -9.826 -9.821 1.00 40.56 414 GLY A O 1
ATOM 3112 N N . TYR A 1 415 ? 55.175 -7.917 -9.631 1.00 46.59 415 TYR A N 1
ATOM 3113 C CA . TYR A 1 415 ? 55.514 -7.443 -10.964 1.00 46.59 415 TYR A CA 1
ATOM 3114 C C . TYR A 1 415 ? 57.014 -7.115 -10.996 1.00 46.59 415 TYR A C 1
ATOM 3116 O O . TYR A 1 415 ? 57.512 -6.487 -10.056 1.00 46.59 415 TYR A O 1
ATOM 3124 N N . PRO A 1 416 ? 57.749 -7.527 -12.043 1.00 49.03 416 PRO A N 1
ATOM 3125 C CA . PRO A 1 416 ? 59.148 -7.164 -12.177 1.00 49.03 416 PRO A CA 1
ATOM 3126 C C . PRO A 1 416 ? 59.280 -5.632 -12.276 1.00 49.03 416 PRO A C 1
ATOM 3128 O O . PRO A 1 416 ? 58.483 -4.989 -12.969 1.00 49.03 416 PRO A O 1
ATOM 3131 N N . PRO A 1 417 ? 60.263 -5.024 -11.594 1.00 43.38 417 PRO A N 1
ATOM 3132 C CA . PRO A 1 417 ? 60.513 -3.591 -11.686 1.00 43.38 417 PRO A CA 1
ATOM 3133 C C . PRO A 1 417 ? 60.934 -3.245 -13.122 1.00 43.38 417 PRO A C 1
ATOM 3135 O O . PRO A 1 417 ? 61.921 -3.782 -13.618 1.00 43.38 417 PRO A O 1
ATOM 3138 N N . GLY A 1 418 ? 60.179 -2.376 -13.806 1.00 54.03 418 GLY A N 1
ATOM 3139 C CA . GLY A 1 418 ? 60.546 -1.899 -15.151 1.00 54.03 418 GLY A CA 1
ATOM 3140 C C . GLY A 1 418 ? 59.411 -1.525 -16.112 1.00 54.03 418 GLY A C 1
ATOM 3141 O O . GLY A 1 418 ? 59.696 -1.056 -17.211 1.00 54.03 418 GLY A O 1
ATOM 3142 N N . ALA A 1 419 ? 58.134 -1.693 -15.752 1.00 47.16 419 ALA A N 1
ATOM 3143 C CA . ALA A 1 419 ? 57.025 -1.268 -16.613 1.00 47.16 419 ALA A CA 1
ATOM 3144 C C . ALA A 1 419 ? 56.812 0.258 -16.531 1.00 47.16 419 ALA A C 1
ATOM 3146 O O . ALA A 1 419 ? 56.099 0.756 -15.662 1.00 47.16 419 ALA A O 1
ATOM 3147 N N . GLY A 1 420 ? 57.457 1.006 -17.428 1.00 52.62 420 GLY A N 1
ATOM 3148 C CA . GLY A 1 420 ? 57.226 2.440 -17.606 1.00 52.62 420 GLY A CA 1
ATOM 3149 C C . GLY A 1 420 ? 55.984 2.707 -18.459 1.00 52.62 420 GLY A C 1
ATOM 3150 O O . GLY A 1 420 ? 55.856 2.173 -19.558 1.00 52.62 420 GLY A O 1
ATOM 3151 N N . ILE A 1 421 ? 55.077 3.552 -17.968 1.00 49.34 421 ILE A N 1
ATOM 3152 C CA . ILE A 1 421 ? 53.964 4.103 -18.751 1.00 49.34 421 ILE A CA 1
ATOM 3153 C C . ILE A 1 421 ? 54.462 5.417 -19.361 1.00 49.34 421 ILE A C 1
ATOM 3155 O O . ILE A 1 421 ? 54.653 6.388 -18.630 1.00 49.34 421 ILE A O 1
ATOM 3159 N N . SER A 1 422 ? 54.693 5.465 -20.677 1.00 51.84 422 SER A N 1
ATOM 3160 C CA . SER A 1 422 ? 54.909 6.739 -21.372 1.00 51.84 422 SER A CA 1
ATOM 3161 C C . SER A 1 422 ? 53.574 7.270 -21.892 1.00 51.84 422 SER A C 1
ATOM 3163 O O . SER A 1 422 ? 52.756 6.535 -22.449 1.00 51.84 422 SER A O 1
ATOM 3165 N N . VAL A 1 423 ? 53.325 8.555 -21.648 1.00 43.34 423 VAL A N 1
ATOM 3166 C CA . VAL A 1 423 ? 52.113 9.248 -22.088 1.00 43.34 423 VAL A CA 1
ATOM 3167 C C . VAL A 1 423 ? 52.513 10.183 -23.222 1.00 43.34 423 VAL A C 1
ATOM 3169 O O . VAL A 1 423 ? 53.077 11.250 -22.985 1.00 43.34 423 VAL A O 1
ATOM 3172 N N . ASP A 1 424 ? 52.245 9.767 -24.456 1.00 55.78 424 ASP A N 1
ATOM 3173 C CA . ASP A 1 424 ? 52.341 10.630 -25.632 1.00 55.78 424 ASP A CA 1
ATOM 3174 C C . ASP A 1 424 ? 51.087 11.519 -25.695 1.00 55.78 424 ASP A C 1
ATOM 3176 O O . ASP A 1 424 ? 49.960 11.026 -25.753 1.00 55.78 424 ASP A O 1
ATOM 3180 N N . ARG A 1 425 ? 51.274 12.844 -25.650 1.00 49.06 425 ARG A N 1
ATOM 3181 C CA . ARG A 1 425 ? 50.185 13.838 -25.621 1.00 49.06 425 ARG A CA 1
ATOM 3182 C C . ARG A 1 425 ? 49.431 13.980 -26.948 1.00 49.06 425 ARG A C 1
ATOM 3184 O O . ARG A 1 425 ? 48.491 14.767 -27.011 1.00 49.06 425 ARG A O 1
ATOM 3191 N N . SER A 1 426 ? 49.805 13.238 -27.986 1.00 50.66 426 SER A N 1
ATOM 3192 C CA . SER A 1 426 ? 49.145 13.297 -29.293 1.00 50.66 426 SER A CA 1
ATOM 3193 C C . SER A 1 426 ? 48.144 12.164 -29.565 1.00 50.66 426 SER A C 1
ATOM 3195 O O . SER A 1 426 ? 47.482 12.191 -30.602 1.00 50.66 426 SER A O 1
ATOM 3197 N N . GLN A 1 427 ? 47.970 11.189 -28.658 1.00 49.72 427 GLN A N 1
ATOM 3198 C CA . GLN A 1 427 ? 47.061 10.053 -28.881 1.00 49.72 427 GLN A CA 1
ATOM 3199 C C . GLN A 1 427 ? 46.090 9.804 -27.719 1.00 49.72 427 GLN A C 1
ATOM 3201 O O . GLN A 1 427 ? 46.445 9.824 -26.545 1.00 49.72 427 GLN A O 1
ATOM 3206 N N . THR A 1 428 ? 44.831 9.521 -28.057 1.00 46.88 428 THR A N 1
ATOM 3207 C CA . THR A 1 428 ? 43.687 9.431 -27.133 1.00 46.88 428 THR A CA 1
ATOM 3208 C C . THR A 1 428 ? 43.601 8.144 -26.303 1.00 46.88 428 THR A C 1
ATOM 3210 O O . THR A 1 428 ? 42.617 7.974 -25.582 1.00 46.88 428 THR A O 1
ATOM 3213 N N . ARG A 1 429 ? 44.591 7.235 -26.338 1.00 42.91 429 ARG A N 1
ATOM 3214 C CA . ARG A 1 429 ? 44.640 6.064 -25.434 1.00 42.91 429 ARG A CA 1
ATOM 3215 C C . ARG A 1 429 ? 46.073 5.647 -25.063 1.00 42.91 429 ARG A C 1
ATOM 3217 O O . ARG A 1 429 ? 46.907 5.537 -25.960 1.00 42.91 429 ARG A O 1
ATOM 3224 N N . PRO A 1 430 ? 46.354 5.341 -23.779 1.00 41.91 430 PRO A N 1
ATOM 3225 C CA . PRO A 1 430 ? 47.663 4.856 -23.346 1.00 41.91 430 PRO A CA 1
ATOM 3226 C C . PRO A 1 430 ? 47.924 3.432 -23.855 1.00 41.91 430 PRO A C 1
ATOM 3228 O O . PRO A 1 430 ? 47.046 2.567 -23.808 1.00 41.91 430 PRO A O 1
ATOM 3231 N N . ARG A 1 431 ? 49.150 3.184 -24.324 1.00 49.28 431 ARG A N 1
ATOM 3232 C CA . ARG A 1 431 ? 49.607 1.881 -24.820 1.00 49.28 431 ARG A CA 1
ATOM 3233 C C . ARG A 1 431 ? 50.602 1.293 -23.820 1.00 49.28 431 ARG A C 1
ATOM 3235 O O . ARG A 1 431 ? 51.633 1.897 -23.552 1.00 49.28 431 ARG A O 1
ATOM 3242 N N . ILE A 1 432 ? 50.288 0.126 -23.260 1.00 49.09 432 ILE A N 1
ATOM 3243 C CA . ILE A 1 432 ? 51.192 -0.610 -22.365 1.00 49.09 432 ILE A CA 1
ATOM 3244 C C . ILE A 1 432 ? 52.091 -1.495 -23.233 1.00 49.09 432 ILE A C 1
ATOM 3246 O O . ILE A 1 432 ? 51.598 -2.370 -23.944 1.00 49.09 432 ILE A O 1
ATOM 3250 N N . THR A 1 433 ? 53.401 -1.268 -23.192 1.00 50.53 433 THR A N 1
ATOM 3251 C CA . THR A 1 433 ? 54.402 -2.110 -23.865 1.00 50.53 433 THR A CA 1
ATOM 3252 C C . THR A 1 433 ? 55.157 -2.958 -22.851 1.00 50.53 433 THR A C 1
ATOM 3254 O O . THR A 1 433 ? 55.721 -2.431 -21.896 1.00 50.53 433 THR A O 1
ATOM 3257 N N . TYR A 1 434 ? 55.195 -4.269 -23.090 1.00 47.69 434 TYR A N 1
ATOM 3258 C CA . TYR A 1 434 ? 56.005 -5.219 -22.328 1.00 47.69 434 TYR A CA 1
ATOM 3259 C C . TYR A 1 434 ? 57.320 -5.498 -23.072 1.00 47.69 434 TYR A C 1
ATOM 3261 O O . TYR A 1 434 ? 57.290 -5.688 -24.293 1.00 47.69 434 TYR A O 1
ATOM 3269 N N . PRO A 1 435 ? 58.471 -5.558 -22.382 1.00 40.22 435 PRO A N 1
ATOM 3270 C CA . PRO A 1 435 ? 59.727 -5.936 -23.013 1.00 40.22 435 PRO A CA 1
ATOM 3271 C C . PRO A 1 435 ? 59.731 -7.452 -23.275 1.00 40.22 435 PRO A C 1
ATOM 3273 O O . PRO A 1 435 ? 59.593 -8.238 -22.341 1.00 40.22 435 PRO A O 1
ATOM 3276 N N . GLY A 1 436 ? 59.886 -7.867 -24.539 1.00 53.50 436 GLY A N 1
ATOM 3277 C CA . GLY A 1 436 ? 60.243 -9.256 -24.878 1.00 53.50 436 GLY A CA 1
ATOM 3278 C C . GLY A 1 436 ? 59.355 -10.031 -25.861 1.00 53.50 436 GLY A C 1
ATOM 3279 O O . GLY A 1 436 ? 59.574 -11.226 -26.022 1.00 53.50 436 GLY A O 1
ATOM 3280 N N . ALA A 1 437 ? 58.389 -9.418 -26.550 1.00 42.41 437 ALA A N 1
ATOM 3281 C CA . ALA A 1 437 ? 57.610 -10.130 -27.571 1.00 42.41 437 ALA A CA 1
ATOM 3282 C C . ALA A 1 437 ? 58.279 -10.054 -28.958 1.00 42.41 437 ALA A C 1
ATOM 3284 O O . ALA A 1 437 ? 57.965 -9.186 -29.771 1.00 42.41 437 ALA A O 1
ATOM 3285 N N . THR A 1 438 ? 59.198 -10.976 -29.248 1.00 43.06 438 THR A N 1
ATOM 3286 C CA . THR A 1 438 ? 59.648 -11.261 -30.618 1.00 43.06 438 THR A CA 1
ATOM 3287 C C . THR A 1 438 ? 58.498 -11.896 -31.406 1.00 43.06 438 THR A C 1
ATOM 3289 O O . THR A 1 438 ? 58.137 -13.052 -31.192 1.00 43.06 438 THR A O 1
ATOM 3292 N N . GLN A 1 439 ? 57.900 -11.136 -32.326 1.00 41.56 439 GLN A N 1
ATOM 3293 C CA . GLN A 1 439 ? 56.934 -11.668 -33.289 1.00 41.56 439 GLN A CA 1
ATOM 3294 C C . GLN A 1 439 ? 57.660 -12.546 -34.319 1.00 41.56 439 GLN A C 1
ATOM 3296 O O . GLN A 1 439 ? 58.545 -12.073 -35.029 1.00 41.56 439 GLN A O 1
ATOM 3301 N N . ARG A 1 440 ? 57.277 -13.826 -34.423 1.00 39.53 440 ARG A N 1
ATOM 3302 C CA . ARG A 1 440 ? 57.600 -14.656 -35.595 1.00 39.53 440 ARG A CA 1
ATOM 3303 C C . ARG A 1 440 ? 56.610 -14.338 -36.722 1.00 39.53 440 ARG A C 1
ATOM 3305 O O . ARG A 1 440 ? 55.414 -14.253 -36.439 1.00 39.53 440 ARG A O 1
ATOM 3312 N N . PRO A 1 441 ? 57.061 -14.202 -37.978 1.00 45.41 441 PRO A N 1
ATOM 3313 C CA . PRO A 1 441 ? 56.158 -14.002 -39.100 1.00 45.41 441 PRO A CA 1
ATOM 3314 C C . PRO A 1 441 ? 55.473 -15.323 -39.479 1.00 45.41 441 PRO A C 1
ATOM 3316 O O . PRO A 1 441 ? 56.124 -16.358 -39.619 1.00 45.41 441 PRO A O 1
ATOM 3319 N N . LEU A 1 442 ? 54.154 -15.270 -39.661 1.00 45.44 442 LEU A N 1
ATOM 3320 C CA . LEU A 1 442 ? 53.376 -16.301 -40.344 1.00 45.44 442 LEU A CA 1
ATOM 3321 C C . LEU A 1 442 ? 53.668 -16.208 -41.849 1.00 45.44 442 LEU A C 1
ATOM 3323 O O . LEU A 1 442 ? 53.376 -15.187 -42.474 1.00 45.44 442 LEU A O 1
ATOM 3327 N N . GLN A 1 443 ? 54.268 -17.257 -42.412 1.00 45.97 443 GLN A N 1
ATOM 3328 C CA . GLN A 1 443 ? 54.309 -17.472 -43.859 1.00 45.97 443 GLN A CA 1
ATOM 3329 C C . GLN A 1 443 ? 52.957 -18.013 -44.347 1.00 45.97 443 GLN A C 1
ATOM 3331 O O . GLN A 1 443 ? 52.255 -18.692 -43.597 1.00 45.97 443 GLN A O 1
ATOM 3336 N N . ARG A 1 444 ? 52.611 -17.621 -45.578 1.00 48.66 444 ARG A N 1
ATOM 3337 C CA . ARG A 1 444 ? 51.364 -17.927 -46.292 1.00 48.66 444 ARG A CA 1
ATOM 3338 C C . ARG A 1 444 ? 51.245 -19.387 -46.690 1.00 48.66 444 ARG A C 1
ATOM 3340 O O . ARG A 1 444 ? 52.293 -19.966 -47.051 1.00 48.66 444 ARG A O 1
#